Protein AF-A0A842WF80-F1 (afdb_monomer_lite)

Radius of gyration: 30.72 Å; chains: 1; bounding box: 88×51×71 Å

Foldseek 3Di:
DQDAAAEEEQAEFPQLCSVVLLVVLCVVVVAAEAELLVLLVVPDPDCPVDPVSSVVSLVVSLVVCLVCLLVRGHYYYGDNPQDPVSVVSSCVSCVVSVHYYAYEYRDEDPVVSQVSQVVVVVVVDDSDDDHVVNRVVSVVRRDDDPDDYHYAYPVDPSVVSSVVVVVVVCVLQDDDPCLCQDCQQEPDRFPPWDWDDDPFWIWTRGVQKIWIFGDLDDDPQFHNVDQVSRQVLLQLQLVVQCLFFVQFFPGKWFFFQDPNGTHTHDDHHGSHMIGMTGDFDAFQVVCVVVVNDDLVQLLLVLVSQLVSLVPFDQDLPLCLLQLVNLLVLLLCLVVLLVLLCVLPVCSVLSVLLSVLLNVLSVVCRVVSSCLSVVSQFGQAQLQDARNQWGDDPHIRGHDRDRRHSSSRRHGSLLNLLLHLLNCVLSVNNVSSVSNVVSNCVSNVPPSSVVCNLSSVLSNLSVQLSVLSVVCVVPVDVVSSVSNVSSSVSSSVSSVVD

Sequence (497 aa):
MGKRHMLILVCGLPGAGKSTLARALSEKIGAVYLSSDIIRKKMLSDRTYSENEKYRVYERMIEEAELLLASGKTVVCDATFYKRGTRGEMRSAARRAGSEIYIIKCVLDENEIERRMEERERGGNSESEADFRIYLKVKSRFEEIDGEYLEVDTSLPLEKQVSAVEAYLEKEAFWKPEELLDAEAYPHNAENLKMKETHISWVFLAGNYAYKLKKPAKFSFLDYSTKEKRRDACEEEVRLNRRLSPEIYLGVVPIVKRNGKAKVGGEGREIDYAVKMKRMGQTMDIALEKGEIGRENIEELAETIAKFHGSVPLIQDPDYSSPEMIKEQIDDLESVRGIVEEASGMGGKIDFVLEKSGEFIKNNEGLLKNRQVEGMVRDCHGDLHSKNVFVADKKYVFDCIEFNEDFRFIDVASEIAFMAMDLDYRGEEELSELFVEKYLALSGDRGLPELLDFYKCYRANVRAKVAAIEYGQGRNESKKEEMERYLGLAEKYAGAL

Structure (mmCIF, N/CA/C/O backbone):
data_AF-A0A842WF80-F1
#
_entry.id   AF-A0A842WF80-F1
#
loop_
_atom_site.group_PDB
_atom_site.id
_atom_site.type_symbol
_atom_site.label_atom_id
_atom_site.label_alt_id
_atom_site.label_comp_id
_atom_site.label_asym_id
_atom_site.label_entity_id
_atom_site.label_seq_id
_atom_site.pdbx_PDB_ins_code
_atom_site.Cartn_x
_atom_site.Cartn_y
_atom_site.Cartn_z
_atom_site.occupancy
_atom_site.B_iso_or_equiv
_atom_site.auth_seq_id
_atom_site.auth_comp_id
_atom_site.auth_asym_id
_atom_site.auth_atom_id
_atom_site.pdbx_PDB_model_num
ATOM 1 N N . MET A 1 1 ? 19.361 -6.081 4.086 1.00 29.06 1 MET A N 1
ATOM 2 C CA . MET A 1 1 ? 19.486 -5.637 2.677 1.00 29.06 1 MET A CA 1
ATOM 3 C C . MET A 1 1 ? 20.279 -6.697 1.910 1.00 29.06 1 MET A C 1
ATOM 5 O O . MET A 1 1 ? 21.479 -6.794 2.117 1.00 29.06 1 MET A O 1
ATOM 9 N N . GLY A 1 2 ? 19.640 -7.564 1.118 1.00 37.19 2 GLY A N 1
ATOM 10 C CA . GLY A 1 2 ? 20.379 -8.495 0.251 1.00 37.19 2 GLY A CA 1
ATOM 11 C C . GLY A 1 2 ? 20.826 -7.745 -1.001 1.00 37.19 2 GLY A C 1
ATOM 12 O O . GLY A 1 2 ? 19.973 -7.188 -1.688 1.00 37.19 2 GLY A O 1
ATOM 13 N N . LYS A 1 3 ? 22.135 -7.640 -1.260 1.00 46.94 3 LYS A N 1
ATOM 14 C CA . LYS A 1 3 ? 22.646 -7.027 -2.499 1.00 46.94 3 LYS A CA 1
ATOM 15 C C . LYS A 1 3 ? 22.135 -7.839 -3.700 1.00 46.94 3 LYS A C 1
ATOM 17 O O . LYS A 1 3 ? 22.178 -9.057 -3.657 1.00 46.94 3 LYS A O 1
ATOM 22 N N . ARG A 1 4 ? 21.658 -7.183 -4.762 1.00 61.78 4 ARG A N 1
ATOM 23 C CA . ARG A 1 4 ? 21.313 -7.830 -6.044 1.00 61.78 4 ARG A CA 1
ATOM 24 C C . ARG A 1 4 ? 22.596 -8.423 -6.647 1.00 61.78 4 ARG A C 1
ATOM 26 O O . ARG A 1 4 ? 23.586 -7.702 -6.774 1.00 61.78 4 ARG A O 1
ATOM 33 N N . HIS A 1 5 ? 22.605 -9.718 -6.961 1.00 79.69 5 HIS A N 1
ATOM 34 C CA . HIS A 1 5 ? 23.771 -10.420 -7.510 1.00 79.69 5 HIS A CA 1
ATOM 35 C C . HIS A 1 5 ? 23.639 -10.543 -9.027 1.00 79.69 5 HIS A C 1
ATOM 37 O O . HIS A 1 5 ? 22.572 -10.874 -9.540 1.00 79.69 5 HIS A O 1
ATOM 43 N N . MET A 1 6 ? 24.708 -10.208 -9.747 1.00 90.12 6 MET A N 1
ATOM 44 C CA . MET A 1 6 ? 24.705 -10.114 -11.209 1.00 90.12 6 MET A CA 1
ATOM 45 C C . MET A 1 6 ? 25.898 -10.873 -11.787 1.00 90.12 6 MET A C 1
ATOM 47 O O . MET A 1 6 ? 26.977 -10.886 -11.188 1.00 90.12 6 MET A O 1
ATOM 51 N N . LEU A 1 7 ? 25.723 -11.449 -12.974 1.00 95.50 7 LEU A N 1
ATOM 52 C CA . LEU A 1 7 ? 26.808 -11.929 -13.821 1.00 95.50 7 LEU A CA 1
ATOM 53 C C . LEU A 1 7 ? 27.088 -10.894 -14.914 1.00 95.50 7 LEU A C 1
ATOM 55 O O . LEU A 1 7 ? 26.212 -10.573 -15.710 1.00 95.50 7 LEU A O 1
ATOM 59 N N . ILE A 1 8 ? 28.311 -10.385 -14.993 1.00 96.75 8 ILE A N 1
ATOM 60 C CA . ILE A 1 8 ? 28.707 -9.388 -15.992 1.00 96.75 8 ILE A CA 1
ATOM 61 C C . ILE A 1 8 ? 29.772 -10.007 -16.892 1.00 96.75 8 ILE A C 1
ATOM 63 O O . ILE A 1 8 ? 30.878 -10.300 -16.445 1.00 96.75 8 ILE A O 1
ATOM 67 N N . LEU A 1 9 ? 29.453 -10.206 -18.169 1.00 97.56 9 LEU A N 1
ATOM 68 C CA . LEU A 1 9 ? 30.399 -10.685 -19.172 1.00 97.56 9 LEU A CA 1
ATOM 69 C C . LEU A 1 9 ? 31.068 -9.499 -19.861 1.00 97.56 9 LEU A C 1
ATOM 71 O O . LEU A 1 9 ? 30.416 -8.770 -20.605 1.00 97.56 9 LEU A O 1
ATOM 75 N N . VAL A 1 10 ? 32.376 -9.343 -19.681 1.00 97.19 10 VAL A N 1
ATOM 76 C CA . VAL A 1 10 ? 33.184 -8.393 -20.451 1.00 97.19 10 VAL A CA 1
ATOM 77 C C . VAL A 1 10 ? 33.835 -9.152 -21.604 1.00 97.19 10 VAL A C 1
ATOM 79 O O . VAL A 1 10 ? 34.702 -10.002 -21.402 1.00 97.19 10 VAL A O 1
ATOM 82 N N . CYS A 1 11 ? 33.372 -8.873 -22.821 1.00 94.56 11 CYS A N 1
ATOM 83 C CA . CYS A 1 11 ? 33.720 -9.566 -24.057 1.00 94.56 11 CYS A CA 1
ATOM 84 C C . CYS A 1 11 ? 34.281 -8.617 -25.124 1.00 94.56 11 CYS A C 1
ATOM 86 O O . CYS A 1 11 ? 34.292 -7.400 -24.959 1.00 94.56 11 CYS A O 1
ATOM 88 N N . GLY A 1 12 ? 34.805 -9.178 -26.219 1.00 91.31 12 GLY A N 1
ATOM 89 C CA . GLY A 1 12 ? 35.457 -8.407 -27.284 1.00 91.31 12 GLY A CA 1
ATOM 90 C C . GLY A 1 12 ? 36.804 -8.975 -27.735 1.00 91.31 12 GLY A C 1
ATOM 91 O O . GLY A 1 12 ? 37.376 -9.897 -27.134 1.00 91.31 12 GLY A O 1
ATOM 92 N N . LEU A 1 13 ? 37.332 -8.414 -28.820 1.00 90.50 13 LEU A N 1
ATOM 93 C CA . LEU A 1 13 ? 38.530 -8.931 -29.482 1.00 90.50 13 LEU A CA 1
ATOM 94 C C . LEU A 1 13 ? 39.784 -8.817 -28.592 1.00 90.50 13 LEU A C 1
ATOM 96 O O . LEU A 1 13 ? 39.831 -7.986 -27.674 1.00 90.50 13 LEU A O 1
ATOM 100 N N . PRO A 1 14 ? 40.798 -9.682 -28.782 1.00 86.94 14 PRO A N 1
ATOM 101 C CA . PRO A 1 14 ? 42.098 -9.517 -28.138 1.00 86.94 14 PRO A CA 1
ATOM 102 C C . PRO A 1 14 ? 42.635 -8.096 -28.353 1.00 86.94 14 PRO A C 1
ATOM 104 O O . PRO A 1 14 ? 42.440 -7.514 -29.410 1.00 86.94 14 PRO A O 1
ATOM 107 N N . GLY A 1 15 ? 43.254 -7.508 -27.328 1.00 82.69 15 GLY A N 1
ATOM 108 C CA . GLY A 1 15 ? 43.782 -6.140 -27.396 1.00 82.69 15 GLY A CA 1
ATOM 109 C C . GLY A 1 15 ? 42.778 -5.004 -27.159 1.00 82.69 15 GLY A C 1
ATOM 110 O O . GLY A 1 15 ? 43.224 -3.928 -26.772 1.00 82.69 15 GLY A O 1
ATOM 111 N N . ALA A 1 16 ? 41.465 -5.246 -27.244 1.00 88.31 16 ALA A N 1
ATOM 112 C CA . ALA A 1 16 ? 40.415 -4.221 -27.126 1.00 88.31 16 ALA A CA 1
ATOM 113 C C . ALA A 1 16 ? 40.174 -3.655 -25.704 1.00 88.31 16 ALA A C 1
ATOM 115 O O . ALA A 1 16 ? 39.141 -3.048 -25.464 1.00 88.31 16 ALA A O 1
ATOM 116 N N . GLY A 1 17 ? 41.067 -3.872 -24.731 1.00 88.31 17 GLY A N 1
ATOM 117 C CA . GLY A 1 17 ? 40.965 -3.252 -23.394 1.00 88.31 17 GLY A CA 1
ATOM 118 C C . GLY A 1 17 ? 40.054 -3.939 -22.361 1.00 88.31 17 GLY A C 1
ATOM 119 O O . GLY A 1 17 ? 39.928 -3.430 -21.251 1.00 88.31 17 GLY A O 1
ATOM 120 N N . LYS A 1 18 ? 39.478 -5.112 -22.671 1.00 94.25 18 LYS A N 1
ATOM 121 C CA . LYS A 1 18 ? 38.579 -5.876 -21.772 1.00 94.25 18 LYS A CA 1
ATOM 122 C C . LYS A 1 18 ? 39.085 -6.027 -20.342 1.00 94.25 18 LYS A C 1
ATOM 124 O O . LYS A 1 18 ? 38.380 -5.667 -19.411 1.00 94.25 18 LYS A O 1
ATOM 129 N N . SER A 1 19 ? 40.302 -6.545 -20.171 1.00 91.06 19 SER A N 1
ATOM 130 C CA . SER A 1 19 ? 40.838 -6.859 -18.844 1.00 91.06 19 SER A CA 1
ATOM 131 C C . SER A 1 19 ? 41.036 -5.616 -17.989 1.00 91.06 19 SER A C 1
ATOM 133 O O . SER A 1 19 ? 40.822 -5.670 -16.782 1.00 91.06 19 SER A O 1
ATOM 135 N N . THR A 1 20 ? 41.377 -4.485 -18.610 1.00 93.19 20 THR A N 1
ATOM 136 C CA . THR A 1 20 ? 41.470 -3.194 -17.923 1.00 93.19 20 THR A CA 1
ATOM 137 C C . THR A 1 20 ? 40.098 -2.747 -17.424 1.00 93.19 20 THR A C 1
ATOM 139 O O . THR A 1 20 ? 39.951 -2.462 -16.237 1.00 93.19 20 THR A O 1
ATOM 142 N N . LEU A 1 21 ? 39.081 -2.757 -18.296 1.00 95.88 21 LEU A N 1
ATOM 143 C CA . LEU A 1 21 ? 37.712 -2.392 -17.925 1.00 95.88 21 LEU A CA 1
ATOM 144 C C . LEU A 1 21 ? 37.135 -3.337 -16.863 1.00 95.88 21 LEU A C 1
ATOM 146 O O . LEU A 1 21 ? 36.577 -2.884 -15.871 1.00 95.88 21 LEU A O 1
ATOM 150 N N . ALA A 1 22 ? 37.294 -4.646 -17.047 1.00 96.12 22 ALA A N 1
ATOM 151 C CA . ALA A 1 22 ? 36.727 -5.663 -16.172 1.00 96.12 22 ALA A CA 1
ATOM 152 C C . ALA A 1 22 ? 37.303 -5.610 -14.750 1.00 96.12 22 ALA A C 1
ATOM 154 O O . ALA A 1 22 ? 36.545 -5.726 -13.789 1.00 96.12 22 ALA A O 1
ATOM 155 N N . ARG A 1 23 ? 38.619 -5.387 -14.606 1.00 95.44 23 ARG A N 1
ATOM 156 C CA . ARG A 1 23 ? 39.261 -5.210 -13.293 1.00 95.44 23 ARG A CA 1
ATOM 157 C C . ARG A 1 23 ? 38.755 -3.946 -12.604 1.00 95.44 23 ARG A C 1
ATOM 159 O O . ARG A 1 23 ? 38.228 -4.040 -11.499 1.00 95.44 23 ARG A O 1
ATOM 166 N N . ALA A 1 24 ? 38.815 -2.803 -13.288 1.00 94.94 24 ALA A N 1
ATOM 167 C CA . ALA A 1 24 ? 38.371 -1.527 -12.728 1.00 94.94 24 ALA A CA 1
ATOM 168 C C . ALA A 1 24 ? 36.890 -1.555 -12.321 1.00 94.94 24 ALA A C 1
ATOM 170 O O . ALA A 1 24 ? 36.531 -1.114 -11.232 1.00 94.94 24 ALA A O 1
ATOM 171 N N . LEU A 1 25 ? 36.035 -2.143 -13.164 1.00 94.88 25 LEU A N 1
ATOM 172 C CA . LEU A 1 25 ? 34.624 -2.348 -12.859 1.00 94.88 25 LEU A CA 1
ATOM 173 C C . LEU A 1 25 ? 34.441 -3.250 -11.634 1.00 94.88 25 LEU A C 1
ATOM 175 O O . LEU A 1 25 ? 33.657 -2.914 -10.751 1.00 94.88 25 LEU A O 1
ATOM 179 N N . SER A 1 26 ? 35.160 -4.377 -11.563 1.00 95.25 26 SER A N 1
ATOM 180 C CA . SER A 1 26 ? 35.032 -5.323 -10.449 1.00 95.25 26 SER A CA 1
ATOM 181 C C . SER A 1 26 ? 35.397 -4.699 -9.102 1.00 95.25 26 SER A C 1
ATOM 183 O O . SER A 1 26 ? 34.667 -4.889 -8.131 1.00 95.25 26 SER A O 1
ATOM 185 N N . GLU A 1 27 ? 36.456 -3.887 -9.057 1.00 93.69 27 GLU A N 1
ATOM 186 C CA . GLU A 1 27 ? 36.858 -3.141 -7.864 1.00 93.69 27 GLU A CA 1
ATOM 187 C C . GLU A 1 27 ? 35.812 -2.087 -7.497 1.00 93.69 27 GLU A C 1
ATOM 189 O O . GLU A 1 27 ? 35.380 -2.013 -6.346 1.00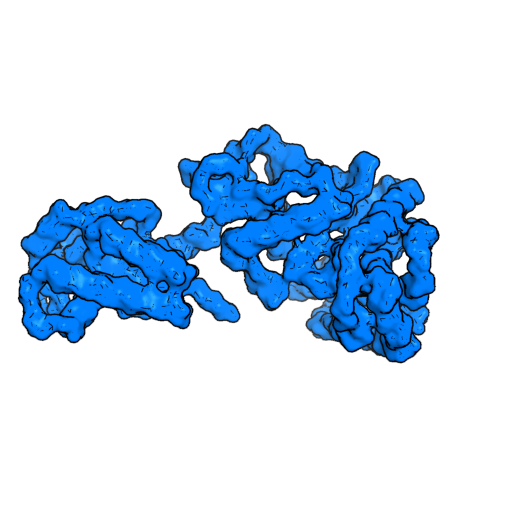 93.69 27 GLU A O 1
ATOM 194 N N . LYS A 1 28 ? 35.348 -1.321 -8.492 1.00 89.00 28 LYS A N 1
ATOM 195 C CA . LYS A 1 28 ? 34.365 -0.247 -8.317 1.00 89.00 28 LYS A CA 1
ATOM 196 C C . LYS A 1 28 ? 33.059 -0.738 -7.690 1.00 89.00 28 LYS A C 1
ATOM 198 O O . LYS A 1 28 ? 32.540 -0.084 -6.789 1.00 89.00 28 LYS A O 1
ATOM 203 N N . ILE A 1 29 ? 32.540 -1.879 -8.146 1.00 87.94 29 ILE A N 1
ATOM 204 C CA . ILE A 1 29 ? 31.240 -2.412 -7.698 1.00 87.94 29 ILE A CA 1
ATOM 205 C C . ILE A 1 29 ? 31.367 -3.499 -6.615 1.00 87.94 29 ILE A C 1
ATOM 207 O O . ILE A 1 29 ? 30.358 -4.037 -6.151 1.00 87.94 29 ILE A O 1
ATOM 211 N N . GLY A 1 30 ? 32.593 -3.845 -6.206 1.00 91.62 30 GLY A N 1
ATOM 212 C CA . GLY A 1 30 ? 32.863 -4.908 -5.234 1.00 91.62 30 GLY A CA 1
ATOM 213 C C . GLY A 1 30 ? 32.465 -6.307 -5.721 1.00 91.62 30 GLY A C 1
ATOM 214 O O . GLY A 1 30 ? 31.953 -7.109 -4.935 1.00 91.62 30 GLY A O 1
ATOM 215 N N . ALA A 1 31 ? 32.650 -6.587 -7.013 1.00 94.00 31 ALA A N 1
ATOM 216 C CA . ALA A 1 31 ? 32.380 -7.884 -7.628 1.00 94.00 31 ALA A CA 1
ATOM 217 C C . ALA A 1 31 ? 33.612 -8.799 -7.622 1.00 94.00 31 ALA A C 1
ATOM 219 O O . ALA A 1 31 ? 34.756 -8.348 -7.606 1.00 94.00 31 ALA A O 1
ATOM 220 N N . VAL A 1 32 ? 33.375 -10.108 -7.691 1.00 96.56 32 VAL A N 1
ATOM 221 C CA . VAL A 1 32 ? 34.435 -11.103 -7.872 1.00 96.56 32 VAL A CA 1
ATOM 222 C C . VAL A 1 32 ? 34.861 -11.119 -9.337 1.00 96.56 32 VAL A C 1
ATOM 224 O O . VAL A 1 32 ? 34.036 -11.315 -10.227 1.00 96.56 32 VAL A O 1
ATOM 227 N N . TYR A 1 33 ? 36.151 -10.925 -9.591 1.00 97.25 33 TYR A N 1
ATOM 228 C CA . TYR A 1 33 ? 36.727 -10.933 -10.933 1.00 97.25 33 TYR A CA 1
ATOM 229 C C . TYR A 1 33 ? 37.219 -12.331 -11.326 1.00 97.25 33 TYR A C 1
ATOM 231 O O . TYR A 1 33 ? 38.098 -12.894 -10.671 1.00 97.25 33 TYR A O 1
ATOM 239 N N . LEU A 1 34 ? 36.691 -12.870 -12.427 1.00 96.25 34 LEU A N 1
ATOM 240 C CA . LEU A 1 34 ? 37.140 -14.119 -13.043 1.00 96.25 34 LEU A CA 1
ATOM 241 C C . LEU A 1 34 ? 37.708 -13.840 -14.432 1.00 96.25 34 LEU A C 1
ATOM 243 O O . LEU A 1 34 ? 37.042 -13.256 -15.279 1.00 96.25 34 LEU A O 1
ATOM 247 N N . SER A 1 35 ? 38.922 -14.315 -14.699 1.00 93.75 35 SER A N 1
ATOM 248 C CA . SER A 1 35 ? 39.590 -14.132 -15.991 1.00 93.75 35 SER A CA 1
ATOM 249 C C . SER A 1 35 ? 39.974 -15.466 -16.603 1.00 93.75 35 SER A C 1
ATOM 251 O O . SER A 1 35 ? 40.574 -16.315 -15.939 1.00 93.75 35 SER A O 1
ATOM 253 N N . SER A 1 36 ? 39.686 -15.630 -17.895 1.00 89.69 36 SER A N 1
ATOM 254 C CA . SER A 1 36 ? 40.010 -16.870 -18.607 1.00 89.69 36 SER A CA 1
ATOM 255 C C . SER A 1 36 ? 41.518 -17.083 -18.709 1.00 89.69 36 SER A C 1
ATOM 257 O O . SER A 1 36 ? 41.971 -18.222 -18.715 1.00 89.69 36 SER A O 1
ATOM 259 N N . ASP A 1 37 ? 42.304 -16.004 -18.727 1.00 85.12 37 ASP A N 1
ATOM 260 C CA . ASP A 1 37 ? 43.762 -16.083 -18.778 1.00 85.12 37 ASP A CA 1
ATOM 261 C C . ASP A 1 37 ? 44.340 -16.462 -17.402 1.00 85.12 37 ASP A C 1
ATOM 263 O O . ASP A 1 37 ? 45.268 -17.266 -17.334 1.00 85.12 37 ASP A O 1
ATOM 267 N N . ILE A 1 38 ? 43.749 -15.979 -16.298 1.00 87.69 38 ILE A N 1
ATOM 268 C CA . ILE A 1 38 ? 44.126 -16.398 -14.933 1.00 87.69 38 ILE A CA 1
ATOM 269 C C . ILE A 1 38 ? 43.785 -17.875 -14.708 1.00 87.69 38 ILE A C 1
ATOM 271 O O . ILE A 1 38 ? 44.624 -18.630 -14.216 1.00 87.69 38 ILE A O 1
ATOM 275 N N . ILE A 1 39 ? 42.577 -18.301 -15.087 1.00 87.56 39 ILE A N 1
ATOM 276 C CA . ILE A 1 39 ? 42.145 -19.700 -14.967 1.00 87.56 39 ILE A CA 1
ATOM 277 C C . ILE A 1 39 ? 43.047 -20.600 -15.820 1.00 87.56 39 ILE A C 1
ATOM 279 O O . ILE A 1 39 ? 43.560 -21.603 -15.326 1.00 87.56 39 ILE A O 1
ATOM 283 N N . ARG A 1 40 ? 43.342 -20.201 -17.065 1.00 86.00 40 ARG A N 1
ATOM 284 C CA . ARG A 1 40 ? 44.252 -20.940 -17.953 1.00 86.00 40 ARG A CA 1
ATOM 285 C C . ARG A 1 40 ? 45.643 -21.109 -17.343 1.00 86.00 40 ARG A C 1
ATOM 287 O O . ARG A 1 40 ? 46.155 -22.224 -17.349 1.00 86.00 40 ARG A O 1
ATOM 294 N N . LYS A 1 41 ? 46.226 -20.042 -16.778 1.00 82.75 41 LYS A N 1
ATOM 295 C CA . LYS A 1 41 ? 47.542 -20.086 -16.111 1.00 82.75 41 LYS A CA 1
ATOM 296 C C . LYS A 1 41 ? 47.569 -21.029 -14.908 1.00 82.75 41 LYS A C 1
ATOM 298 O O . LYS A 1 41 ? 48.600 -21.637 -14.651 1.00 82.75 41 LYS A O 1
ATOM 303 N N . LYS A 1 42 ? 46.462 -21.148 -14.169 1.00 83.19 42 LYS A N 1
ATOM 304 C CA . LYS A 1 42 ? 46.363 -22.059 -13.018 1.00 83.19 42 LYS A CA 1
ATOM 305 C C . LYS A 1 42 ? 46.187 -23.522 -13.426 1.00 83.19 42 LYS A C 1
ATOM 307 O O . LYS A 1 42 ? 46.653 -24.400 -12.711 1.00 83.19 42 LYS A O 1
ATOM 312 N N . MET A 1 43 ? 45.492 -23.787 -14.533 1.00 78.69 43 MET A N 1
ATOM 313 C CA . MET A 1 43 ? 45.102 -25.146 -14.927 1.00 78.69 43 MET A CA 1
ATOM 314 C C . MET A 1 43 ? 46.125 -25.877 -15.802 1.00 78.69 43 MET A C 1
ATOM 316 O O . MET A 1 43 ? 46.119 -27.105 -15.811 1.00 78.69 43 MET A O 1
ATOM 320 N N . LEU A 1 44 ? 46.951 -25.165 -16.576 1.00 74.38 44 LEU A N 1
ATOM 321 C CA . LEU A 1 44 ? 47.770 -25.769 -17.632 1.00 74.38 44 LEU A CA 1
ATOM 322 C C . LEU A 1 44 ? 49.250 -25.396 -17.475 1.00 74.38 44 LEU A C 1
ATOM 324 O O . LEU A 1 44 ? 49.604 -24.217 -17.522 1.00 74.38 44 LEU A O 1
ATOM 328 N N . SER A 1 45 ? 50.109 -26.408 -17.312 1.00 64.00 45 SER A N 1
ATOM 329 C CA . SER A 1 45 ? 51.571 -26.257 -17.246 1.00 64.00 45 SER A CA 1
ATOM 330 C C . SER A 1 45 ? 52.216 -26.125 -18.631 1.00 64.00 45 SER A C 1
ATOM 332 O O . SER A 1 45 ? 53.137 -25.330 -18.788 1.00 64.00 45 SER A O 1
ATOM 334 N N . ASP A 1 46 ? 51.683 -26.829 -19.638 1.00 59.75 46 ASP A N 1
ATOM 335 C CA . ASP A 1 46 ? 52.114 -26.770 -21.041 1.00 59.75 46 ASP A CA 1
ATOM 336 C C . ASP A 1 46 ? 51.024 -26.128 -21.913 1.00 59.75 46 ASP A C 1
ATOM 338 O O . ASP A 1 46 ? 49.850 -26.491 -21.837 1.00 59.75 46 ASP A O 1
ATOM 342 N N . ARG A 1 47 ? 51.397 -25.132 -22.726 1.00 62.09 47 ARG A N 1
ATOM 343 C CA . ARG A 1 47 ? 50.458 -24.243 -23.435 1.00 62.09 47 ARG A CA 1
ATOM 344 C C . ARG A 1 47 ? 50.317 -24.653 -24.902 1.00 62.09 47 ARG A C 1
ATOM 346 O O . ARG A 1 47 ? 51.058 -24.155 -25.746 1.00 62.09 47 ARG A O 1
ATOM 353 N N . THR A 1 48 ? 49.374 -25.541 -25.228 1.00 59.25 48 THR A N 1
ATOM 354 C CA . THR A 1 48 ? 49.179 -25.991 -26.627 1.00 59.25 48 THR A CA 1
ATOM 355 C C . THR A 1 48 ? 48.116 -25.199 -27.399 1.00 59.25 48 THR A C 1
ATOM 357 O O . THR A 1 48 ? 48.050 -25.283 -28.625 1.00 59.25 48 THR A O 1
ATOM 360 N N . TYR A 1 49 ? 47.302 -24.393 -26.708 1.00 60.41 49 TYR A N 1
ATOM 361 C CA . TYR A 1 49 ? 46.217 -23.575 -27.265 1.00 60.41 49 TYR A CA 1
ATOM 362 C C . TYR A 1 49 ? 45.186 -24.366 -28.090 1.00 60.41 49 TYR A C 1
ATOM 364 O O . TYR A 1 49 ? 44.535 -23.822 -28.995 1.00 60.41 49 TYR A O 1
ATOM 372 N N . SER A 1 50 ? 45.002 -25.648 -27.763 1.00 69.75 50 SER A N 1
ATOM 373 C CA . SER A 1 50 ? 44.030 -26.510 -28.439 1.00 69.75 50 SER A CA 1
ATOM 374 C C . SER A 1 50 ? 42.583 -26.077 -28.144 1.00 69.75 50 SER A C 1
ATOM 376 O O . SER A 1 50 ? 42.284 -25.443 -27.130 1.00 69.75 50 SER A O 1
ATOM 378 N N . GLU A 1 51 ? 41.636 -26.417 -29.027 1.00 68.00 51 GLU A N 1
ATOM 379 C CA . GLU A 1 51 ? 40.212 -26.128 -28.772 1.00 68.00 51 GLU A CA 1
ATOM 380 C C . GLU A 1 51 ? 39.687 -26.871 -27.529 1.00 68.00 51 GLU A C 1
ATOM 382 O O . GLU A 1 51 ? 38.824 -26.343 -26.830 1.00 68.00 51 GLU A O 1
ATOM 387 N N . ASN A 1 52 ? 40.259 -28.036 -27.206 1.00 74.00 52 ASN A N 1
ATOM 388 C CA . ASN A 1 52 ? 39.934 -28.804 -26.003 1.00 74.00 52 ASN A CA 1
ATOM 389 C C . ASN A 1 52 ? 40.390 -28.091 -24.715 1.00 74.00 52 ASN A C 1
ATOM 391 O O . ASN A 1 52 ? 39.656 -28.051 -23.732 1.00 74.00 52 ASN A O 1
ATOM 395 N N . GLU A 1 53 ? 41.572 -27.465 -24.723 1.00 76.94 53 GLU A N 1
ATOM 396 C CA . GLU A 1 53 ? 42.038 -26.640 -23.598 1.00 76.94 53 GLU A CA 1
ATOM 397 C C . GLU A 1 53 ? 41.140 -25.421 -23.380 1.00 76.94 53 GLU A C 1
ATOM 399 O O . GLU A 1 53 ? 40.761 -25.126 -22.248 1.00 76.94 53 GLU A O 1
ATOM 404 N N . LYS A 1 54 ? 40.750 -24.728 -24.460 1.00 77.31 54 LYS A N 1
ATOM 405 C CA . LYS A 1 54 ? 39.816 -23.599 -24.354 1.00 77.31 54 LYS A CA 1
ATOM 406 C C . LYS A 1 54 ? 38.482 -24.037 -23.768 1.00 77.31 54 LYS A C 1
ATOM 408 O O . LYS A 1 54 ? 37.977 -23.348 -22.889 1.00 77.31 54 LYS A O 1
ATOM 413 N N . TYR A 1 55 ? 37.930 -25.154 -24.244 1.00 81.56 55 TYR A N 1
ATOM 414 C CA . TYR A 1 55 ? 36.676 -25.697 -23.727 1.00 81.56 55 TYR A CA 1
ATOM 415 C C . TYR A 1 55 ? 36.749 -25.897 -22.207 1.00 81.56 55 TYR A C 1
ATOM 417 O O . TYR A 1 55 ? 35.937 -25.321 -21.492 1.00 81.56 55 TYR A O 1
ATOM 425 N N . ARG A 1 56 ? 37.792 -26.579 -21.712 1.00 85.50 56 ARG A N 1
ATOM 426 C CA . ARG A 1 56 ? 37.999 -26.821 -20.272 1.00 85.50 56 ARG A CA 1
ATOM 427 C C . ARG A 1 56 ? 38.134 -25.541 -19.446 1.00 85.50 56 ARG A C 1
ATOM 429 O O . ARG A 1 56 ? 37.623 -25.470 -18.336 1.00 85.50 56 ARG A O 1
ATOM 436 N N . VAL A 1 57 ? 38.816 -24.521 -19.974 1.00 89.50 57 VAL A N 1
ATOM 437 C CA . VAL A 1 57 ? 38.953 -23.223 -19.285 1.00 89.50 57 VAL A CA 1
ATOM 438 C C . VAL A 1 57 ? 37.604 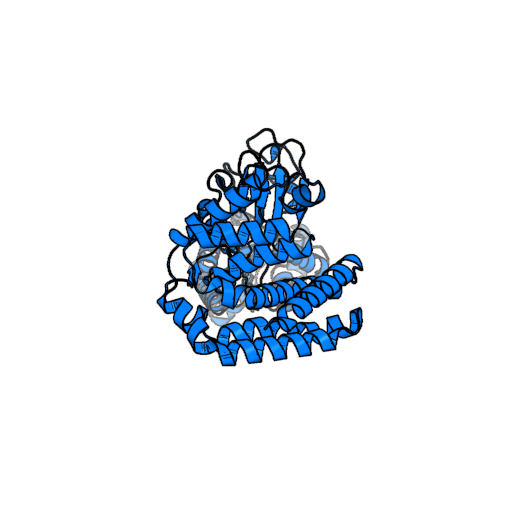-22.513 -19.164 1.00 89.50 57 VAL A C 1
ATOM 440 O O . VAL A 1 57 ? 37.306 -21.950 -18.113 1.00 89.50 57 VAL A O 1
ATOM 443 N N . TYR A 1 58 ? 36.788 -22.523 -20.223 1.00 91.38 58 TYR A N 1
ATOM 444 C CA . TYR A 1 58 ? 35.458 -21.909 -20.183 1.00 91.38 58 TYR A CA 1
ATOM 445 C C . TYR A 1 58 ? 34.488 -22.700 -19.307 1.00 91.38 58 TYR A C 1
ATOM 447 O O . TYR A 1 58 ? 33.767 -22.080 -18.536 1.00 91.38 58 TYR A O 1
ATOM 455 N N . GLU A 1 59 ? 34.504 -24.030 -19.381 1.00 91.25 59 GLU A N 1
ATOM 456 C CA . GLU A 1 59 ? 33.726 -24.916 -18.505 1.00 91.25 59 GLU A CA 1
ATOM 457 C C . GLU A 1 59 ? 34.023 -24.611 -17.034 1.00 91.25 59 GLU A C 1
ATOM 459 O O . GLU A 1 59 ? 33.120 -24.267 -16.275 1.00 91.25 59 GLU A O 1
ATOM 464 N N . ARG A 1 60 ? 35.309 -24.555 -16.670 1.00 92.50 60 ARG A N 1
ATOM 465 C CA . ARG A 1 60 ? 35.725 -24.191 -15.315 1.00 92.50 60 ARG A CA 1
ATOM 466 C C . ARG A 1 60 ? 35.287 -22.784 -14.905 1.00 92.50 60 ARG A C 1
ATOM 468 O O . ARG A 1 60 ? 34.867 -22.576 -13.771 1.00 92.50 60 ARG A O 1
ATOM 475 N N . MET A 1 61 ? 35.400 -21.807 -15.803 1.00 95.69 61 MET A N 1
ATOM 476 C CA . MET A 1 61 ? 34.946 -20.442 -15.528 1.00 95.69 61 MET A CA 1
ATOM 477 C C . MET A 1 61 ? 33.434 -20.386 -15.276 1.00 95.69 61 MET A C 1
ATOM 479 O O . MET A 1 61 ? 33.005 -19.647 -14.395 1.00 95.69 61 MET A O 1
ATOM 483 N N . ILE A 1 62 ? 32.642 -21.139 -16.044 1.00 95.38 62 ILE A N 1
ATOM 484 C CA . ILE A 1 62 ? 31.185 -21.217 -15.891 1.00 95.38 62 ILE A CA 1
ATOM 485 C C . ILE A 1 62 ? 30.835 -21.831 -14.531 1.00 95.38 62 ILE A C 1
ATOM 487 O O . ILE A 1 62 ? 30.035 -21.249 -13.803 1.00 95.38 62 ILE A O 1
ATOM 491 N N . GLU A 1 63 ? 31.476 -22.943 -14.161 1.00 92.62 63 GLU A N 1
ATOM 492 C CA . GLU A 1 63 ? 31.293 -23.589 -12.854 1.00 92.62 63 GLU A CA 1
ATOM 493 C C . GLU A 1 63 ? 31.632 -22.645 -11.691 1.00 92.62 63 GLU A C 1
ATOM 495 O O . GLU A 1 63 ? 30.853 -22.504 -10.748 1.00 92.62 63 GLU A O 1
ATOM 500 N N . GLU A 1 64 ? 32.780 -21.960 -11.755 1.00 96.12 64 GLU A N 1
ATOM 501 C CA . GLU A 1 64 ? 33.190 -21.013 -10.712 1.00 96.12 64 GLU A CA 1
ATOM 502 C C . GLU A 1 64 ? 32.239 -19.814 -10.623 1.00 96.12 64 GLU A C 1
ATOM 504 O O . GLU A 1 64 ? 31.872 -19.404 -9.520 1.00 96.12 64 GLU A O 1
ATOM 509 N N . ALA A 1 65 ? 31.806 -19.268 -11.763 1.00 96.19 65 ALA A N 1
ATOM 510 C CA . ALA A 1 65 ? 30.836 -18.181 -11.795 1.00 96.19 65 ALA A CA 1
ATOM 511 C C . ALA A 1 65 ? 29.501 -18.608 -11.171 1.00 96.19 65 ALA A C 1
ATOM 513 O O . ALA A 1 65 ? 28.967 -17.882 -10.338 1.00 96.19 65 ALA A O 1
ATOM 514 N N . GLU A 1 66 ? 28.987 -19.790 -11.515 1.00 92.69 66 GLU A N 1
ATOM 515 C CA . GLU A 1 66 ? 27.729 -20.313 -10.977 1.00 92.69 66 GLU A CA 1
ATOM 516 C C . GLU A 1 66 ? 27.772 -20.482 -9.455 1.00 92.69 66 GLU A C 1
ATOM 518 O O . GLU A 1 66 ? 26.873 -20.009 -8.760 1.00 92.69 66 GLU A O 1
ATOM 523 N N . LEU A 1 67 ? 28.843 -21.080 -8.922 1.00 91.12 67 LEU A N 1
ATOM 524 C CA . LEU A 1 67 ? 29.022 -21.257 -7.478 1.00 91.12 67 LEU A CA 1
ATOM 525 C C . LEU A 1 67 ? 29.086 -19.917 -6.736 1.00 91.12 67 LEU A C 1
ATOM 527 O O . LEU A 1 67 ? 28.481 -19.753 -5.675 1.00 91.12 67 LEU A O 1
ATOM 531 N N . LEU A 1 68 ? 29.803 -18.941 -7.296 1.00 94.75 68 LEU A N 1
ATOM 532 C CA . LEU A 1 68 ? 29.922 -17.609 -6.708 1.00 94.75 68 LEU A CA 1
ATOM 533 C C . LEU A 1 68 ? 28.580 -16.870 -6.716 1.00 94.75 68 LEU A C 1
ATOM 535 O O . LEU A 1 68 ? 28.200 -16.298 -5.692 1.00 94.75 68 LEU A O 1
ATOM 539 N N . LEU A 1 69 ? 27.841 -16.924 -7.823 1.00 91.12 69 LEU A N 1
ATOM 540 C CA . LEU A 1 69 ? 26.504 -16.338 -7.925 1.00 91.12 69 LEU A CA 1
ATOM 541 C C . LEU A 1 69 ? 25.542 -16.984 -6.918 1.00 91.12 69 LEU A C 1
ATOM 543 O O . LEU A 1 69 ? 24.884 -16.269 -6.164 1.00 91.12 69 LEU A O 1
ATOM 547 N N . ALA A 1 70 ? 25.536 -18.319 -6.823 1.00 83.19 70 ALA A N 1
ATOM 548 C CA . ALA A 1 70 ? 24.718 -19.065 -5.863 1.00 83.19 70 ALA A CA 1
ATOM 549 C C . ALA A 1 70 ? 25.063 -18.735 -4.397 1.00 83.19 70 ALA A C 1
ATOM 551 O O . ALA A 1 70 ? 24.195 -18.777 -3.528 1.00 83.19 70 ALA A O 1
ATOM 552 N N . SER A 1 71 ? 26.313 -18.347 -4.116 1.00 84.25 71 SER A N 1
ATOM 553 C CA . SER A 1 71 ? 26.753 -17.869 -2.794 1.00 84.25 71 SER A CA 1
ATOM 554 C C . SER A 1 71 ? 26.398 -16.403 -2.497 1.00 84.25 71 SER A C 1
ATOM 556 O O . SER A 1 71 ? 26.799 -15.855 -1.467 1.00 84.25 71 SER A O 1
ATOM 558 N N . GLY A 1 72 ? 25.684 -15.742 -3.406 1.00 83.62 72 GLY A N 1
ATOM 559 C CA . GLY A 1 72 ? 25.311 -14.344 -3.274 1.00 83.62 72 GLY A CA 1
ATOM 560 C C . GLY A 1 72 ? 26.464 -13.379 -3.554 1.00 83.62 72 GLY A C 1
ATOM 561 O O . GLY A 1 72 ? 26.709 -12.430 -2.801 1.00 83.62 72 GLY A O 1
ATOM 562 N N . LYS A 1 73 ? 27.231 -13.611 -4.623 1.00 90.12 73 LYS A N 1
ATOM 563 C CA . LYS A 1 73 ? 28.270 -12.682 -5.095 1.00 90.12 73 LYS A CA 1
ATOM 564 C C . LYS A 1 73 ? 27.931 -12.169 -6.486 1.00 90.12 73 LYS A C 1
ATOM 566 O O . LYS A 1 73 ? 27.445 -12.914 -7.322 1.00 90.12 73 LYS A O 1
ATOM 571 N N . THR A 1 74 ? 28.245 -10.904 -6.751 1.00 93.88 74 THR A N 1
ATOM 572 C CA . THR A 1 74 ? 28.307 -10.382 -8.124 1.00 93.88 74 THR A CA 1
ATOM 573 C C . THR A 1 74 ? 29.618 -10.831 -8.757 1.00 93.88 74 THR A C 1
ATOM 575 O O . THR A 1 74 ? 30.659 -10.767 -8.100 1.00 93.88 74 THR A O 1
ATOM 578 N N . VAL A 1 75 ? 29.578 -11.270 -10.013 1.00 97.12 75 VAL A N 1
ATOM 579 C CA . VAL A 1 75 ? 30.733 -11.829 -10.726 1.00 97.12 75 VAL A CA 1
ATOM 580 C C . VAL A 1 75 ? 30.954 -11.077 -12.034 1.00 97.12 75 VAL A C 1
ATOM 582 O O . VAL A 1 75 ? 30.031 -10.922 -12.828 1.00 97.12 75 VAL A O 1
ATOM 585 N N . VAL A 1 76 ? 32.188 -10.639 -12.276 1.00 98.00 76 VAL A N 1
ATOM 586 C CA . VAL A 1 76 ? 32.639 -10.084 -13.558 1.00 98.00 76 VAL A CA 1
ATOM 587 C C . VAL A 1 76 ? 33.526 -11.123 -14.235 1.00 98.00 76 VAL A C 1
ATOM 589 O O . VAL A 1 76 ? 34.613 -11.424 -13.742 1.00 98.00 76 VAL A O 1
ATOM 592 N N . CYS A 1 77 ? 33.084 -11.662 -15.369 1.00 97.75 77 CYS A N 1
ATOM 593 C CA . CYS A 1 77 ? 33.864 -12.593 -16.175 1.00 97.75 77 CYS A CA 1
ATOM 594 C C . CYS A 1 77 ? 34.520 -11.874 -17.358 1.00 97.75 77 CYS A C 1
ATOM 596 O O . CYS A 1 77 ? 33.840 -11.284 -18.195 1.00 97.75 77 CYS A O 1
ATOM 598 N N . ASP A 1 78 ? 35.841 -11.981 -17.457 1.00 95.81 78 ASP A N 1
ATOM 599 C CA . ASP A 1 78 ? 36.674 -11.423 -18.520 1.00 95.81 78 ASP A CA 1
ATOM 600 C C . ASP A 1 78 ? 37.227 -12.534 -19.418 1.00 95.81 78 ASP A C 1
ATOM 602 O O . ASP A 1 78 ? 38.087 -13.341 -19.033 1.00 95.81 78 ASP A O 1
ATOM 606 N N . ALA A 1 79 ? 36.713 -12.573 -20.643 1.00 93.00 79 ALA A N 1
ATOM 607 C CA . ALA A 1 79 ? 37.192 -13.454 -21.692 1.00 93.00 79 ALA A CA 1
ATOM 608 C C . ALA A 1 79 ? 36.834 -12.877 -23.064 1.00 93.00 79 ALA A C 1
ATOM 610 O O . ALA A 1 79 ? 36.126 -11.887 -23.200 1.00 93.00 79 ALA A O 1
ATOM 611 N N . THR A 1 80 ? 37.300 -13.506 -24.139 1.00 90.56 80 THR A N 1
ATOM 612 C CA . THR A 1 80 ? 36.872 -13.099 -25.483 1.00 90.56 80 THR A CA 1
ATOM 613 C C . THR A 1 80 ? 35.374 -13.337 -25.696 1.00 90.56 80 THR A C 1
ATOM 615 O O . THR A 1 80 ? 34.728 -12.525 -26.353 1.00 90.56 80 THR A O 1
ATOM 618 N N . PHE A 1 81 ? 34.842 -14.448 -25.163 1.00 93.19 81 PHE A N 1
ATOM 619 C CA . PHE A 1 81 ? 33.461 -14.905 -25.370 1.00 93.19 81 PHE A CA 1
ATOM 620 C C . PHE A 1 81 ? 33.026 -14.847 -26.838 1.00 93.19 81 PHE A C 1
ATOM 622 O O . PHE A 1 81 ? 31.969 -14.315 -27.147 1.00 93.19 81 PHE A O 1
ATOM 629 N N . TYR A 1 82 ? 33.847 -15.370 -27.755 1.00 89.81 82 TYR A N 1
ATOM 630 C CA . TYR A 1 82 ? 33.605 -15.246 -29.199 1.00 89.81 82 TYR A CA 1
ATOM 631 C C . TYR A 1 82 ? 32.511 -16.189 -29.732 1.00 89.81 82 TYR A C 1
ATOM 633 O O . TYR A 1 82 ? 31.894 -15.861 -30.739 1.00 89.81 82 TYR A O 1
ATOM 641 N N . LYS A 1 83 ? 32.231 -17.316 -29.055 1.00 90.88 83 LYS A N 1
ATOM 642 C CA . LYS A 1 83 ? 31.184 -18.284 -29.439 1.00 90.88 83 LYS A CA 1
ATOM 643 C C . LYS A 1 83 ? 29.845 -17.973 -28.765 1.00 90.88 83 LYS A C 1
ATOM 645 O O . LYS A 1 83 ? 29.791 -17.784 -27.547 1.00 90.88 83 LYS A O 1
ATOM 650 N N . ARG A 1 84 ? 28.759 -18.038 -29.536 1.00 89.12 84 ARG A N 1
ATOM 651 C CA . ARG A 1 84 ? 27.358 -17.980 -29.097 1.00 89.12 84 ARG A CA 1
ATOM 652 C C . ARG A 1 84 ? 27.064 -19.041 -28.045 1.00 89.12 84 ARG A C 1
ATOM 654 O O . ARG A 1 84 ? 26.510 -18.708 -27.003 1.00 89.12 84 ARG A O 1
ATOM 661 N N . GLY A 1 85 ? 27.507 -20.282 -28.267 1.00 88.94 85 GLY A N 1
ATOM 662 C CA . GLY A 1 85 ? 27.294 -21.391 -27.327 1.00 88.94 85 GLY A CA 1
ATOM 663 C C . GLY A 1 85 ? 27.821 -21.093 -25.920 1.00 88.94 85 GLY A C 1
ATOM 664 O O . GLY A 1 85 ? 27.091 -21.222 -24.947 1.00 88.94 85 GLY A O 1
ATOM 665 N N . THR A 1 86 ? 29.047 -20.574 -25.805 1.00 91.69 86 THR A N 1
ATOM 666 C CA . THR A 1 86 ? 29.646 -20.216 -24.508 1.00 91.69 86 THR A CA 1
ATOM 667 C C . THR A 1 86 ? 28.886 -19.096 -23.797 1.00 91.69 86 THR A C 1
ATOM 669 O O . THR A 1 86 ? 28.690 -19.154 -22.585 1.00 91.69 86 THR A O 1
ATOM 672 N N . ARG A 1 87 ? 28.426 -18.077 -24.538 1.00 94.81 87 ARG A N 1
ATOM 673 C CA . ARG A 1 87 ? 27.562 -17.030 -23.969 1.00 94.81 87 ARG A CA 1
ATOM 674 C C . ARG A 1 87 ? 26.227 -17.621 -23.499 1.00 94.81 87 ARG A C 1
ATOM 676 O O . ARG A 1 87 ? 25.735 -17.230 -22.447 1.00 94.81 87 ARG A O 1
ATOM 683 N N . GLY A 1 88 ? 25.669 -18.581 -24.238 1.00 92.50 88 GLY A N 1
ATOM 684 C CA . GLY A 1 88 ? 24.461 -19.323 -23.864 1.00 92.50 88 GLY A CA 1
ATOM 685 C C . GLY A 1 88 ? 24.611 -20.138 -22.575 1.00 92.50 88 GLY A C 1
ATOM 686 O O . GLY A 1 88 ? 23.724 -20.101 -21.722 1.00 92.50 88 GLY A O 1
ATOM 687 N N . GLU A 1 89 ? 25.748 -20.803 -22.380 1.00 93.12 89 GLU A N 1
ATOM 688 C CA . GLU A 1 89 ? 26.044 -21.528 -21.136 1.00 93.12 89 GLU A CA 1
ATOM 689 C C . GLU A 1 89 ? 26.168 -20.581 -19.936 1.00 93.12 89 GLU A C 1
ATOM 691 O O . GLU A 1 89 ? 25.568 -20.829 -18.892 1.00 93.12 89 GLU A O 1
ATOM 696 N N . MET A 1 90 ? 26.834 -19.433 -20.101 1.00 95.88 90 MET A N 1
ATOM 697 C CA . MET A 1 90 ? 26.883 -18.389 -19.065 1.00 95.88 90 MET A CA 1
ATOM 698 C C . MET A 1 90 ? 25.491 -17.852 -18.708 1.00 95.88 90 MET A C 1
ATOM 700 O O . MET A 1 90 ? 25.175 -17.674 -17.532 1.00 95.88 90 MET A O 1
ATOM 704 N N . ARG A 1 91 ? 24.623 -17.635 -19.709 1.00 92.12 91 ARG A N 1
ATOM 705 C CA . ARG A 1 91 ? 23.214 -17.263 -19.477 1.00 92.12 91 ARG A CA 1
ATOM 706 C C . ARG A 1 91 ? 22.479 -18.340 -18.675 1.00 92.12 91 ARG A C 1
ATOM 708 O O . ARG A 1 91 ? 21.679 -18.011 -17.803 1.00 92.12 91 ARG A O 1
ATOM 715 N N . SER A 1 92 ? 22.747 -19.610 -18.965 1.00 88.81 92 SER A N 1
ATOM 716 C CA . SER A 1 92 ? 22.133 -20.742 -18.268 1.00 88.81 92 SER A CA 1
ATOM 717 C C . SER A 1 92 ? 22.617 -20.850 -16.820 1.00 88.81 92 SER A C 1
ATOM 719 O O . SER A 1 92 ? 21.792 -21.032 -15.929 1.00 88.81 92 SER A O 1
ATOM 721 N N . ALA A 1 93 ? 23.913 -20.650 -16.570 1.00 88.75 93 ALA A N 1
ATOM 722 C CA . ALA A 1 93 ? 24.495 -20.604 -15.229 1.00 88.75 93 ALA A CA 1
ATOM 723 C C . ALA A 1 93 ? 23.920 -19.462 -14.378 1.00 88.75 93 ALA A C 1
ATOM 725 O O . ALA A 1 93 ? 23.468 -19.696 -13.259 1.00 88.75 93 ALA A O 1
ATOM 726 N N . ALA A 1 94 ? 23.838 -18.243 -14.927 1.00 88.31 94 ALA A N 1
ATOM 727 C CA . ALA A 1 94 ? 23.215 -17.112 -14.235 1.00 88.31 94 ALA A CA 1
ATOM 728 C C . ALA A 1 94 ? 21.754 -17.406 -13.863 1.00 88.31 94 ALA A C 1
ATOM 730 O O . ALA A 1 94 ? 21.351 -17.195 -12.721 1.00 88.31 94 ALA A O 1
ATOM 731 N N . ARG A 1 95 ? 20.985 -17.984 -14.798 1.00 83.94 95 ARG A N 1
ATOM 732 C CA . ARG A 1 95 ? 19.590 -18.375 -14.564 1.00 83.94 95 ARG A CA 1
ATOM 733 C C . ARG A 1 95 ? 19.452 -19.413 -13.449 1.00 83.94 95 ARG A C 1
ATOM 735 O O . ARG A 1 95 ? 18.575 -19.258 -12.607 1.00 83.94 95 ARG A O 1
ATOM 742 N N . ARG A 1 96 ? 20.298 -20.451 -13.431 1.00 83.56 96 ARG A N 1
ATOM 743 C CA . ARG A 1 96 ? 20.297 -21.474 -12.367 1.00 83.56 96 ARG A CA 1
ATOM 744 C C . ARG A 1 96 ? 20.607 -20.875 -10.996 1.00 83.56 96 ARG A C 1
ATOM 746 O O . ARG A 1 96 ? 19.995 -21.273 -10.013 1.00 83.56 96 ARG A O 1
ATOM 753 N N . ALA A 1 97 ? 21.483 -19.875 -10.949 1.00 80.38 97 ALA A N 1
ATOM 754 C CA . ALA A 1 97 ? 21.826 -19.138 -9.737 1.00 80.38 97 ALA A CA 1
ATOM 755 C C . ALA A 1 97 ? 20.856 -17.981 -9.399 1.00 80.38 97 ALA A C 1
ATOM 757 O O . ALA A 1 97 ? 21.160 -17.169 -8.526 1.00 80.38 97 ALA A O 1
ATOM 758 N N . GLY A 1 98 ? 19.721 -17.849 -10.101 1.00 79.06 98 GLY A N 1
ATOM 759 C CA . GLY A 1 98 ? 18.745 -16.775 -9.868 1.00 79.06 98 GLY A CA 1
ATOM 760 C C . GLY A 1 98 ? 19.295 -15.360 -10.090 1.00 79.06 98 GLY A C 1
ATOM 761 O O . GLY A 1 98 ? 18.801 -14.408 -9.492 1.00 79.06 98 GLY A O 1
ATOM 762 N N . SER A 1 99 ? 20.339 -15.222 -10.909 1.00 82.75 99 SER A N 1
ATOM 763 C CA . SER A 1 99 ? 21.044 -13.966 -11.165 1.00 82.75 99 SER A CA 1
ATOM 764 C C . SER A 1 99 ? 20.804 -13.467 -12.591 1.00 82.75 99 SER A C 1
ATOM 766 O O . SER A 1 99 ? 20.684 -14.247 -13.538 1.00 82.75 99 SER A O 1
ATOM 768 N N . GLU A 1 100 ? 20.771 -12.148 -12.762 1.00 85.25 100 GLU A N 1
ATOM 769 C CA . GLU A 1 100 ? 20.717 -11.520 -14.085 1.00 85.25 100 GLU A CA 1
ATOM 770 C C . GLU A 1 100 ? 22.088 -11.513 -14.758 1.00 85.25 100 GLU A C 1
ATOM 772 O O . GLU A 1 100 ? 23.125 -11.558 -14.092 1.00 85.25 100 GLU A O 1
ATOM 777 N N . ILE A 1 101 ? 22.091 -11.426 -16.090 1.00 90.75 101 ILE A N 1
ATOM 778 C CA . ILE A 1 101 ? 23.309 -11.405 -16.896 1.00 90.75 101 ILE A CA 1
ATOM 779 C C . ILE A 1 101 ? 23.378 -10.169 -17.789 1.00 90.75 101 ILE A C 1
ATOM 781 O O . ILE A 1 101 ? 22.465 -9.903 -18.568 1.00 90.75 101 ILE A O 1
ATOM 785 N N . TYR A 1 102 ? 24.512 -9.479 -17.728 1.00 93.00 102 TYR A N 1
ATOM 786 C CA . TYR A 1 102 ? 24.820 -8.285 -18.507 1.00 93.00 102 TYR A CA 1
ATOM 787 C C . TYR A 1 102 ? 26.009 -8.569 -19.421 1.00 93.00 102 TYR A C 1
ATOM 789 O O . TYR A 1 102 ? 26.982 -9.192 -18.996 1.00 93.00 102 TYR A O 1
ATOM 797 N N . ILE A 1 103 ? 25.951 -8.124 -20.677 1.00 95.25 103 ILE A N 1
ATOM 798 C CA . ILE A 1 103 ? 27.047 -8.309 -21.637 1.00 95.25 103 ILE A CA 1
ATOM 799 C C . ILE A 1 103 ? 27.602 -6.948 -22.039 1.00 95.25 103 ILE A C 1
ATOM 801 O O . ILE A 1 103 ? 26.877 -6.091 -22.532 1.00 95.25 103 ILE A O 1
ATOM 805 N N . ILE A 1 104 ? 28.907 -6.775 -21.854 1.00 96.88 104 ILE A N 1
ATOM 806 C CA . ILE A 1 104 ? 29.667 -5.585 -22.224 1.00 96.88 104 ILE A CA 1
ATOM 807 C C . ILE A 1 104 ? 30.647 -5.985 -23.322 1.00 96.88 104 ILE A C 1
ATOM 809 O O . ILE A 1 104 ? 31.505 -6.840 -23.110 1.00 96.88 104 ILE A O 1
ATOM 813 N N . LYS A 1 105 ? 30.530 -5.392 -24.506 1.00 96.75 105 LYS A N 1
ATOM 814 C CA . LYS A 1 105 ? 31.432 -5.614 -25.636 1.00 96.75 105 LYS A CA 1
ATOM 815 C C . LYS A 1 105 ? 32.398 -4.441 -25.748 1.00 96.75 105 LYS A C 1
ATOM 817 O O . LYS A 1 105 ? 32.021 -3.348 -26.159 1.00 96.75 105 LYS A O 1
ATOM 822 N N . CYS A 1 106 ? 33.659 -4.681 -25.416 1.00 95.38 106 CYS A N 1
ATOM 823 C CA . CYS A 1 106 ? 34.727 -3.718 -25.637 1.00 95.38 106 CYS A CA 1
ATOM 824 C C . CYS A 1 106 ? 35.052 -3.630 -27.129 1.00 95.38 106 CYS A C 1
ATOM 826 O O . CYS A 1 106 ? 35.377 -4.644 -27.762 1.00 95.38 106 CYS A O 1
ATOM 828 N N . VAL A 1 107 ? 34.998 -2.416 -27.666 1.00 92.25 107 VAL A N 1
ATOM 829 C CA . VAL A 1 107 ? 35.330 -2.103 -29.054 1.00 92.25 107 VAL A CA 1
ATOM 830 C C . VAL A 1 107 ? 36.474 -1.097 -29.091 1.00 92.25 107 VAL A C 1
ATOM 832 O O . VAL A 1 107 ? 36.581 -0.224 -28.233 1.00 92.25 107 VAL A O 1
ATOM 835 N N . LEU A 1 108 ? 37.363 -1.270 -30.062 1.00 90.44 108 LEU A N 1
ATOM 836 C CA . LEU A 1 108 ? 38.499 -0.394 -30.316 1.00 90.44 108 LEU A CA 1
ATOM 837 C C . LEU A 1 108 ? 38.813 -0.457 -31.808 1.00 90.44 108 LEU A C 1
ATOM 839 O O . LEU A 1 108 ? 38.634 -1.516 -32.418 1.00 90.44 108 LEU A O 1
ATOM 843 N N . ASP A 1 109 ? 39.263 0.659 -32.375 1.00 88.56 109 ASP A N 1
ATOM 844 C CA . ASP A 1 109 ? 39.683 0.706 -33.774 1.00 88.56 109 ASP A CA 1
ATOM 845 C C . ASP A 1 109 ? 40.796 -0.314 -34.054 1.00 88.56 109 ASP A C 1
ATOM 847 O O . ASP A 1 109 ? 41.690 -0.524 -33.233 1.00 88.56 109 ASP A O 1
ATOM 851 N N . GLU A 1 110 ? 40.740 -0.955 -35.220 1.00 86.38 110 GLU A N 1
ATOM 852 C CA . GLU A 1 110 ? 41.681 -2.015 -35.587 1.00 86.38 110 GLU A CA 1
ATOM 853 C C . GLU A 1 110 ? 43.124 -1.518 -35.662 1.00 86.38 110 GLU A C 1
ATOM 855 O O . GLU A 1 110 ? 44.016 -2.202 -35.159 1.00 86.38 110 GLU A O 1
ATOM 860 N N . ASN A 1 111 ? 43.345 -0.318 -36.210 1.00 85.12 111 ASN A N 1
ATOM 861 C CA . ASN A 1 111 ? 44.689 0.254 -36.310 1.00 85.12 111 ASN A CA 1
ATOM 862 C C . ASN A 1 111 ? 45.258 0.528 -34.912 1.00 85.12 111 ASN A C 1
ATOM 864 O O . ASN A 1 111 ? 46.448 0.353 -34.657 1.00 85.12 111 ASN A O 1
ATOM 868 N N . GLU A 1 112 ? 44.396 0.922 -33.974 1.00 84.75 112 GLU A N 1
ATOM 869 C CA . GLU A 1 112 ? 44.777 1.139 -32.581 1.00 84.75 112 GLU A CA 1
ATOM 870 C C . GLU A 1 112 ? 45.019 -0.185 -31.833 1.00 84.75 112 GLU A C 1
ATOM 872 O O . GLU A 1 112 ? 45.905 -0.258 -30.979 1.00 84.75 112 GLU A O 1
ATOM 877 N N . ILE A 1 113 ? 44.286 -1.256 -32.161 1.00 84.31 113 ILE A N 1
ATOM 878 C CA . ILE A 1 113 ? 44.568 -2.604 -31.647 1.00 84.31 113 ILE A CA 1
ATOM 879 C C . ILE A 1 113 ? 45.943 -3.078 -32.126 1.00 84.31 113 ILE A C 1
ATOM 881 O O . ILE A 1 113 ? 46.729 -3.537 -31.295 1.00 84.31 113 ILE A O 1
ATOM 885 N N . GLU A 1 114 ? 46.236 -2.943 -33.421 1.00 83.75 114 GLU A N 1
ATOM 886 C CA . GLU A 1 114 ? 47.526 -3.299 -34.020 1.00 83.75 114 GLU A CA 1
ATOM 887 C C . GLU A 1 114 ? 48.664 -2.519 -33.349 1.00 83.75 114 GLU A C 1
ATOM 889 O O . GLU A 1 114 ? 49.558 -3.128 -32.755 1.00 83.75 114 GLU A O 1
ATOM 894 N N . ARG A 1 115 ? 48.554 -1.183 -33.282 1.00 82.62 115 ARG A N 1
ATOM 895 C CA . ARG A 1 115 ? 49.533 -0.314 -32.609 1.00 82.62 115 ARG A CA 1
ATOM 896 C C . ARG A 1 115 ? 49.783 -0.731 -31.157 1.00 82.62 115 ARG A C 1
ATOM 898 O O . ARG A 1 115 ? 50.930 -0.888 -30.740 1.00 82.62 115 ARG A O 1
ATOM 905 N N . ARG A 1 116 ? 48.721 -0.949 -30.369 1.00 78.50 116 ARG A N 1
ATOM 906 C CA . ARG A 1 116 ? 48.843 -1.353 -28.954 1.00 78.50 116 ARG A CA 1
ATOM 907 C C . ARG A 1 116 ? 49.429 -2.754 -28.783 1.00 78.50 116 ARG A C 1
ATOM 909 O O . ARG A 1 116 ? 49.941 -3.050 -27.702 1.00 78.50 116 ARG A O 1
ATOM 916 N N . MET A 1 117 ? 49.271 -3.651 -29.754 1.00 77.50 117 MET A N 1
ATOM 917 C CA . MET A 1 117 ? 49.885 -4.982 -29.720 1.00 77.50 117 MET A CA 1
ATOM 918 C C . MET A 1 117 ? 51.379 -4.897 -30.039 1.00 77.50 117 MET A C 1
ATOM 920 O O . MET A 1 117 ? 52.178 -5.450 -29.287 1.00 77.50 117 MET A O 1
ATOM 924 N N . GLU A 1 118 ? 51.766 -4.114 -31.049 1.00 77.12 118 GLU A N 1
ATOM 925 C CA . GLU A 1 118 ? 53.175 -3.872 -31.383 1.00 77.12 118 GLU A CA 1
ATOM 926 C C . GLU A 1 118 ? 53.951 -3.201 -30.238 1.00 77.12 118 GLU A C 1
ATOM 928 O O . GLU A 1 118 ? 55.085 -3.574 -29.936 1.00 77.12 118 GLU A O 1
ATOM 933 N N . GLU A 1 119 ? 53.348 -2.216 -29.566 1.00 72.44 119 GLU A N 1
ATOM 934 C CA . GLU A 1 119 ? 53.958 -1.547 -28.408 1.00 72.44 119 GLU A CA 1
ATOM 935 C C . GLU A 1 119 ? 54.167 -2.509 -27.229 1.00 72.44 119 GLU A C 1
ATOM 937 O O . GLU A 1 119 ? 55.171 -2.418 -26.518 1.00 72.44 119 GLU A O 1
ATOM 942 N N . ARG A 1 120 ? 53.258 -3.476 -27.049 1.00 69.19 120 ARG A N 1
ATOM 943 C CA . ARG A 1 120 ? 53.374 -4.522 -26.022 1.00 69.19 120 ARG A CA 1
ATOM 944 C C . ARG A 1 120 ? 54.472 -5.533 -26.337 1.00 69.19 120 ARG A C 1
ATOM 946 O O . ARG A 1 120 ? 55.199 -5.912 -25.421 1.00 69.19 120 ARG A O 1
ATOM 953 N N . GLU A 1 121 ? 54.628 -5.930 -27.599 1.00 64.81 121 GLU A N 1
ATOM 954 C CA . GLU A 1 121 ? 55.722 -6.810 -28.036 1.00 64.81 121 GLU A CA 1
ATOM 955 C C . GLU A 1 121 ? 57.098 -6.166 -27.811 1.00 64.81 121 GLU A C 1
ATOM 957 O O . GLU A 1 121 ? 58.035 -6.839 -27.383 1.00 64.81 121 GLU A O 1
ATOM 962 N N . ARG A 1 122 ? 57.215 -4.845 -28.010 1.00 63.16 122 ARG A N 1
ATOM 963 C CA . ARG A 1 122 ? 58.460 -4.092 -27.760 1.00 63.16 122 ARG A CA 1
ATOM 964 C C . ARG A 1 122 ? 58.743 -3.851 -26.271 1.00 63.16 122 ARG A C 1
ATOM 966 O O . ARG A 1 122 ? 59.902 -3.702 -25.896 1.00 63.16 122 ARG A O 1
ATOM 973 N N . GLY A 1 123 ? 57.707 -3.793 -25.429 1.00 58.97 123 GLY A N 1
ATOM 974 C CA . GLY A 1 123 ? 57.804 -3.443 -24.005 1.00 58.97 123 GLY A CA 1
ATOM 975 C C . GLY A 1 123 ? 58.132 -4.593 -23.040 1.00 58.97 123 GLY A C 1
ATOM 976 O O . GLY A 1 123 ? 58.348 -4.337 -21.858 1.00 58.97 123 GLY A O 1
ATOM 977 N N . GLY A 1 124 ? 58.154 -5.851 -23.497 1.00 52.28 124 GLY A N 1
ATOM 978 C CA . GLY A 1 124 ? 58.641 -7.011 -22.729 1.00 52.28 124 GLY A CA 1
ATOM 979 C C . GLY A 1 124 ? 57.849 -7.413 -21.472 1.00 52.28 124 GLY A C 1
ATOM 980 O O . GLY A 1 124 ? 58.255 -8.350 -20.789 1.00 52.28 124 GLY A O 1
ATOM 981 N N . ASN A 1 125 ? 56.733 -6.750 -21.150 1.00 48.53 125 ASN A N 1
ATOM 982 C CA . ASN A 1 125 ? 55.988 -6.978 -19.909 1.00 48.53 125 ASN A CA 1
ATOM 983 C C . ASN A 1 125 ? 54.474 -7.098 -20.169 1.00 48.53 125 ASN A C 1
ATOM 985 O O . ASN A 1 125 ? 53.713 -6.149 -19.984 1.00 48.53 125 ASN A O 1
ATOM 989 N N . SER A 1 126 ? 54.029 -8.268 -20.641 1.00 51.31 126 SER A N 1
ATOM 990 C CA . SER A 1 126 ? 52.614 -8.554 -20.917 1.00 51.31 126 SER A CA 1
ATOM 991 C C . SER A 1 126 ? 52.174 -9.874 -20.283 1.00 51.31 126 SER A C 1
ATOM 993 O O . SER A 1 126 ? 52.774 -10.920 -20.513 1.00 51.31 126 SER A O 1
ATOM 995 N N . GLU A 1 127 ? 51.070 -9.841 -19.528 1.00 48.44 127 GLU A N 1
ATOM 996 C CA . GLU A 1 127 ? 50.393 -11.036 -19.009 1.00 48.44 127 GLU A CA 1
ATOM 997 C C . GLU A 1 127 ? 49.587 -11.806 -20.077 1.00 48.44 127 GLU A C 1
ATOM 999 O O . GLU A 1 127 ? 49.154 -12.924 -19.781 1.00 48.44 127 GLU A O 1
ATOM 1004 N N . SER A 1 128 ? 49.367 -11.222 -21.266 1.00 55.09 128 SER A N 1
ATOM 1005 C CA . SER A 1 128 ? 48.528 -11.751 -22.355 1.00 55.09 128 SER A CA 1
ATOM 1006 C C . SER A 1 128 ? 49.372 -12.147 -23.578 1.00 55.09 128 SER A C 1
ATOM 1008 O O . SER A 1 128 ? 50.234 -11.382 -24.007 1.00 55.09 128 SER A O 1
ATOM 1010 N N . GLU A 1 129 ? 49.113 -13.334 -24.137 1.00 57.44 129 GLU A N 1
ATOM 1011 C CA . GLU A 1 129 ? 49.938 -14.015 -25.164 1.00 57.44 129 GLU A CA 1
ATOM 1012 C C . GLU A 1 129 ? 49.414 -13.859 -26.608 1.00 57.44 129 GLU A C 1
ATOM 1014 O O . GLU A 1 129 ? 49.856 -14.566 -27.511 1.00 57.44 129 GLU A O 1
ATOM 1019 N N . ALA A 1 130 ? 48.424 -12.993 -26.843 1.00 61.44 130 ALA A N 1
ATOM 1020 C CA . ALA A 1 130 ? 47.794 -12.859 -28.157 1.00 61.44 130 ALA A CA 1
ATOM 1021 C C . ALA A 1 130 ? 48.562 -11.894 -29.080 1.00 61.44 130 ALA A C 1
ATOM 1023 O O . ALA A 1 130 ? 48.604 -10.697 -28.801 1.00 61.44 130 ALA A O 1
ATOM 1024 N N . ASP A 1 131 ? 49.086 -12.413 -30.195 1.00 69.81 131 ASP A N 1
ATOM 1025 C CA . ASP A 1 131 ? 49.649 -11.636 -31.307 1.00 69.81 131 ASP A CA 1
ATOM 1026 C C . ASP A 1 131 ? 48.555 -11.173 -32.301 1.00 69.81 131 ASP A C 1
ATOM 1028 O O . ASP A 1 131 ? 47.379 -11.566 -32.221 1.00 69.81 131 ASP A O 1
ATOM 1032 N N . PHE A 1 132 ? 48.930 -10.348 -33.283 1.00 75.94 132 PHE A N 1
ATOM 1033 C CA . PHE A 1 132 ? 47.985 -9.848 -34.291 1.00 75.94 132 PHE A CA 1
ATOM 1034 C C . PHE A 1 132 ? 47.393 -10.970 -35.174 1.00 75.94 132 PHE A C 1
ATOM 1036 O O . PHE A 1 132 ? 46.262 -10.880 -35.660 1.00 75.94 132 PHE A O 1
ATOM 1043 N N . ARG A 1 133 ? 48.093 -12.104 -35.325 1.00 76.38 133 ARG A N 1
ATOM 1044 C CA . ARG A 1 133 ? 47.564 -13.283 -36.038 1.00 76.38 133 ARG A CA 1
ATOM 1045 C C . ARG A 1 133 ? 46.415 -13.932 -35.267 1.00 76.38 133 ARG A C 1
ATOM 1047 O O . ARG A 1 133 ? 45.413 -14.332 -35.868 1.00 76.38 133 ARG A O 1
ATOM 1054 N N . ILE A 1 134 ? 46.522 -14.018 -33.941 1.00 76.75 134 ILE A N 1
ATOM 1055 C CA . ILE A 1 134 ? 45.451 -14.484 -33.055 1.00 76.75 134 ILE A CA 1
ATOM 1056 C C . ILE A 1 134 ? 44.264 -13.520 -33.108 1.00 76.75 134 ILE A C 1
ATOM 1058 O O . ILE A 1 134 ? 43.124 -13.988 -33.166 1.00 76.75 134 ILE A O 1
ATOM 1062 N N . TYR A 1 135 ? 44.506 -12.207 -33.160 1.00 84.06 135 TYR A N 1
ATOM 1063 C CA . TYR A 1 135 ? 43.447 -11.213 -33.357 1.00 84.06 135 TYR A CA 1
ATOM 1064 C C . TYR A 1 135 ? 42.626 -11.496 -34.626 1.00 84.06 135 TYR A C 1
ATOM 1066 O O . TYR A 1 135 ? 41.415 -11.705 -34.525 1.00 84.06 135 TYR A O 1
ATOM 1074 N N . LEU A 1 136 ? 43.270 -11.619 -35.793 1.00 84.31 136 LEU A N 1
ATOM 1075 C CA . LEU A 1 136 ? 42.588 -11.899 -37.067 1.00 84.31 136 LEU A CA 1
ATOM 1076 C C . LEU A 1 136 ? 41.819 -13.233 -37.041 1.00 84.31 136 LEU A C 1
ATOM 1078 O O . LEU A 1 136 ? 40.683 -13.339 -37.522 1.00 84.31 136 LEU A O 1
ATOM 1082 N N . LYS A 1 137 ? 42.406 -14.263 -36.420 1.00 84.00 137 LYS A N 1
ATOM 1083 C CA . LYS A 1 137 ? 41.771 -15.580 -36.262 1.00 84.00 137 LYS A CA 1
ATOM 1084 C C . LYS A 1 137 ? 40.531 -15.531 -35.369 1.00 84.00 137 LYS A C 1
ATOM 1086 O O . LYS A 1 137 ? 39.567 -16.243 -35.629 1.00 84.00 137 LYS A O 1
ATOM 1091 N N . VAL A 1 138 ? 40.550 -14.731 -34.307 1.00 84.19 138 VAL A N 1
ATOM 1092 C CA . VAL A 1 138 ? 39.397 -14.563 -33.415 1.00 84.19 138 VAL A CA 1
ATOM 1093 C C . VAL A 1 138 ? 38.337 -13.676 -34.062 1.00 84.19 138 VAL A C 1
ATOM 1095 O O . VAL A 1 138 ? 37.163 -14.025 -33.997 1.00 84.19 138 VAL A O 1
ATOM 1098 N N . LYS A 1 139 ? 38.734 -12.588 -34.735 1.00 88.25 139 LYS A N 1
ATOM 1099 C CA . LYS A 1 139 ? 37.831 -11.677 -35.454 1.00 88.25 139 LYS A CA 1
ATOM 1100 C C . LYS A 1 139 ? 36.976 -12.419 -36.480 1.00 88.25 139 LYS A C 1
ATOM 1102 O O . LYS A 1 139 ? 35.761 -12.271 -36.472 1.00 88.25 139 LYS A O 1
ATOM 1107 N N . SER A 1 140 ? 37.585 -13.287 -37.292 1.00 88.31 140 SER A N 1
ATOM 1108 C CA . SER A 1 140 ? 36.863 -14.106 -38.287 1.00 88.31 140 SER A CA 1
ATOM 1109 C C . SER A 1 140 ? 35.914 -15.152 -37.689 1.00 88.31 140 SER A C 1
ATOM 1111 O O . SER A 1 140 ? 35.079 -15.699 -38.402 1.00 88.31 140 SER A O 1
ATOM 1113 N N . ARG A 1 141 ? 36.036 -15.446 -36.391 1.00 89.19 141 ARG A N 1
ATOM 1114 C CA . ARG A 1 141 ? 35.226 -16.442 -35.676 1.00 89.19 141 ARG A CA 1
ATOM 1115 C C . ARG A 1 141 ? 34.290 -15.819 -34.645 1.00 89.19 141 ARG A C 1
ATOM 1117 O O . ARG A 1 141 ? 33.636 -16.563 -33.923 1.00 89.19 141 ARG A O 1
ATOM 1124 N N . PHE A 1 142 ? 34.273 -14.495 -34.506 1.00 90.50 142 PHE A N 1
ATOM 1125 C CA . PHE A 1 142 ? 33.459 -13.835 -33.494 1.00 90.50 142 PHE A CA 1
ATOM 1126 C C . PHE A 1 142 ? 31.996 -13.859 -33.932 1.00 90.50 142 PHE A C 1
ATOM 1128 O O . PHE A 1 142 ? 31.592 -13.145 -34.844 1.00 90.50 142 PHE A O 1
ATOM 1135 N N . GLU A 1 143 ? 31.211 -14.714 -33.289 1.00 90.69 143 GLU A N 1
ATOM 1136 C CA . GLU A 1 143 ? 29.792 -14.888 -33.580 1.00 90.69 143 GLU A CA 1
ATOM 1137 C C . GLU A 1 143 ? 28.978 -13.745 -32.964 1.00 90.69 143 GLU A C 1
ATOM 1139 O O . GLU A 1 143 ? 29.311 -13.255 -31.879 1.00 90.69 143 GLU A O 1
ATOM 1144 N N . GLU A 1 144 ? 27.878 -13.372 -33.617 1.00 87.88 144 GLU A N 1
ATOM 1145 C CA . GLU A 1 144 ? 26.962 -12.309 -33.189 1.00 87.88 144 GLU A CA 1
ATOM 1146 C C . GLU A 1 144 ? 26.448 -12.513 -31.754 1.00 87.88 144 GLU A C 1
ATOM 1148 O O . GLU A 1 144 ? 26.122 -13.628 -31.331 1.00 87.88 144 GLU A O 1
ATOM 1153 N N . ILE A 1 145 ? 26.413 -11.431 -30.974 1.00 89.00 145 ILE A N 1
ATOM 1154 C CA . ILE A 1 145 ? 25.927 -11.459 -29.593 1.00 89.00 145 ILE A CA 1
ATOM 1155 C C . ILE A 1 145 ? 24.401 -11.385 -29.620 1.00 89.00 145 ILE A C 1
ATOM 1157 O O . ILE A 1 145 ? 23.841 -10.385 -30.051 1.00 89.00 145 ILE A O 1
ATOM 1161 N N . ASP A 1 146 ? 23.735 -12.425 -29.124 1.00 78.56 146 ASP A N 1
ATOM 1162 C CA . ASP A 1 146 ? 22.276 -12.427 -29.023 1.00 78.56 146 ASP A CA 1
ATOM 1163 C C . ASP A 1 146 ? 21.796 -11.614 -27.826 1.00 78.56 146 ASP A C 1
ATOM 1165 O O . ASP A 1 146 ? 22.334 -11.750 -26.720 1.00 78.56 146 ASP A O 1
ATOM 1169 N N . GLY A 1 147 ? 20.707 -10.875 -28.023 1.00 79.00 147 GLY A N 1
ATOM 1170 C CA . GLY A 1 147 ? 20.049 -10.095 -26.981 1.00 79.00 147 GLY A CA 1
ATOM 1171 C C . GLY A 1 147 ? 20.720 -8.748 -26.721 1.00 79.00 147 GLY A C 1
ATOM 1172 O O . GLY A 1 147 ? 21.466 -8.230 -27.545 1.00 79.00 147 GLY A O 1
ATOM 1173 N N . GLU A 1 148 ? 20.412 -8.165 -25.567 1.00 82.12 148 GLU A N 1
ATOM 1174 C CA . GLU A 1 148 ? 20.912 -6.847 -25.183 1.00 82.12 148 GLU A CA 1
ATOM 1175 C C . GLU A 1 148 ? 22.370 -6.914 -24.708 1.00 82.12 148 GLU A C 1
ATOM 1177 O O . GLU A 1 148 ? 22.755 -7.821 -23.961 1.00 82.12 148 GLU A O 1
ATOM 1182 N N . TYR A 1 149 ? 23.176 -5.953 -25.158 1.00 91.25 149 TYR A N 1
ATOM 1183 C CA . TYR A 1 149 ? 24.556 -5.758 -24.733 1.00 91.25 149 TYR A CA 1
ATOM 1184 C C . TYR A 1 149 ? 24.951 -4.282 -24.876 1.00 91.25 149 TYR A C 1
ATOM 1186 O O . TYR A 1 149 ? 24.391 -3.560 -25.703 1.00 91.25 149 TYR A O 1
ATOM 1194 N N . LEU A 1 150 ? 25.927 -3.834 -24.087 1.00 91.88 150 LEU A N 1
ATOM 1195 C CA . LEU A 1 150 ? 26.514 -2.498 -24.202 1.00 91.88 150 LEU A CA 1
ATOM 1196 C C . LEU A 1 150 ? 27.812 -2.560 -25.009 1.00 91.88 150 LEU A C 1
ATOM 1198 O O . LEU A 1 150 ? 28.717 -3.311 -24.648 1.00 91.88 150 LEU A O 1
ATOM 1202 N N . GLU A 1 151 ? 27.947 -1.736 -26.047 1.00 94.94 151 GLU A N 1
ATOM 1203 C CA . GLU A 1 151 ? 29.253 -1.469 -26.664 1.00 94.94 151 GLU A CA 1
ATOM 1204 C C . GLU A 1 151 ? 29.984 -0.358 -25.911 1.00 94.94 151 GLU A C 1
ATOM 1206 O O . GLU A 1 151 ? 29.434 0.718 -25.684 1.00 94.94 151 GLU A O 1
ATOM 1211 N N . VAL A 1 152 ? 31.232 -0.627 -25.524 1.00 93.69 152 VAL A N 1
ATOM 1212 C CA . VAL A 1 152 ? 32.094 0.330 -24.823 1.00 93.69 152 VAL A CA 1
ATOM 1213 C C . VAL A 1 152 ? 33.323 0.601 -25.672 1.00 93.69 152 VAL A C 1
ATOM 1215 O O . VAL A 1 152 ? 34.142 -0.295 -25.888 1.00 93.69 152 VAL A O 1
ATOM 1218 N N . ASP A 1 153 ? 33.450 1.846 -26.126 1.00 91.00 153 ASP A N 1
ATOM 1219 C CA . ASP A 1 153 ? 34.642 2.345 -26.804 1.00 91.00 153 ASP A CA 1
ATOM 1220 C C . ASP A 1 153 ? 35.799 2.481 -25.807 1.00 91.00 153 ASP A C 1
ATOM 1222 O O . ASP A 1 153 ? 35.782 3.326 -24.906 1.00 91.00 153 ASP A O 1
ATOM 1226 N N . THR A 1 154 ? 36.817 1.634 -25.965 1.00 92.56 154 THR A N 1
ATOM 1227 C CA . THR A 1 154 ? 37.977 1.596 -25.066 1.00 92.56 154 THR A CA 1
ATOM 1228 C C . THR A 1 154 ? 39.116 2.531 -25.478 1.00 92.56 154 THR A C 1
ATOM 1230 O O . THR A 1 154 ? 40.216 2.468 -24.911 1.00 92.56 154 THR A O 1
ATOM 1233 N N . SER A 1 155 ? 38.866 3.425 -26.442 1.00 89.75 155 SER A N 1
ATOM 1234 C CA . SER A 1 155 ? 39.706 4.600 -26.700 1.00 89.75 155 SER A CA 1
ATOM 1235 C C . SER A 1 155 ? 39.482 5.712 -25.665 1.00 89.75 155 SER A C 1
ATOM 1237 O O . SER A 1 155 ? 40.375 6.524 -25.424 1.00 89.75 155 SER A O 1
ATOM 1239 N N . LEU A 1 156 ? 38.315 5.726 -25.010 1.00 91.19 156 LEU A N 1
ATOM 1240 C CA . LEU A 1 156 ? 37.955 6.714 -23.994 1.00 91.19 156 LEU A CA 1
ATOM 1241 C C . LEU A 1 156 ? 38.719 6.496 -22.673 1.00 91.19 156 LEU A C 1
ATOM 1243 O O . LEU A 1 156 ? 39.156 5.380 -22.395 1.00 91.19 156 LEU A O 1
ATOM 1247 N N . PRO A 1 157 ? 38.840 7.521 -21.806 1.00 92.88 157 PRO A N 1
ATOM 1248 C CA . PRO A 1 157 ? 39.360 7.353 -20.448 1.00 92.88 157 PRO A CA 1
ATOM 1249 C C . PRO A 1 157 ? 38.612 6.269 -19.661 1.00 92.88 157 PRO A C 1
ATOM 1251 O O . PRO A 1 157 ? 37.390 6.143 -19.783 1.00 92.88 157 PRO A O 1
ATOM 1254 N N . LEU A 1 158 ? 39.338 5.506 -18.839 1.00 91.81 158 LEU A N 1
ATOM 1255 C CA . LEU A 1 158 ? 38.810 4.350 -18.107 1.00 91.81 158 LEU A CA 1
ATOM 1256 C C . LEU A 1 158 ? 37.619 4.718 -17.214 1.00 91.81 158 LEU A C 1
ATOM 1258 O O . LEU A 1 158 ? 36.649 3.970 -17.159 1.00 91.81 158 LEU A O 1
ATOM 1262 N N . GLU A 1 159 ? 37.642 5.892 -16.585 1.00 86.81 159 GLU A N 1
ATOM 1263 C CA . GLU A 1 159 ? 36.542 6.383 -15.753 1.00 86.81 159 GLU A CA 1
ATOM 1264 C C . GLU A 1 159 ? 35.247 6.510 -16.561 1.00 86.81 159 GLU A C 1
ATOM 1266 O O . GLU A 1 159 ? 34.190 6.088 -16.103 1.00 86.81 159 GLU A O 1
ATOM 1271 N N . LYS A 1 160 ? 35.323 7.014 -17.802 1.00 84.69 160 LYS A N 1
ATOM 1272 C CA . LYS A 1 160 ? 34.152 7.124 -18.685 1.00 84.69 160 LYS A CA 1
ATOM 1273 C C . LYS A 1 160 ? 33.638 5.758 -19.125 1.00 84.69 160 LYS A C 1
ATOM 1275 O O . LYS A 1 160 ? 32.427 5.579 -19.234 1.00 84.69 160 LYS A O 1
ATOM 1280 N N . GLN A 1 161 ? 34.540 4.806 -19.366 1.00 94.44 161 GLN A N 1
ATOM 1281 C CA . GLN A 1 161 ? 34.164 3.431 -19.695 1.00 94.44 161 GLN A CA 1
ATOM 1282 C C . GLN A 1 161 ? 33.412 2.780 -18.526 1.00 94.44 161 GLN A C 1
ATOM 1284 O O . GLN A 1 161 ? 32.338 2.221 -18.728 1.00 94.44 161 GLN A O 1
ATOM 1289 N N . VAL A 1 162 ? 33.944 2.896 -17.303 1.00 91.75 162 VAL A N 1
ATOM 1290 C CA . VAL A 1 162 ? 33.321 2.349 -16.088 1.00 91.75 162 VAL A CA 1
ATOM 1291 C C . VAL A 1 162 ? 31.960 2.998 -15.839 1.00 91.75 162 VAL A C 1
ATOM 1293 O O . VAL A 1 162 ? 30.982 2.275 -15.678 1.00 91.75 162 VAL A O 1
ATOM 1296 N N . SER A 1 163 ? 31.857 4.329 -15.913 1.00 81.50 163 SER A N 1
ATOM 1297 C CA . SER A 1 163 ? 30.579 5.030 -15.727 1.00 81.50 163 SER A CA 1
ATOM 1298 C C . SER A 1 163 ? 29.521 4.648 -16.767 1.00 81.50 163 SER A C 1
ATOM 1300 O O . SER A 1 163 ? 28.342 4.558 -16.435 1.00 81.50 163 SER A O 1
ATOM 1302 N N . ALA A 1 164 ? 29.915 4.392 -18.019 1.00 81.69 164 ALA A N 1
ATOM 1303 C CA . ALA A 1 164 ? 28.985 3.914 -19.042 1.00 81.69 164 ALA A CA 1
ATOM 1304 C C . ALA A 1 164 ? 28.433 2.520 -18.707 1.00 81.69 164 ALA A C 1
ATOM 1306 O O . ALA A 1 164 ? 27.248 2.259 -18.919 1.00 81.69 164 ALA A O 1
ATOM 1307 N N . VAL A 1 165 ? 29.277 1.638 -18.159 1.00 90.25 165 VAL A N 1
ATOM 1308 C CA . VAL A 1 165 ? 28.842 0.319 -17.694 1.00 90.25 165 VAL A CA 1
ATOM 1309 C C . VAL A 1 165 ? 27.944 0.443 -16.465 1.00 90.25 165 VAL A C 1
ATOM 1311 O O . VAL A 1 165 ? 26.885 -0.170 -16.462 1.00 90.25 165 VAL A O 1
ATOM 1314 N N . GLU A 1 166 ? 28.292 1.261 -15.466 1.00 86.06 166 GLU A N 1
ATOM 1315 C CA . GLU A 1 166 ? 27.443 1.506 -14.284 1.00 86.06 166 GLU A CA 1
ATOM 1316 C C . GLU A 1 166 ? 26.034 1.966 -14.693 1.00 86.06 166 GLU A C 1
ATOM 1318 O O . GLU A 1 166 ? 25.047 1.340 -14.311 1.00 86.06 166 GLU A O 1
ATOM 1323 N N . ALA A 1 167 ? 25.934 2.955 -15.586 1.00 76.31 167 ALA A N 1
ATOM 1324 C CA . ALA A 1 167 ? 24.649 3.435 -16.097 1.00 76.31 167 ALA A CA 1
ATOM 1325 C C . ALA A 1 167 ? 23.854 2.362 -16.871 1.00 76.31 167 ALA A C 1
ATOM 1327 O O . ALA A 1 167 ? 22.624 2.391 -16.906 1.00 76.31 167 ALA A O 1
ATOM 1328 N N . TYR A 1 168 ? 24.535 1.415 -17.522 1.00 81.06 168 TYR A N 1
ATOM 1329 C CA . TYR A 1 168 ? 23.890 0.295 -18.208 1.00 81.06 168 TYR A CA 1
ATOM 1330 C C . TYR A 1 168 ? 23.393 -0.781 -17.236 1.00 81.06 168 TYR A C 1
ATOM 1332 O O . TYR A 1 168 ? 22.279 -1.275 -17.403 1.00 81.06 168 TYR A O 1
ATOM 1340 N N . LEU A 1 169 ? 24.169 -1.091 -16.194 1.00 80.75 169 LEU A N 1
ATOM 1341 C CA . LEU A 1 169 ? 23.740 -1.980 -15.109 1.00 80.75 169 LEU A CA 1
ATOM 1342 C C . LEU A 1 169 ? 22.529 -1.397 -14.358 1.00 80.75 169 LEU A C 1
ATOM 1344 O O . LEU A 1 169 ? 21.673 -2.139 -13.887 1.00 80.75 169 LEU A O 1
ATOM 1348 N N . GLU A 1 170 ? 22.418 -0.068 -14.299 1.00 67.38 170 GLU A N 1
ATOM 1349 C CA . GLU A 1 170 ? 21.254 0.639 -13.754 1.00 67.38 170 GLU A CA 1
ATOM 1350 C C . GLU A 1 170 ? 20.045 0.670 -14.717 1.00 67.38 170 GLU A C 1
ATOM 1352 O O . GLU A 1 170 ? 18.903 0.745 -14.265 1.00 67.38 170 GLU A O 1
ATOM 1357 N N . LYS A 1 171 ? 20.247 0.574 -16.042 1.00 53.75 171 LYS A N 1
ATOM 1358 C CA . LYS A 1 171 ? 19.184 0.716 -17.064 1.00 53.75 171 LYS A CA 1
ATOM 1359 C C . LYS A 1 171 ? 18.159 -0.423 -17.096 1.00 53.75 171 LYS A C 1
ATOM 1361 O O . LYS A 1 171 ? 16.988 -0.158 -17.359 1.00 53.75 171 LYS A O 1
ATOM 1366 N N . GLU A 1 172 ? 18.550 -1.663 -16.802 1.00 50.44 172 GLU A N 1
ATOM 1367 C CA . GLU A 1 172 ? 17.598 -2.785 -16.647 1.00 50.44 172 GLU A CA 1
ATOM 1368 C C . GLU A 1 172 ? 16.778 -2.673 -15.346 1.00 50.44 172 GLU A C 1
ATOM 1370 O O . GLU A 1 172 ? 15.791 -3.385 -15.163 1.00 50.44 172 GLU A O 1
ATOM 1375 N N . ALA A 1 173 ? 17.130 -1.748 -14.444 1.00 51.12 173 ALA A N 1
ATOM 1376 C CA . ALA A 1 173 ? 16.412 -1.558 -13.191 1.00 51.12 173 ALA A CA 1
ATOM 1377 C C . ALA A 1 173 ? 15.211 -0.598 -13.284 1.00 51.12 173 ALA A C 1
ATOM 1379 O O . ALA A 1 173 ? 14.409 -0.591 -12.351 1.00 51.12 173 ALA A O 1
ATOM 1380 N N . PHE A 1 174 ? 15.035 0.189 -14.357 1.00 52.19 174 PHE A N 1
ATOM 1381 C CA . PHE A 1 174 ? 13.918 1.141 -14.418 1.00 52.19 174 PHE A CA 1
ATOM 1382 C C . PHE A 1 174 ? 13.590 1.593 -15.851 1.00 52.19 174 PHE A C 1
ATOM 1384 O O . PHE A 1 174 ? 14.138 2.565 -16.376 1.00 52.19 174 PHE A O 1
ATOM 1391 N N . TRP A 1 175 ? 12.644 0.909 -16.498 1.00 65.19 175 TRP A N 1
ATOM 1392 C CA . TRP A 1 175 ? 11.843 1.584 -17.520 1.00 65.19 175 TRP A CA 1
ATOM 1393 C C . TRP A 1 175 ? 11.094 2.737 -16.835 1.00 65.19 175 TRP A C 1
ATOM 1395 O O . TRP A 1 175 ? 10.746 2.638 -15.658 1.00 65.19 175 TRP A O 1
ATOM 1405 N N . LYS A 1 176 ? 10.895 3.857 -17.532 1.00 80.56 176 LYS A N 1
ATOM 1406 C CA . LYS A 1 176 ? 10.302 5.038 -16.899 1.00 80.56 176 LYS A CA 1
ATOM 1407 C C . LYS A 1 176 ? 8.781 4.885 -16.856 1.00 80.56 176 LYS A C 1
ATOM 1409 O O . LYS A 1 176 ? 8.186 4.762 -17.929 1.00 80.56 176 LYS A O 1
ATOM 1414 N N . PRO A 1 177 ? 8.133 4.900 -15.678 1.00 87.62 177 PRO A N 1
ATOM 1415 C CA . PRO A 1 177 ? 6.681 4.773 -15.574 1.00 87.62 177 PRO A CA 1
ATOM 1416 C C . PRO A 1 177 ? 5.955 5.874 -16.368 1.00 87.62 177 PRO A C 1
ATOM 1418 O O . PRO A 1 177 ? 4.883 5.634 -16.919 1.00 87.62 177 PRO A O 1
ATOM 1421 N N . GLU A 1 178 ? 6.582 7.038 -16.558 1.00 91.00 178 GLU A N 1
ATOM 1422 C CA . GLU A 1 178 ? 6.081 8.136 -17.391 1.00 91.00 178 GLU A CA 1
ATOM 1423 C C . GLU A 1 178 ? 5.921 7.761 -18.874 1.00 91.00 178 GLU A C 1
ATOM 1425 O O . GLU A 1 178 ? 5.181 8.433 -19.587 1.00 91.00 178 GLU A O 1
ATOM 1430 N N . GLU A 1 179 ? 6.539 6.675 -19.358 1.00 90.50 179 GLU A N 1
ATOM 1431 C CA . GLU A 1 179 ? 6.269 6.140 -20.701 1.00 90.50 179 GLU A CA 1
ATOM 1432 C C . GLU A 1 179 ? 4.799 5.715 -20.883 1.00 90.50 179 GLU A C 1
ATOM 1434 O O . GLU A 1 179 ? 4.321 5.634 -22.013 1.00 90.50 179 GLU A O 1
ATOM 1439 N N . LEU A 1 180 ? 4.061 5.476 -19.790 1.00 94.44 180 LEU A N 1
ATOM 1440 C CA . LEU A 1 180 ? 2.616 5.224 -19.812 1.00 94.44 180 LEU A CA 1
ATOM 1441 C C . LEU A 1 180 ? 1.772 6.511 -19.852 1.00 94.44 180 LEU A C 1
ATOM 1443 O O . LEU A 1 180 ? 0.543 6.432 -19.860 1.00 94.44 180 LEU A O 1
ATOM 1447 N N . LEU A 1 181 ? 2.389 7.695 -19.920 1.00 95.44 181 LEU A N 1
ATOM 1448 C CA . LEU A 1 181 ? 1.722 8.965 -20.247 1.00 95.44 181 LEU A CA 1
ATOM 1449 C C . LEU A 1 181 ? 1.684 9.224 -21.767 1.00 95.44 181 LEU A C 1
ATOM 1451 O O . LEU A 1 181 ? 1.686 10.367 -22.215 1.00 95.44 181 LEU A O 1
ATOM 1455 N N . ASP A 1 182 ? 1.619 8.153 -22.560 1.00 94.38 182 ASP A N 1
ATOM 1456 C CA . ASP A 1 182 ? 1.389 8.157 -24.007 1.00 94.38 182 ASP A CA 1
ATOM 1457 C C . ASP A 1 182 ? 0.069 7.417 -24.289 1.00 94.38 182 ASP A C 1
ATOM 1459 O O . ASP A 1 182 ? -0.123 6.286 -23.839 1.00 94.38 182 ASP A O 1
ATOM 1463 N N . ALA A 1 183 ? -0.856 8.029 -25.036 1.00 95.38 183 ALA A N 1
ATOM 1464 C CA . ALA A 1 183 ? -2.135 7.402 -25.382 1.00 95.38 183 ALA A CA 1
ATOM 1465 C C . ALA A 1 183 ? -1.941 6.117 -26.199 1.00 95.38 183 ALA A C 1
ATOM 1467 O O . ALA A 1 183 ? -2.687 5.153 -26.026 1.00 95.38 183 ALA A O 1
ATOM 1468 N N . GLU A 1 184 ? -0.882 6.046 -27.014 1.00 94.81 184 GLU A N 1
ATOM 1469 C CA . GLU A 1 184 ? -0.539 4.834 -27.753 1.00 94.81 184 GLU A CA 1
ATOM 1470 C C . GLU A 1 184 ? -0.104 3.686 -26.830 1.00 94.81 184 GLU A C 1
ATOM 1472 O O . GLU A 1 184 ? 0.024 2.550 -27.297 1.00 94.81 184 GLU A O 1
ATOM 1477 N N . ALA A 1 185 ? 0.206 3.951 -25.554 1.00 96.12 185 ALA A N 1
ATOM 1478 C CA . ALA A 1 185 ? 0.596 2.919 -24.599 1.00 96.12 185 ALA A CA 1
ATOM 1479 C C . ALA A 1 185 ? -0.549 1.957 -24.262 1.00 96.12 185 ALA A C 1
ATOM 1481 O O . ALA A 1 185 ? -0.288 0.858 -23.779 1.00 96.12 185 ALA A O 1
ATOM 1482 N N . TYR A 1 186 ? -1.798 2.320 -24.554 1.00 97.38 186 TYR A N 1
ATOM 1483 C CA . TYR A 1 186 ? -2.978 1.565 -24.153 1.00 97.38 186 TYR A CA 1
ATOM 1484 C C . TYR A 1 186 ? -3.677 0.914 -25.356 1.00 97.38 186 TYR A C 1
ATOM 1486 O O . TYR A 1 186 ? -3.672 1.463 -26.455 1.00 97.38 186 TYR A O 1
ATOM 1494 N N . PRO A 1 187 ? -4.334 -0.245 -25.167 1.00 94.88 187 PRO A N 1
ATOM 1495 C CA . PRO A 1 187 ? -5.070 -0.931 -26.232 1.00 94.88 187 PRO A CA 1
ATOM 1496 C C . PRO A 1 187 ? -6.468 -0.332 -26.489 1.00 94.88 187 PRO A C 1
ATOM 1498 O O . PRO A 1 187 ? -7.268 -0.916 -27.213 1.00 94.88 187 PRO A O 1
ATOM 1501 N N . HIS A 1 188 ? -6.800 0.789 -25.849 1.00 95.31 188 HIS A N 1
ATOM 1502 C CA . HIS A 1 188 ? -8.093 1.472 -25.924 1.00 95.31 188 HIS A CA 1
ATOM 1503 C C . HIS A 1 188 ? -7.870 2.984 -26.045 1.00 95.31 188 HIS A C 1
ATOM 1505 O O . HIS A 1 188 ? -6.738 3.452 -25.935 1.00 95.31 188 HIS A O 1
ATOM 1511 N N . ASN A 1 189 ? -8.943 3.744 -26.275 1.00 94.06 189 ASN A N 1
ATOM 1512 C CA . ASN A 1 189 ? -8.866 5.201 -26.353 1.00 94.06 189 ASN A CA 1
ATOM 1513 C C . ASN A 1 189 ? -8.551 5.818 -24.973 1.00 94.06 189 ASN A C 1
ATOM 1515 O O . ASN A 1 189 ? -9.443 6.052 -24.154 1.00 94.06 189 ASN A O 1
ATOM 1519 N N . ALA A 1 190 ? -7.264 6.053 -24.717 1.00 93.94 190 ALA A N 1
ATOM 1520 C CA . ALA A 1 190 ? -6.743 6.556 -23.453 1.00 93.94 190 ALA A CA 1
ATOM 1521 C C . ALA A 1 190 ? -6.692 8.091 -23.419 1.00 93.94 190 ALA A C 1
ATOM 1523 O O . ALA A 1 190 ? -5.643 8.711 -23.580 1.00 93.94 190 ALA A O 1
ATOM 1524 N N . GLU A 1 191 ? -7.845 8.708 -23.178 1.00 92.88 191 GLU A N 1
ATOM 1525 C CA . GLU A 1 191 ? -7.965 10.157 -22.992 1.00 92.88 191 GLU A CA 1
ATOM 1526 C C . GLU A 1 191 ? -7.689 10.585 -21.539 1.00 92.88 191 GLU A C 1
ATOM 1528 O O . GLU A 1 191 ? -7.747 9.778 -20.609 1.00 92.88 191 GLU A O 1
ATOM 1533 N N . ASN A 1 192 ? -7.447 11.883 -21.314 1.00 92.50 192 ASN A N 1
ATOM 1534 C CA . ASN A 1 192 ? -7.286 12.474 -19.975 1.00 92.50 192 ASN A CA 1
ATOM 1535 C C . ASN A 1 192 ? -6.228 11.771 -19.103 1.00 92.50 192 ASN A C 1
ATOM 1537 O O . ASN A 1 192 ? -6.457 11.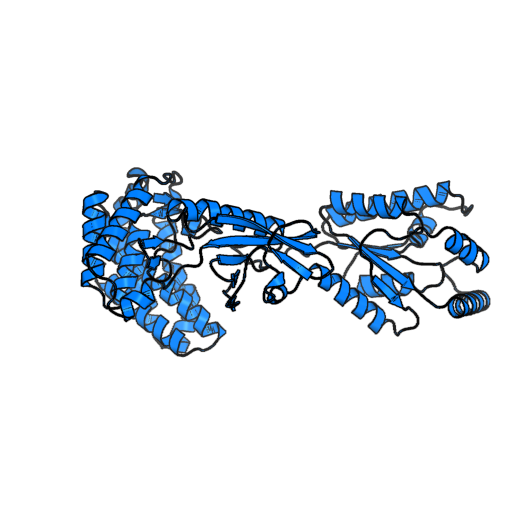549 -17.906 1.00 92.50 192 ASN A O 1
ATOM 1541 N N . LEU A 1 193 ? -5.090 11.427 -19.718 1.00 96.12 193 LEU A N 1
ATOM 1542 C CA . LEU A 1 193 ? -3.978 10.749 -19.062 1.00 96.12 193 LEU A CA 1
ATOM 1543 C C . LEU A 1 193 ? -3.447 11.553 -17.878 1.00 96.12 193 LEU A C 1
ATOM 1545 O O . LEU A 1 193 ? -3.065 12.715 -18.018 1.00 96.12 193 LEU A O 1
ATOM 1549 N N . LYS A 1 194 ? -3.423 10.923 -16.703 1.00 96.06 194 LYS A N 1
ATOM 1550 C CA . LYS A 1 194 ? -2.835 11.488 -15.484 1.00 96.06 194 LYS A CA 1
ATOM 1551 C C . LYS A 1 194 ? -2.120 10.398 -14.708 1.00 96.06 194 LYS A C 1
ATOM 1553 O O . LYS A 1 194 ? -2.671 9.316 -14.532 1.00 96.06 194 LYS A O 1
ATOM 1558 N N . MET A 1 195 ? -0.939 10.711 -14.191 1.00 95.62 195 MET A N 1
ATOM 1559 C CA . MET A 1 195 ? -0.250 9.875 -13.214 1.00 95.62 195 MET A CA 1
ATOM 1560 C C . MET A 1 195 ? -0.473 10.466 -11.823 1.00 95.62 195 MET A C 1
ATOM 1562 O O . MET A 1 195 ? -0.296 11.666 -11.618 1.00 95.62 195 MET A O 1
ATOM 1566 N N . LYS A 1 196 ? -0.880 9.625 -10.877 1.00 93.50 196 LYS A N 1
ATOM 1567 C CA . LYS A 1 196 ? -0.856 9.906 -9.443 1.00 93.50 196 LYS A CA 1
ATOM 1568 C C . LYS A 1 196 ? 0.189 9.010 -8.802 1.00 93.50 196 LYS A C 1
ATOM 1570 O O . LYS A 1 196 ? 0.300 7.839 -9.153 1.00 93.50 196 LYS A O 1
ATOM 1575 N N . GLU A 1 197 ? 0.931 9.548 -7.855 1.00 88.06 197 GLU A N 1
ATOM 1576 C CA . GLU A 1 197 ? 1.965 8.812 -7.144 1.00 88.06 197 GLU A CA 1
ATOM 1577 C C . GLU A 1 197 ? 1.567 8.659 -5.675 1.00 88.06 197 GLU A C 1
ATOM 1579 O O . GLU A 1 197 ? 1.124 9.617 -5.047 1.00 88.06 197 GLU A O 1
ATOM 1584 N N . THR A 1 198 ? 1.696 7.443 -5.145 1.00 84.56 198 THR A N 1
ATOM 1585 C CA . THR A 1 198 ? 1.550 7.137 -3.714 1.00 84.56 198 THR A CA 1
ATOM 1586 C C . THR A 1 198 ? 2.908 6.732 -3.140 1.00 84.56 198 THR A C 1
ATOM 1588 O O . THR A 1 198 ? 3.894 6.660 -3.874 1.00 84.56 198 THR A O 1
ATOM 1591 N N . HIS A 1 199 ? 2.993 6.421 -1.844 1.00 80.25 199 HIS A N 1
ATOM 1592 C CA . HIS A 1 199 ? 4.239 5.956 -1.222 1.00 80.25 199 HIS A CA 1
ATOM 1593 C C . HIS A 1 199 ? 4.831 4.714 -1.915 1.00 80.25 199 HIS A C 1
ATOM 1595 O O . HIS A 1 199 ? 6.041 4.646 -2.131 1.00 80.25 199 HIS A O 1
ATOM 1601 N N . ILE A 1 200 ? 3.983 3.764 -2.329 1.00 85.38 200 ILE A N 1
ATOM 1602 C CA . ILE A 1 200 ? 4.406 2.446 -2.838 1.00 85.38 200 ILE A CA 1
ATOM 1603 C C . ILE A 1 200 ? 3.846 2.097 -4.222 1.00 85.38 200 ILE A C 1
ATOM 1605 O O . ILE A 1 200 ? 4.034 0.979 -4.705 1.00 85.38 200 ILE A O 1
ATOM 1609 N N . SER A 1 201 ? 3.133 3.010 -4.883 1.00 93.25 201 SER A N 1
ATOM 1610 C CA . SER A 1 201 ? 2.531 2.752 -6.198 1.00 93.25 201 SER A CA 1
ATOM 1611 C C . SER A 1 201 ? 2.496 3.986 -7.102 1.00 93.25 201 SER A C 1
ATOM 1613 O O . SER A 1 201 ? 2.523 5.125 -6.635 1.00 93.25 201 SER A O 1
ATOM 1615 N N . TRP A 1 202 ? 2.390 3.747 -8.408 1.00 95.62 202 TRP A N 1
ATOM 1616 C CA . TRP A 1 202 ? 1.959 4.733 -9.400 1.00 95.62 202 TRP A CA 1
ATOM 1617 C C . TRP A 1 202 ? 0.585 4.336 -9.930 1.00 95.62 202 TRP A C 1
ATOM 1619 O O . TRP A 1 202 ? 0.352 3.170 -10.237 1.00 95.62 202 TRP A O 1
ATOM 1629 N N . VAL A 1 203 ? -0.326 5.296 -10.056 1.00 97.06 203 VAL A N 1
ATOM 1630 C CA . VAL A 1 203 ? -1.680 5.095 -10.576 1.00 97.06 203 VAL A CA 1
ATOM 1631 C C . VAL A 1 203 ? -1.863 5.936 -11.832 1.00 97.06 203 VAL A C 1
ATOM 1633 O O . VAL A 1 203 ? -1.858 7.164 -11.774 1.00 97.06 203 VAL A O 1
ATOM 1636 N N . PHE A 1 204 ? -2.068 5.277 -12.968 1.00 97.69 204 PHE A N 1
ATOM 1637 C CA . PHE A 1 204 ? -2.333 5.912 -14.254 1.00 97.69 204 PHE A CA 1
ATOM 1638 C C . PHE A 1 204 ? -3.826 5.919 -14.535 1.00 97.69 204 PHE A C 1
ATOM 1640 O O . PHE A 1 204 ? -4.446 4.866 -14.661 1.00 97.69 204 PHE A O 1
ATOM 1647 N N . LEU A 1 205 ? -4.410 7.104 -14.653 1.00 97.19 205 LEU A N 1
ATOM 1648 C CA . LEU A 1 205 ? -5.779 7.292 -15.113 1.00 97.19 205 LEU A CA 1
ATOM 1649 C C . LEU A 1 205 ? -5.750 7.440 -16.632 1.00 97.19 205 LEU A C 1
ATOM 1651 O O . LEU A 1 205 ? -5.126 8.374 -17.124 1.00 97.19 205 LEU A O 1
ATOM 1655 N N . ALA A 1 206 ? -6.415 6.542 -17.357 1.00 96.94 206 ALA A N 1
ATOM 1656 C CA . ALA A 1 206 ? -6.394 6.469 -18.816 1.00 96.94 206 ALA A CA 1
ATOM 1657 C C . ALA A 1 206 ? -7.802 6.171 -19.348 1.00 96.94 206 ALA A C 1
ATOM 1659 O O . ALA A 1 206 ? -8.278 5.033 -19.298 1.00 96.94 206 ALA A O 1
ATOM 1660 N N . GLY A 1 207 ? -8.492 7.208 -19.828 1.00 95.81 207 GLY A N 1
ATOM 1661 C CA . GLY A 1 207 ? -9.895 7.137 -20.228 1.00 95.81 207 GLY A CA 1
ATOM 1662 C C . GLY A 1 207 ? -10.776 6.624 -19.085 1.00 95.81 207 GLY A C 1
ATOM 1663 O O . GLY A 1 207 ? -10.764 7.179 -17.981 1.00 95.81 207 GLY A O 1
ATOM 1664 N N . ASN A 1 208 ? -11.487 5.526 -19.356 1.00 96.00 208 ASN A N 1
ATOM 1665 C CA . ASN A 1 208 ? -12.402 4.847 -18.430 1.00 96.00 208 ASN A CA 1
ATOM 1666 C C . ASN A 1 208 ? -11.710 3.877 -17.456 1.00 96.00 208 ASN A C 1
ATOM 1668 O O . ASN A 1 208 ? -12.387 3.205 -16.677 1.00 96.00 208 ASN A O 1
ATOM 1672 N N . TYR A 1 209 ? -10.381 3.765 -17.502 1.00 98.00 209 TYR A N 1
ATOM 1673 C CA . TYR A 1 209 ? -9.627 2.815 -16.689 1.00 98.00 209 TYR A CA 1
ATOM 1674 C C . TYR A 1 209 ? -8.591 3.510 -15.806 1.00 98.00 209 TYR A C 1
ATOM 1676 O O . TYR A 1 209 ? -8.123 4.613 -16.095 1.00 98.00 209 TYR A O 1
ATOM 1684 N N . ALA A 1 210 ? -8.235 2.831 -14.722 1.00 97.56 210 ALA A N 1
ATOM 1685 C CA . ALA A 1 210 ? -7.090 3.143 -13.887 1.00 97.56 210 ALA A CA 1
ATOM 1686 C C . ALA A 1 210 ? -6.134 1.941 -13.873 1.00 97.56 210 ALA A C 1
ATOM 1688 O O . ALA A 1 210 ? -6.577 0.793 -13.875 1.00 97.56 210 ALA A O 1
ATOM 1689 N N . TYR A 1 211 ? -4.830 2.202 -13.870 1.00 98.31 211 TYR A N 1
ATOM 1690 C CA . TYR A 1 211 ? -3.785 1.183 -13.834 1.00 98.31 211 TYR A CA 1
ATOM 1691 C C . TYR A 1 211 ? -2.856 1.465 -12.665 1.00 98.31 211 TYR A C 1
ATOM 1693 O O . TYR A 1 211 ? -2.187 2.495 -12.657 1.00 98.31 211 TYR A O 1
ATOM 1701 N N . LYS A 1 212 ? -2.825 0.573 -11.675 1.00 97.88 212 LYS A N 1
ATOM 1702 C CA . LYS A 1 212 ? -1.978 0.718 -10.488 1.00 97.88 212 LYS A CA 1
ATOM 1703 C C . LYS A 1 212 ? -0.770 -0.203 -10.601 1.00 97.88 212 LYS A C 1
ATOM 1705 O O . LYS A 1 212 ? -0.921 -1.418 -10.682 1.00 97.88 212 LYS A O 1
ATOM 1710 N N . LEU A 1 213 ? 0.415 0.390 -10.639 1.00 96.75 213 LEU A N 1
ATOM 1711 C CA . LEU A 1 213 ? 1.702 -0.293 -10.664 1.00 96.75 213 LEU A CA 1
ATOM 1712 C C . LEU A 1 213 ? 2.356 -0.174 -9.296 1.00 96.75 213 LEU A C 1
ATOM 1714 O O . LEU A 1 213 ? 2.314 0.890 -8.677 1.00 96.75 213 LEU A O 1
ATOM 1718 N N . LYS A 1 214 ? 3.013 -1.241 -8.850 1.00 94.25 214 LYS A N 1
ATOM 1719 C CA . LYS A 1 214 ? 3.804 -1.221 -7.618 1.00 94.25 214 LYS A CA 1
ATOM 1720 C C . LYS A 1 214 ? 5.174 -0.594 -7.889 1.00 94.25 214 LYS A C 1
ATOM 1722 O O . LYS A 1 214 ? 5.784 -0.851 -8.924 1.00 94.25 214 LYS A O 1
ATOM 1727 N N . LYS A 1 215 ? 5.679 0.223 -6.965 1.00 88.69 215 LYS A N 1
ATOM 1728 C CA . LYS A 1 215 ? 7.050 0.747 -7.057 1.00 88.69 215 LYS A CA 1
ATOM 1729 C C . LYS A 1 215 ? 8.056 -0.348 -6.699 1.00 88.69 215 LYS A C 1
ATOM 1731 O O . LYS A 1 215 ? 7.751 -1.170 -5.834 1.00 88.69 215 LYS A O 1
ATOM 1736 N N . PRO A 1 216 ? 9.267 -0.352 -7.282 1.00 84.31 216 PRO A N 1
ATOM 1737 C CA . PRO A 1 216 ? 10.339 -1.244 -6.862 1.00 84.31 216 PRO A CA 1
ATOM 1738 C C . PRO A 1 216 ? 10.888 -0.795 -5.501 1.00 84.31 216 PRO A C 1
ATOM 1740 O O . PRO A 1 216 ? 11.897 -0.102 -5.413 1.00 84.31 216 PRO A O 1
ATOM 1743 N N . ALA A 1 217 ? 10.188 -1.165 -4.432 1.00 76.12 217 ALA A N 1
ATOM 1744 C CA . ALA A 1 217 ? 10.503 -0.784 -3.062 1.00 76.12 217 ALA A CA 1
ATOM 1745 C C . ALA A 1 217 ? 10.711 -2.021 -2.182 1.00 76.12 217 ALA A C 1
ATOM 1747 O O . ALA A 1 217 ? 10.139 -3.082 -2.430 1.00 76.12 217 ALA A O 1
ATOM 1748 N N . LYS A 1 218 ? 11.535 -1.883 -1.141 1.00 75.69 218 LYS A N 1
ATOM 1749 C CA . LYS A 1 218 ? 11.744 -2.919 -0.129 1.00 75.69 218 LYS A CA 1
ATOM 1750 C C . LYS A 1 218 ? 11.833 -2.282 1.254 1.00 75.69 218 LYS A C 1
ATOM 1752 O O . LYS A 1 218 ? 12.809 -1.596 1.550 1.00 75.69 218 LYS A O 1
ATOM 1757 N N . PHE A 1 219 ? 10.829 -2.543 2.078 1.00 72.38 219 PHE A N 1
ATOM 1758 C CA . PHE A 1 219 ? 10.734 -2.158 3.484 1.00 72.38 219 PHE A CA 1
ATOM 1759 C C . PHE A 1 219 ? 10.777 -3.410 4.375 1.00 72.38 219 PHE A C 1
ATOM 1761 O O . PHE A 1 219 ? 10.868 -4.531 3.875 1.00 72.38 219 PHE A O 1
ATOM 1768 N N . SER A 1 220 ? 10.750 -3.240 5.698 1.00 69.50 220 SER A N 1
ATOM 1769 C CA . SER A 1 220 ? 10.723 -4.367 6.647 1.00 69.50 220 SER A CA 1
ATOM 1770 C C . SER A 1 220 ? 9.467 -5.233 6.504 1.00 69.50 220 SER A C 1
ATOM 1772 O O . SER A 1 220 ? 9.553 -6.442 6.677 1.00 69.50 220 SER A O 1
ATOM 1774 N N . PHE A 1 221 ? 8.343 -4.620 6.134 1.00 69.00 221 PHE A N 1
ATOM 1775 C CA . PHE A 1 221 ? 7.019 -5.242 6.011 1.00 69.00 221 PHE A CA 1
ATOM 1776 C C . PHE A 1 221 ? 6.546 -5.407 4.553 1.00 69.00 221 PHE A C 1
ATOM 1778 O O . PHE A 1 221 ? 5.413 -5.803 4.315 1.00 69.00 221 PHE A O 1
ATOM 1785 N N . LEU A 1 222 ? 7.372 -5.046 3.563 1.00 78.38 222 LEU A N 1
ATOM 1786 C CA . LEU A 1 222 ? 6.981 -5.009 2.149 1.00 78.38 222 LEU A CA 1
ATOM 1787 C C . LEU A 1 222 ? 8.168 -5.322 1.243 1.00 78.38 222 LEU A C 1
ATOM 1789 O O . LEU A 1 222 ? 9.212 -4.681 1.359 1.00 78.38 222 LEU A O 1
ATOM 1793 N N . ASP A 1 223 ? 8.011 -6.217 0.269 1.00 80.44 223 ASP A N 1
ATOM 1794 C CA . ASP A 1 223 ? 9.054 -6.465 -0.729 1.00 80.44 223 ASP A CA 1
ATOM 1795 C C . ASP A 1 223 ? 8.489 -6.511 -2.153 1.00 80.44 223 ASP A C 1
ATOM 1797 O O . ASP A 1 223 ? 7.992 -7.532 -2.612 1.00 80.44 223 ASP A O 1
ATOM 1801 N N . TYR A 1 224 ? 8.643 -5.401 -2.873 1.00 84.56 224 TYR A N 1
ATOM 1802 C CA . TYR A 1 224 ? 8.308 -5.215 -4.289 1.00 84.56 224 TYR A CA 1
ATOM 1803 C C . TYR A 1 224 ? 9.564 -5.083 -5.166 1.00 84.56 224 TYR A C 1
ATOM 1805 O O . TYR A 1 224 ? 9.516 -4.556 -6.281 1.00 84.56 224 TYR A O 1
ATOM 1813 N N . SER A 1 225 ? 10.715 -5.558 -4.673 1.00 78.88 225 SER A N 1
ATOM 1814 C CA . SER A 1 225 ? 12.022 -5.346 -5.313 1.00 78.88 225 SER A CA 1
ATOM 1815 C C . SER A 1 225 ? 12.169 -6.003 -6.687 1.00 78.88 225 SER A C 1
ATOM 1817 O O . SER A 1 225 ? 12.929 -5.504 -7.516 1.00 78.88 225 SER A O 1
ATOM 1819 N N . THR A 1 226 ? 11.437 -7.085 -6.956 1.00 81.75 226 THR A N 1
ATOM 1820 C CA . THR A 1 226 ? 11.471 -7.793 -8.242 1.00 81.75 226 THR A CA 1
ATOM 1821 C C . THR A 1 226 ? 10.141 -7.681 -8.972 1.00 81.75 226 THR A C 1
ATOM 1823 O O . THR A 1 226 ? 9.094 -7.455 -8.364 1.00 81.75 226 THR A O 1
ATOM 1826 N N . LYS A 1 227 ? 10.185 -7.848 -10.295 1.00 87.31 227 LYS A N 1
ATOM 1827 C CA . LYS A 1 227 ? 8.998 -7.829 -11.153 1.00 87.31 227 LYS A CA 1
ATOM 1828 C C . LYS A 1 227 ? 7.986 -8.902 -10.735 1.00 87.31 227 LYS A C 1
ATOM 1830 O O . LYS A 1 227 ? 6.792 -8.639 -10.683 1.00 87.31 227 LYS A O 1
ATOM 1835 N N . GLU A 1 228 ? 8.471 -10.093 -10.403 1.00 88.25 228 GLU A N 1
ATOM 1836 C CA . GLU A 1 228 ? 7.660 -11.242 -9.993 1.00 88.25 228 GLU A CA 1
ATOM 1837 C C . GLU A 1 228 ? 6.927 -10.941 -8.683 1.00 88.25 228 GLU A C 1
ATOM 1839 O O . GLU A 1 228 ? 5.718 -11.117 -8.612 1.00 88.25 228 GLU A O 1
ATOM 1844 N N . LYS A 1 229 ? 7.613 -10.348 -7.697 1.00 87.75 229 LYS A N 1
ATOM 1845 C CA . LYS A 1 229 ? 6.977 -9.915 -6.443 1.00 87.75 229 LYS A CA 1
ATOM 1846 C C . LYS A 1 229 ? 5.901 -8.858 -6.670 1.00 87.75 229 LYS A C 1
ATOM 1848 O O . LYS A 1 229 ? 4.861 -8.885 -6.023 1.00 87.75 229 LYS A O 1
ATOM 1853 N N . ARG A 1 230 ? 6.126 -7.930 -7.607 1.00 94.00 230 ARG A N 1
ATOM 1854 C CA . ARG A 1 230 ? 5.105 -6.944 -7.988 1.00 94.00 230 ARG A CA 1
ATOM 1855 C C . ARG A 1 230 ? 3.918 -7.580 -8.698 1.00 94.00 230 ARG A C 1
ATOM 1857 O O . ARG A 1 230 ? 2.799 -7.122 -8.486 1.00 94.00 230 ARG A O 1
ATOM 1864 N N . ARG A 1 231 ? 4.137 -8.623 -9.506 1.00 96.31 231 ARG A N 1
ATOM 1865 C CA . ARG A 1 231 ? 3.054 -9.412 -10.107 1.00 96.31 231 ARG A CA 1
ATOM 1866 C C . ARG A 1 231 ? 2.198 -10.052 -9.026 1.00 96.31 231 ARG A C 1
ATOM 1868 O O . ARG A 1 231 ? 0.996 -9.818 -9.016 1.00 96.31 231 ARG A O 1
ATOM 1875 N N . ASP A 1 232 ? 2.828 -10.791 -8.119 1.00 95.75 232 ASP A N 1
ATOM 1876 C CA . ASP A 1 232 ? 2.137 -11.534 -7.066 1.00 95.75 232 ASP A CA 1
ATOM 1877 C C . ASP A 1 232 ? 1.349 -10.565 -6.161 1.00 95.75 232 ASP A C 1
ATOM 1879 O O . ASP A 1 232 ? 0.188 -10.805 -5.848 1.00 95.75 232 ASP A O 1
ATOM 1883 N N . ALA A 1 233 ? 1.913 -9.390 -5.859 1.00 95.62 233 ALA A N 1
ATOM 1884 C CA . ALA A 1 233 ? 1.208 -8.324 -5.147 1.00 95.62 233 ALA A CA 1
ATOM 1885 C C . ALA A 1 233 ? 0.015 -7.734 -5.921 1.00 95.62 233 ALA A C 1
ATOM 1887 O O . ALA A 1 233 ? -1.008 -7.402 -5.328 1.00 95.62 233 ALA A O 1
ATOM 1888 N N . CYS A 1 234 ? 0.122 -7.580 -7.246 1.00 98.00 234 CYS A N 1
ATOM 1889 C CA . CYS A 1 234 ? -1.008 -7.153 -8.075 1.00 98.00 234 CYS A CA 1
ATOM 1890 C C . CYS A 1 234 ? -2.112 -8.221 -8.106 1.00 98.00 234 CYS A C 1
ATOM 1892 O O . CYS A 1 234 ? -3.296 -7.883 -8.097 1.00 98.00 234 CYS A O 1
ATOM 1894 N N . GLU A 1 235 ? -1.736 -9.499 -8.168 1.00 98.44 235 GLU A N 1
ATOM 1895 C CA . GLU A 1 235 ? -2.676 -10.623 -8.138 1.00 98.44 235 GLU A CA 1
ATOM 1896 C C . GLU A 1 235 ? -3.400 -10.687 -6.794 1.00 98.44 235 GLU A C 1
ATOM 1898 O O . GLU A 1 235 ? -4.627 -10.817 -6.773 1.00 98.44 235 GLU A O 1
ATOM 1903 N N . GLU A 1 236 ? -2.669 -10.497 -5.697 1.00 97.12 236 GLU A N 1
ATOM 1904 C CA . GLU A 1 236 ? -3.233 -10.430 -4.354 1.00 97.12 236 GLU A CA 1
ATOM 1905 C C . GLU A 1 236 ? -4.165 -9.222 -4.200 1.00 97.12 236 GLU A C 1
ATOM 1907 O O . GLU A 1 236 ? -5.318 -9.393 -3.812 1.00 97.12 236 GLU A O 1
ATOM 1912 N N . GLU A 1 237 ? -3.760 -8.020 -4.624 1.00 97.75 237 GLU A N 1
ATOM 1913 C CA . GLU A 1 237 ? -4.637 -6.842 -4.592 1.00 97.75 237 GLU A CA 1
ATOM 1914 C C . GLU A 1 237 ? -5.953 -7.089 -5.353 1.00 97.75 237 GLU A C 1
ATOM 1916 O O . GLU A 1 237 ? -7.035 -6.764 -4.854 1.00 97.75 237 GLU A O 1
ATOM 1921 N N . VAL A 1 238 ? -5.890 -7.705 -6.540 1.00 98.50 238 VAL A N 1
ATOM 1922 C CA . VAL A 1 238 ? -7.088 -8.085 -7.304 1.00 98.50 238 VAL A CA 1
ATOM 1923 C C . VAL A 1 238 ? -7.925 -9.108 -6.540 1.00 98.50 238 VAL A C 1
ATOM 1925 O O . VAL A 1 238 ? -9.144 -8.950 -6.468 1.00 98.50 238 VAL A O 1
ATOM 1928 N N . ARG A 1 239 ? -7.308 -10.156 -5.982 1.00 97.81 239 ARG A N 1
ATOM 1929 C CA . ARG A 1 239 ? -8.008 -11.204 -5.225 1.00 97.81 239 ARG A CA 1
ATOM 1930 C C . ARG A 1 239 ? -8.778 -10.606 -4.051 1.00 97.81 239 ARG A C 1
ATOM 1932 O O . ARG A 1 239 ? -9.958 -10.911 -3.880 1.00 97.81 239 ARG A O 1
ATOM 1939 N N . LEU A 1 240 ? -8.127 -9.742 -3.279 1.00 97.50 240 LEU A N 1
ATOM 1940 C CA . LEU A 1 240 ? -8.685 -9.164 -2.063 1.00 97.50 240 LEU A CA 1
ATOM 1941 C C . LEU A 1 240 ? -9.789 -8.166 -2.338 1.00 97.50 240 LEU A C 1
ATOM 1943 O O . LEU A 1 240 ? -10.855 -8.246 -1.728 1.00 97.50 240 LEU A O 1
ATOM 1947 N N . ASN A 1 241 ? -9.565 -7.253 -3.275 1.00 97.81 241 ASN A N 1
ATOM 1948 C CA . ASN A 1 241 ? -10.530 -6.199 -3.528 1.00 97.81 241 ASN A CA 1
ATOM 1949 C C . ASN A 1 241 ? -11.751 -6.688 -4.314 1.00 97.81 241 ASN A C 1
ATOM 1951 O O . ASN A 1 241 ? -12.830 -6.114 -4.192 1.00 97.81 241 ASN A O 1
ATOM 1955 N N . ARG A 1 242 ? -11.646 -7.804 -5.052 1.00 97.75 242 ARG A N 1
ATOM 1956 C CA . ARG A 1 242 ? -12.814 -8.462 -5.665 1.00 97.75 242 ARG A CA 1
ATOM 1957 C C . ARG A 1 242 ? -13.820 -9.012 -4.654 1.00 97.75 242 ARG A C 1
ATOM 1959 O O . ARG A 1 242 ? -14.946 -9.293 -5.051 1.00 97.75 242 ARG A O 1
ATOM 1966 N N . ARG A 1 243 ? -13.451 -9.152 -3.375 1.00 97.19 243 ARG A N 1
ATOM 1967 C CA . ARG A 1 243 ? -14.382 -9.570 -2.312 1.00 97.19 243 ARG A CA 1
ATOM 1968 C C . ARG A 1 243 ? -15.484 -8.533 -2.065 1.00 97.19 243 ARG A C 1
ATOM 1970 O O . ARG A 1 243 ? -16.603 -8.917 -1.747 1.00 97.19 243 ARG A O 1
ATOM 1977 N N . LEU A 1 244 ? -15.172 -7.247 -2.250 1.00 96.56 244 LEU A N 1
ATOM 1978 C CA . LEU A 1 244 ? -16.089 -6.118 -2.039 1.00 96.56 244 LEU A CA 1
ATOM 1979 C C . LEU A 1 244 ? -16.465 -5.401 -3.346 1.00 96.56 244 LEU A C 1
ATOM 1981 O O . LEU A 1 244 ? -17.606 -4.975 -3.505 1.00 96.56 244 LEU A O 1
ATOM 1985 N N . SER A 1 245 ? -15.533 -5.312 -4.299 1.00 97.00 245 SER A N 1
ATOM 1986 C CA . SER A 1 245 ? -15.674 -4.515 -5.527 1.00 97.00 245 SER A CA 1
ATOM 1987 C C . SER A 1 245 ? -15.243 -5.273 -6.797 1.00 97.00 245 SER A C 1
ATOM 1989 O O . SER A 1 245 ? -14.358 -4.813 -7.534 1.00 97.00 245 SER A O 1
ATOM 1991 N N . PRO A 1 246 ? -15.842 -6.441 -7.109 1.00 96.69 246 PRO A N 1
ATOM 1992 C CA . PRO A 1 246 ? -15.441 -7.253 -8.258 1.00 96.69 246 PRO A CA 1
ATOM 1993 C C . PRO A 1 246 ? -15.608 -6.553 -9.612 1.00 96.69 246 PRO A C 1
ATOM 1995 O O . PRO A 1 246 ? -14.889 -6.861 -10.562 1.00 96.69 246 PRO A O 1
ATOM 1998 N N . GLU A 1 247 ? -16.518 -5.585 -9.713 1.00 94.81 247 GLU A N 1
ATOM 1999 C CA . GLU A 1 247 ? -16.794 -4.841 -10.941 1.00 94.81 247 GLU A CA 1
ATOM 2000 C C . GLU A 1 247 ? -15.749 -3.760 -11.238 1.00 94.81 247 GLU A C 1
ATOM 2002 O O . GLU A 1 247 ? -15.643 -3.329 -12.393 1.00 94.81 247 GLU A O 1
ATOM 2007 N N . ILE A 1 248 ? -14.994 -3.327 -10.220 1.00 95.94 248 ILE A N 1
ATOM 2008 C CA . ILE A 1 248 ? -13.898 -2.362 -10.353 1.00 95.94 248 ILE A CA 1
ATOM 2009 C C . ILE A 1 248 ? -12.617 -3.077 -10.758 1.00 95.94 248 ILE A C 1
ATOM 2011 O O . ILE A 1 248 ? -11.946 -2.625 -11.682 1.00 95.94 248 ILE A O 1
ATOM 2015 N N . TYR A 1 249 ? -12.278 -4.186 -10.100 1.00 97.94 249 TYR A N 1
ATOM 2016 C CA . TYR A 1 249 ? -10.993 -4.866 -10.269 1.00 97.94 249 TYR A CA 1
ATOM 2017 C C . TYR A 1 249 ? -11.030 -5.858 -11.441 1.00 97.94 249 TYR A C 1
ATOM 2019 O O . TYR A 1 249 ? -11.420 -7.022 -11.316 1.00 97.94 249 TYR A O 1
ATOM 2027 N N . LEU A 1 250 ? -10.584 -5.400 -12.613 1.00 98.12 250 LEU A N 1
ATOM 2028 C CA . LEU A 1 250 ? -10.697 -6.136 -13.879 1.00 98.12 250 LEU A CA 1
ATOM 2029 C C . LEU A 1 250 ? -9.625 -7.217 -14.055 1.00 98.12 250 LEU A C 1
ATOM 2031 O O . LEU A 1 250 ? -9.850 -8.171 -14.797 1.00 98.12 250 LEU A O 1
ATOM 2035 N N . GLY A 1 251 ? -8.500 -7.115 -13.348 1.00 98.31 251 GLY A N 1
ATOM 2036 C CA . GLY A 1 251 ? -7.446 -8.131 -13.329 1.00 98.31 251 GLY A CA 1
ATOM 2037 C C . GLY A 1 251 ? -6.045 -7.533 -13.369 1.00 98.31 251 GLY A C 1
ATOM 2038 O O . GLY A 1 251 ? -5.880 -6.315 -13.326 1.00 98.31 251 GLY A O 1
ATOM 2039 N N . VAL A 1 252 ? -5.041 -8.398 -13.480 1.00 98.56 252 VAL A N 1
ATOM 2040 C CA . VAL A 1 252 ? -3.642 -8.001 -13.674 1.00 98.56 252 VAL A CA 1
ATOM 2041 C C . VAL A 1 252 ? -3.325 -7.987 -15.165 1.00 98.56 252 VAL A C 1
ATOM 2043 O O . VAL A 1 252 ? -3.740 -8.878 -15.906 1.00 98.56 252 VAL A O 1
ATOM 2046 N N . VAL A 1 253 ? -2.609 -6.962 -15.618 1.00 98.19 253 VAL A N 1
ATOM 2047 C CA . VAL A 1 253 ? -2.128 -6.841 -16.998 1.00 98.19 253 VAL A CA 1
ATOM 2048 C C . VAL A 1 253 ? -0.611 -6.667 -17.009 1.00 98.19 253 VAL A C 1
ATOM 2050 O O . VAL A 1 253 ? -0.084 -5.934 -16.169 1.00 98.19 253 VAL A O 1
ATOM 2053 N N . PRO A 1 254 ? 0.113 -7.305 -17.945 1.00 97.31 254 PRO A N 1
ATOM 2054 C CA . PRO A 1 254 ? 1.539 -7.070 -18.083 1.00 97.31 254 PRO A CA 1
ATOM 2055 C C . PRO A 1 254 ? 1.789 -5.685 -18.679 1.00 97.31 254 PRO A C 1
ATOM 2057 O O . PRO A 1 254 ? 1.027 -5.192 -19.513 1.00 97.31 254 PRO A O 1
ATOM 2060 N N . ILE A 1 255 ? 2.896 -5.079 -18.284 1.00 96.81 255 ILE A N 1
ATOM 2061 C CA . ILE A 1 255 ? 3.519 -3.962 -18.978 1.00 96.81 255 ILE A CA 1
ATOM 2062 C C . ILE A 1 255 ? 4.633 -4.549 -19.831 1.00 96.81 255 ILE A C 1
ATOM 2064 O O . ILE A 1 255 ? 5.517 -5.242 -19.323 1.00 96.81 255 ILE A O 1
ATOM 2068 N N . VAL A 1 256 ? 4.589 -4.290 -21.133 1.00 93.31 256 VAL A N 1
ATOM 2069 C CA . VAL A 1 256 ? 5.524 -4.858 -22.105 1.00 93.31 256 VAL A CA 1
ATOM 2070 C C . VAL A 1 256 ? 6.328 -3.765 -22.794 1.00 93.31 256 VAL A C 1
ATOM 2072 O O . VAL A 1 256 ? 5.829 -2.676 -23.067 1.00 93.31 256 VAL A O 1
ATOM 2075 N N . LYS A 1 257 ? 7.584 -4.059 -23.124 1.00 87.00 257 LYS A N 1
ATOM 2076 C CA . LYS A 1 257 ? 8.403 -3.242 -24.018 1.00 87.00 257 LYS A CA 1
ATOM 2077 C C . LYS A 1 257 ? 8.231 -3.764 -25.442 1.00 87.00 257 LYS A C 1
ATOM 2079 O O . LYS A 1 257 ? 8.569 -4.916 -25.728 1.00 87.00 257 LYS A O 1
ATOM 2084 N N . ARG A 1 258 ? 7.737 -2.913 -26.343 1.00 84.62 258 ARG A N 1
ATOM 2085 C CA . ARG A 1 258 ? 7.605 -3.203 -27.779 1.00 84.62 258 ARG A CA 1
ATOM 2086 C C . ARG A 1 258 ? 8.145 -2.031 -28.586 1.00 84.62 258 ARG A C 1
ATOM 2088 O O . ARG A 1 258 ? 7.715 -0.898 -28.390 1.00 84.62 258 ARG A O 1
ATOM 2095 N N . ASN A 1 259 ? 9.090 -2.302 -29.489 1.00 81.00 259 ASN A N 1
ATOM 2096 C CA . ASN A 1 259 ? 9.769 -1.282 -30.302 1.00 81.00 259 ASN A CA 1
ATOM 2097 C C . ASN A 1 259 ? 10.330 -0.120 -29.457 1.00 81.00 259 ASN A C 1
ATOM 2099 O O . ASN A 1 259 ? 10.188 1.046 -29.812 1.00 81.00 259 ASN A O 1
ATOM 2103 N N . GLY A 1 260 ? 10.900 -0.432 -28.288 1.00 77.44 260 GLY A N 1
ATOM 2104 C CA . GLY A 1 260 ? 11.481 0.569 -27.388 1.00 77.44 260 GLY A CA 1
ATOM 2105 C C . GLY A 1 260 ? 10.481 1.411 -26.581 1.00 77.44 260 GLY A C 1
ATOM 2106 O O . GLY A 1 260 ? 10.930 2.185 -25.741 1.00 77.44 260 GLY A O 1
ATOM 2107 N N . LYS A 1 261 ? 9.163 1.237 -26.750 1.00 85.69 261 LYS A N 1
ATOM 2108 C CA . LYS A 1 261 ? 8.123 1.913 -25.950 1.00 85.69 261 LYS A CA 1
ATOM 2109 C C . LYS A 1 261 ? 7.448 0.950 -24.965 1.00 85.69 261 LYS A C 1
ATOM 2111 O O . LYS A 1 261 ? 7.216 -0.211 -25.313 1.00 85.69 261 LYS A O 1
ATOM 2116 N N . ALA A 1 262 ? 7.114 1.423 -23.764 1.00 92.12 262 ALA A N 1
ATOM 2117 C CA . ALA A 1 262 ? 6.243 0.698 -22.839 1.00 92.12 262 ALA A CA 1
ATOM 2118 C C . ALA A 1 262 ? 4.789 0.677 -23.350 1.00 92.12 262 ALA A C 1
ATOM 2120 O O . ALA A 1 262 ? 4.286 1.678 -23.861 1.00 92.12 262 ALA A O 1
ATOM 2121 N N . LYS A 1 263 ? 4.122 -0.473 -23.234 1.00 95.62 263 LYS A N 1
ATOM 2122 C CA . LYS A 1 263 ? 2.720 -0.699 -23.607 1.00 95.62 263 LYS A CA 1
ATOM 2123 C C . LYS A 1 263 ? 2.018 -1.506 -22.510 1.00 95.62 263 LYS A C 1
ATOM 2125 O O . LYS A 1 263 ? 2.634 -2.361 -21.878 1.00 95.62 263 LYS A O 1
ATOM 2130 N N . VAL A 1 264 ? 0.727 -1.263 -22.309 1.00 97.06 264 VAL A N 1
ATOM 2131 C CA . VAL A 1 264 ? -0.137 -2.026 -21.404 1.00 97.06 264 VAL A CA 1
ATOM 2132 C C . VAL A 1 264 ? -0.756 -3.201 -22.157 1.00 97.06 264 VAL A C 1
ATOM 2134 O O . VAL A 1 264 ? -1.605 -3.017 -23.032 1.00 97.06 264 VAL A O 1
ATOM 2137 N N . GLY A 1 265 ? -0.377 -4.418 -21.780 1.00 94.00 265 GLY A N 1
ATOM 2138 C CA . GLY A 1 265 ? -0.807 -5.649 -22.433 1.00 94.00 265 GLY A CA 1
ATOM 2139 C C . GLY A 1 265 ? -0.237 -5.839 -23.844 1.00 94.00 265 GLY A C 1
ATOM 2140 O O . GLY A 1 265 ? 0.535 -5.028 -24.356 1.00 94.00 265 GLY A O 1
ATOM 2141 N N . GLY A 1 266 ? -0.662 -6.926 -24.493 1.00 89.69 266 GLY A N 1
ATOM 2142 C CA . GLY A 1 266 ? -0.232 -7.295 -25.844 1.00 89.69 266 GLY A CA 1
ATOM 2143 C C . GLY A 1 266 ? 1.131 -7.994 -25.895 1.00 89.69 266 GLY A C 1
ATOM 2144 O O . GLY A 1 266 ? 1.687 -8.386 -24.875 1.00 89.69 266 GLY A O 1
ATOM 2145 N N . GLU A 1 267 ? 1.652 -8.177 -27.110 1.00 86.19 267 GLU A N 1
ATOM 2146 C CA . GLU A 1 267 ? 2.944 -8.833 -27.347 1.00 86.19 267 GLU A CA 1
ATOM 2147 C C . GLU A 1 267 ? 4.131 -7.905 -27.042 1.00 86.19 267 GLU A C 1
ATOM 2149 O O . GLU A 1 267 ? 4.121 -6.723 -27.402 1.00 86.19 267 GLU A O 1
ATOM 2154 N N . GLY A 1 268 ? 5.185 -8.450 -26.436 1.00 84.56 268 GLY A N 1
ATOM 2155 C CA . GLY A 1 268 ? 6.438 -7.749 -26.153 1.00 84.56 268 GLY A CA 1
ATOM 2156 C C . GLY A 1 268 ? 7.215 -8.392 -25.004 1.00 84.56 268 GLY A C 1
ATOM 2157 O O . GLY A 1 268 ? 6.788 -9.395 -24.435 1.00 84.56 268 GLY A O 1
ATOM 2158 N N . ARG A 1 269 ? 8.368 -7.812 -24.647 1.00 85.38 269 ARG A N 1
ATOM 2159 C CA . ARG A 1 269 ? 9.142 -8.240 -23.467 1.00 85.38 269 ARG A CA 1
ATOM 2160 C C . ARG A 1 269 ? 8.457 -7.709 -22.211 1.00 85.38 269 ARG A C 1
ATOM 2162 O O . ARG A 1 269 ? 8.376 -6.497 -22.060 1.00 85.38 269 ARG A O 1
ATOM 2169 N N . GLU A 1 270 ? 7.997 -8.570 -21.310 1.00 91.38 270 GLU A N 1
ATOM 2170 C CA . GLU A 1 270 ? 7.390 -8.136 -20.043 1.00 91.38 270 GLU A CA 1
ATOM 2171 C C . GLU A 1 270 ? 8.408 -7.436 -19.136 1.00 91.38 270 GLU A C 1
ATOM 2173 O O . GLU A 1 270 ? 9.401 -8.042 -18.719 1.00 91.38 270 GLU A O 1
ATOM 2178 N N . ILE A 1 271 ? 8.128 -6.176 -18.808 1.00 89.19 271 ILE A N 1
ATOM 2179 C CA . ILE A 1 271 ? 8.964 -5.311 -17.966 1.00 89.19 271 ILE A CA 1
ATOM 2180 C C . ILE A 1 271 ? 8.329 -5.015 -16.603 1.00 89.19 271 ILE A C 1
ATOM 2182 O O . ILE A 1 271 ? 9.063 -4.746 -15.658 1.00 89.19 271 ILE A O 1
ATOM 2186 N N . ASP A 1 272 ? 6.999 -5.097 -16.476 1.00 94.25 272 ASP A N 1
ATOM 2187 C CA . ASP A 1 272 ? 6.285 -4.974 -15.195 1.00 94.25 272 ASP A CA 1
ATOM 2188 C C . ASP A 1 272 ? 4.854 -5.519 -15.259 1.00 94.25 272 ASP A C 1
ATOM 2190 O O . ASP A 1 272 ? 4.460 -6.089 -16.275 1.00 94.25 272 ASP A O 1
ATOM 2194 N N . TYR A 1 273 ? 4.075 -5.317 -14.196 1.00 96.88 273 TYR A N 1
ATOM 2195 C CA . TYR A 1 273 ? 2.645 -5.611 -14.141 1.00 96.88 273 TYR A CA 1
ATOM 2196 C C . TYR A 1 273 ? 1.861 -4.459 -13.507 1.00 96.88 273 TYR A C 1
ATOM 2198 O O . TYR A 1 273 ? 2.391 -3.669 -12.725 1.00 96.88 273 TYR A O 1
ATOM 2206 N N . ALA A 1 274 ? 0.579 -4.367 -13.854 1.00 98.19 274 ALA A N 1
ATOM 2207 C CA . ALA A 1 274 ? -0.349 -3.403 -13.284 1.00 98.19 274 ALA A CA 1
ATOM 2208 C C . ALA A 1 274 ? -1.684 -4.060 -12.937 1.00 98.19 274 ALA A C 1
ATOM 2210 O O . ALA A 1 274 ? -2.194 -4.895 -13.688 1.00 98.19 274 ALA A O 1
ATOM 2211 N N . VAL A 1 275 ? -2.309 -3.604 -11.856 1.00 98.56 275 VAL A N 1
ATOM 2212 C CA . VAL A 1 275 ? -3.725 -3.855 -11.588 1.00 98.56 275 VAL A CA 1
ATOM 2213 C C . VAL A 1 275 ? -4.549 -2.960 -12.509 1.00 98.56 275 VAL A C 1
ATOM 2215 O O . VAL A 1 275 ? -4.464 -1.734 -12.429 1.00 98.56 275 VAL A O 1
ATOM 2218 N N . LYS A 1 276 ? -5.351 -3.558 -13.394 1.00 98.50 276 LYS A N 1
ATOM 2219 C CA . LYS A 1 276 ? -6.312 -2.847 -14.242 1.00 98.50 276 LYS A CA 1
ATOM 2220 C C . LYS A 1 276 ? -7.644 -2.725 -13.512 1.00 98.50 276 LYS A C 1
ATOM 2222 O O . LYS A 1 276 ? -8.267 -3.727 -13.161 1.00 98.50 276 LYS A O 1
ATOM 2227 N N . MET A 1 277 ? -8.118 -1.495 -13.373 1.00 97.81 277 MET A N 1
ATOM 2228 C CA . MET A 1 277 ? -9.365 -1.157 -12.694 1.00 97.81 277 MET A CA 1
ATOM 2229 C C . MET A 1 277 ? -10.264 -0.300 -13.580 1.00 97.81 277 MET A C 1
ATOM 2231 O O . MET A 1 277 ? -9.779 0.418 -14.460 1.00 97.81 277 MET A O 1
ATOM 2235 N N . LYS A 1 278 ? -11.578 -0.329 -13.342 1.00 96.75 278 LYS A N 1
ATOM 2236 C CA . LYS A 1 278 ? -12.458 0.744 -13.821 1.00 96.75 278 LYS A CA 1
ATOM 2237 C C . LYS A 1 278 ? -12.108 2.032 -13.089 1.00 96.75 278 LYS A C 1
ATOM 2239 O O . LYS A 1 278 ? -11.876 2.031 -11.883 1.00 96.75 278 LYS A O 1
ATOM 2244 N N . ARG A 1 279 ? -12.067 3.137 -13.825 1.00 94.31 279 ARG A N 1
ATOM 2245 C CA . ARG A 1 279 ? -11.920 4.457 -13.223 1.00 94.31 279 ARG A CA 1
ATOM 2246 C C . ARG A 1 279 ? -13.237 4.832 -12.555 1.00 94.31 279 ARG A C 1
ATOM 2248 O O . ARG A 1 279 ? -14.271 4.855 -13.216 1.00 94.31 279 ARG A O 1
ATOM 2255 N N . MET A 1 280 ? -13.168 5.142 -11.269 1.00 93.69 280 MET A N 1
ATOM 2256 C CA . MET A 1 280 ? -14.319 5.579 -10.487 1.00 93.69 280 MET A CA 1
ATOM 2257 C C . MET A 1 280 ? -14.379 7.103 -10.380 1.00 93.69 280 MET A C 1
ATOM 2259 O O . MET A 1 280 ? -13.437 7.802 -10.770 1.00 93.69 280 MET A O 1
ATOM 2263 N N . GLY A 1 281 ? -15.525 7.596 -9.904 1.00 87.94 281 GLY A N 1
ATOM 2264 C CA . GLY A 1 281 ? -15.789 9.011 -9.666 1.00 87.94 281 GLY A CA 1
ATOM 2265 C C . GLY A 1 281 ? -15.035 9.545 -8.448 1.00 87.94 281 GLY A C 1
ATOM 2266 O O . GLY A 1 281 ? -13.811 9.448 -8.363 1.00 87.94 281 GLY A O 1
ATOM 2267 N N . GLN A 1 282 ? -15.765 10.151 -7.517 1.00 93.88 282 GLN A N 1
ATOM 2268 C CA . GLN A 1 282 ? -15.189 10.685 -6.284 1.00 93.88 282 GLN A CA 1
ATOM 2269 C C . GLN A 1 282 ? -15.220 9.660 -5.148 1.00 93.88 282 GLN A C 1
ATOM 2271 O O . GLN A 1 282 ? -16.055 8.753 -5.120 1.00 93.88 282 GLN A O 1
ATOM 2276 N N . THR A 1 283 ? -14.285 9.820 -4.223 1.00 97.06 283 THR A N 1
ATOM 2277 C CA . THR A 1 283 ? -14.229 9.088 -2.960 1.00 97.06 283 THR A CA 1
ATOM 2278 C C . THR A 1 283 ? -15.213 9.686 -1.948 1.00 97.06 283 THR A C 1
ATOM 2280 O O . THR A 1 283 ? -15.663 10.826 -2.097 1.00 97.06 283 THR A O 1
ATOM 2283 N N . MET A 1 284 ? -15.603 8.897 -0.949 1.00 97.94 284 MET A N 1
ATOM 2284 C CA . MET A 1 284 ? -16.644 9.244 0.016 1.00 97.94 284 MET A CA 1
ATOM 2285 C C . MET A 1 284 ? -16.225 10.399 0.922 1.00 97.94 284 MET A C 1
ATOM 2287 O O . MET A 1 284 ? -17.082 11.180 1.307 1.00 97.94 284 MET A O 1
ATOM 2291 N N . ASP A 1 285 ? -14.930 10.578 1.189 1.00 97.56 285 ASP A N 1
ATOM 2292 C CA . ASP A 1 285 ? -14.416 11.747 1.909 1.00 97.56 285 ASP A CA 1
ATOM 2293 C C . ASP A 1 285 ? -14.782 13.069 1.225 1.00 97.56 285 ASP A C 1
ATOM 2295 O O . ASP A 1 285 ? -15.275 13.988 1.872 1.00 97.56 285 ASP A O 1
ATOM 2299 N N . ILE A 1 286 ? -14.606 13.133 -0.096 1.00 97.38 286 ILE A N 1
ATOM 2300 C CA . ILE A 1 286 ? -14.954 14.309 -0.902 1.00 97.38 286 ILE A CA 1
ATOM 2301 C C . ILE A 1 286 ? -16.478 14.484 -0.966 1.00 97.38 286 ILE A C 1
ATOM 2303 O O . ILE A 1 286 ? -16.971 15.609 -0.980 1.00 97.38 286 ILE A O 1
ATOM 2307 N N . ALA A 1 287 ? -17.234 13.384 -1.027 1.00 97.00 287 ALA A N 1
ATOM 2308 C CA . ALA A 1 287 ? -18.695 13.434 -1.053 1.00 97.00 287 ALA A CA 1
ATOM 2309 C C . ALA A 1 287 ? -19.286 13.904 0.292 1.00 97.00 287 ALA A C 1
ATOM 2311 O O . ALA A 1 287 ? -20.244 14.675 0.293 1.00 97.00 287 ALA A O 1
ATOM 2312 N N . LEU A 1 288 ? -18.694 13.494 1.421 1.00 97.44 288 LEU A N 1
ATOM 2313 C CA . LEU A 1 288 ? -19.048 13.968 2.765 1.00 97.44 288 LEU A CA 1
ATOM 2314 C C . LEU A 1 288 ? -18.819 15.479 2.881 1.00 97.44 288 LEU A C 1
ATOM 2316 O O . LEU A 1 288 ? -19.735 16.206 3.239 1.00 97.44 288 LEU A O 1
ATOM 2320 N N . GLU A 1 289 ? -17.653 15.978 2.454 1.00 96.44 289 GLU A N 1
ATOM 2321 C CA . GLU A 1 289 ? -17.342 17.421 2.460 1.00 96.44 289 GLU A CA 1
ATOM 2322 C C . GLU A 1 289 ? -18.336 18.270 1.644 1.00 96.44 289 GLU A C 1
ATOM 2324 O O . GLU A 1 289 ? -18.496 19.465 1.894 1.00 96.44 289 GLU A O 1
ATOM 2329 N N . LYS A 1 290 ? -19.016 17.663 0.665 1.00 96.62 290 LYS A N 1
ATOM 2330 C CA . LYS A 1 290 ? -20.044 18.310 -0.162 1.00 96.62 290 LYS A CA 1
ATOM 2331 C C . LYS A 1 290 ? -21.474 18.112 0.349 1.00 96.62 290 LYS A C 1
ATOM 2333 O O . LYS A 1 290 ? -22.397 18.639 -0.271 1.00 96.62 290 LYS A O 1
ATOM 2338 N N . GLY A 1 291 ? -21.678 17.354 1.427 1.00 95.81 291 GLY A N 1
ATOM 2339 C CA . GLY A 1 291 ? -23.007 16.997 1.930 1.00 95.81 291 GLY A CA 1
ATOM 2340 C C . GLY A 1 291 ? -23.792 16.070 0.992 1.00 95.81 291 GLY A C 1
ATOM 2341 O O . GLY A 1 291 ? -25.019 16.109 0.969 1.00 95.81 291 GLY A O 1
ATOM 2342 N N . GLU A 1 292 ? -23.102 15.264 0.178 1.00 95.62 292 GLU A N 1
ATOM 2343 C CA . GLU A 1 292 ? -23.714 14.343 -0.797 1.00 95.62 292 GLU A CA 1
ATOM 2344 C C . GLU A 1 292 ? -23.970 12.937 -0.221 1.00 95.62 292 GLU A C 1
ATOM 2346 O O . GLU A 1 292 ? -24.506 12.066 -0.910 1.00 95.62 292 GLU A O 1
ATOM 2351 N N . ILE A 1 293 ? -23.578 12.696 1.032 1.00 97.19 293 ILE A N 1
ATOM 2352 C CA . ILE A 1 293 ? -23.782 11.433 1.741 1.00 97.19 293 ILE A CA 1
ATOM 2353 C C . ILE A 1 293 ? -24.864 11.627 2.798 1.00 97.19 293 ILE A C 1
ATOM 2355 O O . ILE A 1 293 ? -24.736 12.472 3.676 1.00 97.19 293 ILE A O 1
ATOM 2359 N N . GLY A 1 294 ? -25.921 10.821 2.720 1.00 95.06 294 GLY A N 1
ATOM 2360 C CA . GLY A 1 294 ? -26.983 10.778 3.720 1.00 95.06 294 GLY A CA 1
ATOM 2361 C C . GLY A 1 294 ? -27.194 9.380 4.295 1.00 95.06 294 GLY A C 1
ATOM 2362 O O . GLY A 1 294 ? -26.406 8.459 4.070 1.00 95.06 294 GLY A O 1
ATOM 2363 N N . ARG A 1 295 ? -28.311 9.213 5.011 1.00 97.19 295 ARG A N 1
ATOM 2364 C CA . ARG A 1 295 ? -28.677 7.961 5.693 1.00 97.19 295 ARG A CA 1
ATOM 2365 C C . ARG A 1 295 ? -28.636 6.735 4.787 1.00 97.19 295 ARG A C 1
ATOM 2367 O O . ARG A 1 295 ? -27.959 5.767 5.108 1.00 97.19 295 ARG A O 1
ATOM 2374 N N . GLU A 1 296 ? -29.298 6.801 3.632 1.00 95.81 296 GLU A N 1
ATOM 2375 C CA . GLU A 1 296 ? -29.361 5.681 2.682 1.00 95.81 296 GLU A CA 1
ATOM 2376 C C . GLU A 1 296 ? -27.962 5.230 2.244 1.00 95.81 296 GLU A C 1
ATOM 2378 O O . GLU A 1 296 ? -27.702 4.039 2.086 1.00 95.81 296 GLU A O 1
ATOM 2383 N N . ASN A 1 297 ? -27.027 6.175 2.088 1.00 95.50 297 ASN A N 1
ATOM 2384 C CA . ASN A 1 297 ? -25.665 5.850 1.695 1.00 95.50 297 ASN A CA 1
ATOM 2385 C C . ASN A 1 297 ? -24.916 5.074 2.784 1.00 95.50 297 ASN A C 1
ATOM 2387 O O . ASN A 1 297 ? -24.171 4.148 2.462 1.00 95.50 297 ASN A O 1
ATOM 2391 N N . ILE A 1 298 ? -25.106 5.469 4.043 1.00 97.81 298 ILE A N 1
ATOM 2392 C CA . ILE A 1 298 ? -24.481 4.843 5.209 1.00 97.81 298 ILE A CA 1
ATOM 2393 C C . ILE A 1 298 ? -25.079 3.467 5.485 1.00 97.81 298 ILE A C 1
ATOM 2395 O O . ILE A 1 298 ? -24.336 2.521 5.745 1.00 97.81 298 ILE A O 1
ATOM 2399 N N . GLU A 1 299 ? -26.399 3.330 5.374 1.00 97.56 299 GLU A N 1
ATOM 2400 C CA . GLU A 1 299 ? -27.071 2.047 5.564 1.00 97.56 299 GLU A CA 1
ATOM 2401 C C . GLU A 1 299 ? -26.617 1.009 4.531 1.00 97.56 299 GLU A C 1
ATOM 2403 O O . GLU A 1 299 ? -26.303 -0.123 4.899 1.00 97.56 299 GLU A O 1
ATOM 2408 N N . GLU A 1 300 ? -26.502 1.399 3.257 1.00 96.81 300 GLU A N 1
ATOM 2409 C CA . GLU A 1 300 ? -26.001 0.520 2.193 1.00 96.81 300 GLU A CA 1
ATOM 2410 C C . GLU A 1 300 ? -24.547 0.081 2.442 1.00 96.81 300 GLU A C 1
ATOM 2412 O O . GLU A 1 300 ? -24.178 -1.076 2.203 1.00 96.81 300 GLU A O 1
ATOM 2417 N N . LEU A 1 301 ? -23.707 0.994 2.943 1.00 98.00 301 LEU A N 1
ATOM 2418 C CA . LEU A 1 301 ? -22.329 0.674 3.303 1.00 98.00 301 LEU A CA 1
ATOM 2419 C C . LEU A 1 301 ? -22.289 -0.316 4.475 1.00 98.00 301 LEU A C 1
ATOM 2421 O O . LEU A 1 301 ? -21.602 -1.331 4.379 1.00 98.00 301 LEU A O 1
ATOM 2425 N N . ALA A 1 302 ? -23.056 -0.076 5.540 1.00 98.38 302 ALA A N 1
ATOM 2426 C CA . ALA A 1 302 ? -23.148 -0.983 6.685 1.00 98.38 302 ALA A CA 1
ATOM 2427 C C . ALA A 1 302 ? -23.642 -2.381 6.274 1.00 98.38 302 ALA A C 1
ATOM 2429 O O . ALA A 1 302 ? -23.068 -3.385 6.698 1.00 98.38 302 ALA A O 1
ATOM 2430 N N . GLU A 1 303 ? -24.644 -2.463 5.392 1.00 98.12 303 GLU A N 1
ATOM 2431 C CA . GLU A 1 303 ? -25.134 -3.726 4.824 1.00 98.12 303 GLU A CA 1
ATOM 2432 C C . GLU A 1 303 ? -24.053 -4.470 4.035 1.00 98.12 303 GLU A C 1
ATOM 2434 O O . GLU A 1 303 ? -23.877 -5.684 4.194 1.00 98.12 303 GLU A O 1
ATOM 2439 N N . THR A 1 304 ? -23.291 -3.740 3.222 1.00 97.88 304 THR A N 1
ATOM 2440 C CA . THR A 1 304 ? -22.181 -4.297 2.442 1.00 97.88 304 THR A CA 1
ATOM 2441 C C . THR A 1 304 ? -21.096 -4.871 3.353 1.00 97.88 304 THR A C 1
ATOM 2443 O O . THR A 1 304 ? -20.662 -6.007 3.145 1.00 97.88 304 THR A O 1
ATOM 2446 N N . ILE A 1 305 ? -20.693 -4.128 4.388 1.00 98.44 305 ILE A N 1
ATOM 2447 C CA . ILE A 1 305 ? -19.640 -4.544 5.322 1.00 98.44 305 ILE A CA 1
ATOM 2448 C C . ILE A 1 305 ? -20.098 -5.702 6.214 1.00 98.44 305 ILE A C 1
ATOM 2450 O O . ILE A 1 305 ? -19.367 -6.680 6.356 1.00 98.44 305 ILE A O 1
ATOM 2454 N N . ALA A 1 306 ? -21.323 -5.670 6.747 1.00 98.38 306 ALA A N 1
ATOM 2455 C CA . ALA A 1 306 ? -21.869 -6.773 7.542 1.00 98.38 306 ALA A CA 1
ATOM 2456 C C . ALA A 1 306 ? -21.909 -8.085 6.744 1.00 98.38 306 ALA A C 1
ATOM 2458 O O . ALA A 1 306 ? -21.476 -9.136 7.227 1.00 98.38 306 ALA A O 1
ATOM 2459 N N . LYS A 1 307 ? -22.360 -8.025 5.484 1.00 97.94 307 LYS A N 1
ATOM 2460 C CA . LYS A 1 307 ? -22.348 -9.184 4.584 1.00 97.94 307 LYS A CA 1
ATOM 2461 C C . LYS A 1 307 ? -20.926 -9.668 4.294 1.00 97.94 307 LYS A C 1
ATOM 2463 O O . LYS A 1 307 ? -20.689 -10.876 4.282 1.00 97.94 307 LYS A O 1
ATOM 2468 N N . PHE A 1 308 ? -19.996 -8.745 4.057 1.00 98.12 308 PHE A N 1
ATOM 2469 C CA . PHE A 1 308 ? -18.592 -9.063 3.820 1.00 98.12 308 PHE A CA 1
ATOM 2470 C C . PHE A 1 308 ? -17.976 -9.786 5.020 1.00 98.12 308 PHE A C 1
ATOM 2472 O O . PHE A 1 308 ? -17.530 -10.923 4.849 1.00 98.12 308 PHE A O 1
ATOM 2479 N N . HIS A 1 309 ? -18.059 -9.210 6.223 1.00 98.12 309 HIS A N 1
ATOM 2480 C CA . HIS A 1 309 ? -17.571 -9.821 7.462 1.00 98.12 309 HIS A CA 1
ATOM 2481 C C . HIS A 1 309 ? -18.166 -11.213 7.687 1.00 98.12 309 HIS A C 1
ATOM 2483 O O . HIS A 1 309 ? -17.426 -12.150 7.974 1.00 98.12 309 HIS A O 1
ATOM 2489 N N . GLY A 1 310 ? -19.471 -11.393 7.463 1.00 96.88 310 GLY A N 1
ATOM 2490 C CA . GLY A 1 310 ? -20.125 -12.700 7.575 1.00 96.88 310 GLY A CA 1
ATOM 2491 C C . GLY A 1 310 ? -19.650 -13.750 6.558 1.00 96.88 310 GLY A C 1
ATOM 2492 O O . GLY A 1 310 ? -19.830 -14.943 6.794 1.00 96.88 310 GLY A O 1
ATOM 2493 N N . SER A 1 311 ? -19.037 -13.331 5.446 1.00 96.00 311 SER A N 1
ATOM 2494 C CA . SER A 1 311 ? -18.629 -14.208 4.337 1.00 96.00 311 SER A CA 1
ATOM 2495 C C . SER A 1 311 ? -17.135 -14.540 4.287 1.00 96.00 311 SER A C 1
ATOM 2497 O O . SER A 1 311 ? -16.763 -15.554 3.693 1.00 96.00 311 SER A O 1
ATOM 2499 N N . VAL A 1 312 ? -16.276 -13.696 4.867 1.00 95.88 312 VAL A N 1
ATOM 2500 C CA . VAL A 1 312 ? -14.820 -13.895 4.827 1.00 95.88 312 VAL A CA 1
ATOM 2501 C C . VAL A 1 312 ? -14.347 -14.954 5.827 1.00 95.88 312 VAL A C 1
ATOM 2503 O O . VAL A 1 312 ? -15.026 -15.192 6.832 1.00 95.88 312 VAL A O 1
ATOM 2506 N N . PRO A 1 313 ? -13.190 -15.600 5.569 1.00 91.50 313 PRO A N 1
ATOM 2507 C CA . PRO A 1 313 ? -12.642 -16.615 6.458 1.00 91.50 313 PRO A CA 1
ATOM 2508 C C . PRO A 1 313 ? -12.423 -16.112 7.886 1.00 91.50 313 PRO A C 1
ATOM 2510 O O . PRO A 1 313 ? -11.989 -14.981 8.114 1.00 91.50 313 PRO A O 1
ATOM 2513 N N . LEU A 1 314 ? -12.682 -17.014 8.831 1.00 94.31 314 LEU A N 1
ATOM 2514 C CA . LEU A 1 314 ? -12.266 -16.879 10.219 1.00 94.31 314 LEU A CA 1
ATOM 2515 C C . LEU A 1 314 ? -10.757 -17.087 10.307 1.00 94.31 314 LEU A C 1
ATOM 2517 O O . LEU A 1 314 ? -10.235 -18.049 9.736 1.00 94.31 314 LEU A O 1
ATOM 2521 N N . ILE A 1 315 ? -10.082 -16.233 11.065 1.00 93.88 315 ILE A N 1
ATOM 2522 C CA . ILE A 1 315 ? -8.689 -16.460 11.434 1.00 93.88 315 ILE A CA 1
ATOM 2523 C C . ILE A 1 315 ? -8.694 -17.292 12.707 1.00 93.88 315 ILE A C 1
ATOM 2525 O O . ILE A 1 315 ? -9.391 -16.955 13.655 1.00 93.88 315 ILE A O 1
ATOM 2529 N N . GLN A 1 316 ? -7.988 -18.423 12.702 1.00 86.69 316 GLN A N 1
ATOM 2530 C CA . GLN A 1 316 ? -7.960 -19.347 13.843 1.00 86.69 316 GLN A CA 1
ATOM 2531 C C . GLN A 1 316 ? -6.785 -19.099 14.782 1.00 86.69 316 GLN A C 1
ATOM 2533 O O . GLN A 1 316 ? -6.843 -19.527 15.933 1.00 86.69 316 GLN A O 1
ATOM 2538 N N . ASP A 1 317 ? -5.756 -18.405 14.305 1.00 87.94 317 ASP A N 1
ATOM 2539 C CA . ASP A 1 317 ? -4.584 -18.071 15.098 1.00 87.94 317 ASP A CA 1
ATOM 2540 C C . ASP A 1 317 ? -4.971 -17.072 16.209 1.00 87.94 317 ASP A C 1
ATOM 2542 O O . ASP A 1 317 ? -5.438 -15.972 15.893 1.00 87.94 317 ASP A O 1
ATOM 2546 N N . PRO A 1 318 ? -4.863 -17.468 17.495 1.00 82.75 318 PRO A N 1
ATOM 2547 C CA . PRO A 1 318 ? -5.290 -16.647 18.622 1.00 82.75 318 PRO A CA 1
ATOM 2548 C C . PRO A 1 318 ? -4.410 -15.416 18.847 1.00 82.75 318 PRO A C 1
ATOM 2550 O O . PRO A 1 318 ? -4.838 -14.513 19.569 1.00 82.75 318 PRO A O 1
ATOM 2553 N N . ASP A 1 319 ? -3.222 -15.348 18.241 1.00 86.44 319 ASP A N 1
ATOM 2554 C CA . ASP A 1 319 ? -2.310 -14.222 18.435 1.00 86.44 319 ASP A CA 1
ATOM 2555 C C . ASP A 1 319 ? -2.940 -12.909 17.932 1.00 86.44 319 ASP A C 1
ATOM 2557 O O . ASP A 1 319 ? -2.806 -11.883 18.602 1.00 86.44 319 ASP A O 1
ATOM 2561 N N . TYR A 1 320 ? -3.758 -12.962 16.869 1.00 85.31 320 TYR A N 1
ATOM 2562 C CA . TYR A 1 320 ? -4.428 -11.808 16.238 1.00 85.31 320 TYR A CA 1
ATOM 2563 C C . TYR A 1 320 ? -5.478 -11.081 17.094 1.00 85.31 320 TYR A C 1
ATOM 2565 O O . TYR A 1 320 ? -5.904 -9.980 16.743 1.00 85.31 320 TYR A O 1
ATOM 2573 N N . SER A 1 321 ? -5.906 -11.662 18.215 1.00 84.75 321 SER A N 1
ATOM 2574 C CA . SER A 1 321 ? -6.722 -10.970 19.230 1.00 84.75 321 SER A CA 1
ATOM 2575 C C . SER A 1 321 ? -6.131 -11.059 20.632 1.00 84.75 321 SER A C 1
ATOM 2577 O O . SER A 1 321 ? -6.804 -10.749 21.620 1.00 84.75 321 SER A O 1
ATOM 2579 N N . SER A 1 322 ? -4.864 -11.466 20.741 1.00 89.31 322 SER A N 1
ATOM 2580 C CA . SER A 1 322 ? -4.194 -11.501 22.031 1.00 89.31 322 SER A CA 1
ATOM 2581 C C . SER A 1 322 ? -4.103 -10.080 22.612 1.00 89.31 322 SER A C 1
ATOM 2583 O O . SER A 1 322 ? -3.753 -9.133 21.897 1.00 89.31 322 SER A O 1
ATOM 2585 N N . PRO A 1 323 ? -4.414 -9.894 23.909 1.00 92.50 323 PRO A N 1
ATOM 2586 C CA . PRO A 1 323 ? -4.198 -8.625 24.600 1.00 92.50 323 PRO A CA 1
ATOM 2587 C C . PRO A 1 323 ? -2.780 -8.072 24.408 1.00 92.50 323 PRO A C 1
ATOM 2589 O O . PRO A 1 323 ? -2.598 -6.862 24.309 1.00 92.50 323 PRO A O 1
ATOM 2592 N N . GLU A 1 324 ? -1.787 -8.957 24.321 1.00 92.31 324 GLU A N 1
ATOM 2593 C CA . GLU A 1 324 ? -0.383 -8.630 24.103 1.00 92.31 324 GLU A CA 1
ATOM 2594 C C . GLU A 1 324 ? -0.141 -8.010 22.718 1.00 92.31 324 GLU A C 1
ATOM 2596 O O . GLU A 1 324 ? 0.450 -6.932 22.641 1.00 92.31 324 GLU A O 1
ATOM 2601 N N . MET A 1 325 ? -0.645 -8.627 21.642 1.00 90.12 325 MET A N 1
ATOM 2602 C CA . MET A 1 325 ? -0.516 -8.089 20.281 1.00 90.12 325 MET A CA 1
ATOM 2603 C C . MET A 1 325 ? -1.279 -6.772 20.120 1.00 90.12 325 MET A C 1
ATOM 2605 O O . MET A 1 325 ? -0.753 -5.814 19.556 1.00 90.12 325 MET A O 1
ATOM 2609 N N . ILE A 1 326 ? -2.501 -6.687 20.655 1.00 92.12 326 ILE A N 1
ATOM 2610 C CA . ILE A 1 326 ? -3.298 -5.451 20.624 1.00 92.12 326 ILE A CA 1
ATOM 2611 C C . ILE A 1 326 ? -2.562 -4.327 21.363 1.00 92.12 326 ILE A C 1
ATOM 2613 O O . ILE A 1 326 ? -2.521 -3.188 20.891 1.00 92.12 326 ILE A O 1
ATOM 2617 N N . LYS A 1 327 ? -1.942 -4.644 22.507 1.00 94.00 327 LYS A N 1
ATOM 2618 C CA . LYS A 1 327 ? -1.133 -3.684 23.255 1.00 94.00 327 LYS A CA 1
ATOM 2619 C C . LYS A 1 327 ? 0.078 -3.215 22.453 1.00 94.00 327 LYS A C 1
ATOM 2621 O O . LYS A 1 327 ? 0.302 -2.012 22.389 1.00 94.00 327 LYS A O 1
ATOM 2626 N N . GLU A 1 328 ? 0.820 -4.121 21.819 1.00 92.12 328 GLU A N 1
ATOM 2627 C CA . GLU A 1 328 ? 1.966 -3.762 20.974 1.00 92.12 328 GLU A CA 1
ATOM 2628 C C . GLU A 1 328 ? 1.557 -2.817 19.833 1.00 92.12 328 GLU A C 1
ATOM 2630 O O . GLU A 1 328 ? 2.217 -1.806 19.592 1.00 92.12 328 GLU A O 1
ATOM 2635 N N . GLN A 1 329 ? 0.425 -3.090 19.179 1.00 90.50 329 GLN A N 1
ATOM 2636 C CA . GLN A 1 329 ? -0.101 -2.249 18.101 1.00 90.50 329 GLN A CA 1
ATOM 2637 C C . GLN A 1 329 ? -0.505 -0.844 18.569 1.00 90.50 329 GLN A C 1
ATOM 2639 O O . GLN A 1 329 ? -0.350 0.119 17.819 1.00 90.50 329 GLN A O 1
ATOM 2644 N N . ILE A 1 330 ? -1.043 -0.711 19.783 1.00 91.75 330 ILE A N 1
ATOM 2645 C CA . ILE A 1 330 ? -1.407 0.590 20.358 1.00 91.75 330 ILE A CA 1
ATOM 2646 C C . ILE A 1 330 ? -0.161 1.350 20.819 1.00 91.75 330 ILE A C 1
ATOM 2648 O O . ILE A 1 330 ? -0.019 2.537 20.512 1.00 91.75 330 ILE A O 1
ATOM 2652 N N . ASP A 1 331 ? 0.754 0.663 21.506 1.00 92.75 331 ASP A N 1
ATOM 2653 C CA . ASP A 1 331 ? 2.005 1.224 22.022 1.00 92.75 331 ASP A CA 1
ATOM 2654 C C . ASP A 1 331 ? 2.925 1.719 20.893 1.00 92.75 331 ASP A C 1
ATOM 2656 O O . ASP A 1 331 ? 3.765 2.587 21.113 1.00 92.75 331 ASP A O 1
ATOM 2660 N N . ASP A 1 332 ? 2.731 1.254 19.657 1.00 91.19 332 ASP A N 1
ATOM 2661 C CA . ASP A 1 332 ? 3.451 1.722 18.470 1.00 91.19 332 ASP A CA 1
ATOM 2662 C C . ASP A 1 332 ? 3.287 3.239 18.198 1.00 91.19 332 ASP A C 1
ATOM 2664 O O . ASP A 1 332 ? 4.120 3.841 17.508 1.00 91.19 332 ASP A O 1
ATOM 2668 N N . LEU A 1 333 ? 2.282 3.910 18.782 1.00 93.44 333 LEU A N 1
ATOM 2669 C CA . LEU A 1 333 ? 2.187 5.380 18.781 1.00 93.44 333 LEU A CA 1
ATOM 2670 C C . LEU A 1 333 ? 3.406 6.044 19.455 1.00 93.44 333 LEU A C 1
ATOM 2672 O O . LEU A 1 333 ? 3.830 7.124 19.041 1.00 93.44 333 LEU A O 1
ATOM 2676 N N . GLU A 1 334 ? 4.027 5.376 20.431 1.00 95.56 334 GLU A N 1
ATOM 2677 C CA . GLU A 1 334 ? 5.239 5.835 21.121 1.00 95.56 334 GLU A CA 1
ATOM 2678 C C . GLU A 1 334 ? 6.394 6.101 20.142 1.00 95.56 334 GLU A C 1
ATOM 2680 O O . GLU A 1 334 ? 7.188 7.025 20.333 1.00 95.56 334 GLU A O 1
ATOM 2685 N N . SER A 1 335 ? 6.454 5.350 19.033 1.00 94.31 335 SER A N 1
ATOM 2686 C CA . SER A 1 335 ? 7.506 5.480 18.013 1.00 94.31 335 SER A CA 1
ATOM 2687 C C . SER A 1 335 ? 7.583 6.871 17.369 1.00 94.31 335 SER A C 1
ATOM 2689 O O . SER A 1 335 ? 8.631 7.236 16.830 1.00 94.31 335 SER A O 1
ATOM 2691 N N . VAL A 1 336 ? 6.506 7.664 17.435 1.00 94.44 336 VAL A N 1
ATOM 2692 C CA . VAL A 1 336 ? 6.452 9.033 16.897 1.00 94.44 336 VAL A CA 1
ATOM 2693 C C . VAL A 1 336 ? 6.437 10.119 17.974 1.00 94.44 336 VAL A C 1
ATOM 2695 O O . VAL A 1 336 ? 6.345 11.296 17.623 1.00 94.44 336 VAL A O 1
ATOM 2698 N N . ARG A 1 337 ? 6.597 9.777 19.264 1.00 95.94 337 ARG A N 1
ATOM 2699 C CA . ARG A 1 337 ? 6.561 10.747 20.376 1.00 95.94 337 ARG A CA 1
ATOM 2700 C C . ARG A 1 337 ? 7.471 11.946 20.145 1.00 95.94 337 ARG A C 1
ATOM 2702 O O . ARG A 1 337 ? 7.039 13.079 20.316 1.00 95.94 337 ARG A O 1
ATOM 2709 N N . GLY A 1 338 ? 8.715 11.703 19.728 1.00 95.62 338 GLY A N 1
ATOM 2710 C CA . GLY A 1 338 ? 9.677 12.779 19.479 1.00 95.62 338 GLY A CA 1
ATOM 2711 C C . GLY A 1 338 ? 9.192 13.776 18.421 1.00 95.62 338 GLY A C 1
ATOM 2712 O O . GLY A 1 338 ? 9.362 14.977 18.597 1.00 95.62 338 GLY A O 1
ATOM 2713 N N . ILE A 1 339 ? 8.532 13.287 17.365 1.00 94.75 339 ILE A N 1
ATOM 2714 C CA . ILE A 1 339 ? 7.975 14.133 16.301 1.00 94.75 339 ILE A CA 1
ATOM 2715 C C . ILE A 1 339 ? 6.779 14.931 16.826 1.00 94.75 339 ILE A C 1
ATOM 2717 O O . ILE A 1 339 ? 6.692 16.130 16.578 1.00 94.75 339 ILE A O 1
ATOM 2721 N N . VAL A 1 340 ? 5.868 14.280 17.554 1.00 96.44 340 VAL A N 1
ATOM 2722 C CA . VAL A 1 340 ? 4.666 14.918 18.115 1.00 96.44 340 VAL A CA 1
ATOM 2723 C C . VAL A 1 340 ? 5.039 16.023 19.103 1.00 96.44 340 VAL A C 1
ATOM 2725 O O . VAL A 1 340 ? 4.493 17.128 19.025 1.00 96.44 340 VAL A O 1
ATOM 2728 N N . GLU A 1 341 ? 5.991 15.743 19.994 1.00 96.50 341 GLU A N 1
ATOM 2729 C CA . GLU A 1 341 ? 6.479 16.698 20.987 1.00 96.50 341 GLU A CA 1
ATOM 2730 C C . GLU A 1 341 ? 7.133 17.907 20.314 1.00 96.50 341 GLU A C 1
ATOM 2732 O O . GLU A 1 341 ? 6.787 19.045 20.618 1.00 96.50 341 GLU A O 1
ATOM 2737 N N . GLU A 1 342 ? 8.008 17.673 19.333 1.00 94.44 342 GLU A N 1
ATOM 2738 C CA . GLU A 1 342 ? 8.658 18.748 18.581 1.00 94.44 342 GLU A CA 1
ATOM 2739 C C . GLU A 1 342 ? 7.649 19.601 17.792 1.00 94.44 342 GLU A C 1
ATOM 2741 O O . GLU A 1 342 ? 7.778 20.823 17.728 1.00 94.44 342 GLU A O 1
ATOM 2746 N N . ALA A 1 343 ? 6.650 18.967 17.175 1.00 93.56 343 ALA A N 1
ATOM 2747 C CA . ALA A 1 343 ? 5.701 19.637 16.294 1.00 93.56 343 ALA A CA 1
ATOM 2748 C C . ALA A 1 343 ? 4.645 20.458 17.049 1.00 93.56 343 ALA A C 1
ATOM 2750 O O . ALA A 1 343 ? 4.245 21.520 16.569 1.00 93.56 343 ALA A O 1
ATOM 2751 N N . SER A 1 344 ? 4.169 19.951 18.191 1.00 93.38 344 SER A N 1
ATOM 2752 C CA . SER A 1 344 ? 2.934 20.425 18.838 1.00 93.38 344 SER A CA 1
ATOM 2753 C C . SER A 1 344 ? 2.986 20.494 20.370 1.00 93.38 344 SER A C 1
ATOM 2755 O O . SER A 1 344 ? 2.075 21.053 20.978 1.00 93.38 344 SER A O 1
ATOM 2757 N N . GLY A 1 345 ? 4.010 19.921 21.016 1.00 95.00 345 GLY A N 1
ATOM 2758 C CA . GLY A 1 345 ? 4.064 19.783 22.479 1.00 95.00 345 GLY A CA 1
ATOM 2759 C C . GLY A 1 345 ? 2.964 18.885 23.064 1.00 95.00 345 GLY A C 1
ATOM 2760 O O . GLY A 1 345 ? 2.657 18.974 24.250 1.00 95.00 345 GLY A O 1
ATOM 2761 N N . MET A 1 346 ? 2.316 18.055 22.234 1.00 95.31 346 MET A N 1
ATOM 2762 C CA . MET A 1 346 ? 1.215 17.176 22.645 1.00 95.31 346 MET A CA 1
ATOM 2763 C C . MET A 1 346 ? 1.679 15.784 23.104 1.00 95.31 346 MET A C 1
ATOM 2765 O O . MET A 1 346 ? 0.862 14.863 23.142 1.00 95.31 346 MET A O 1
ATOM 2769 N N . GLY A 1 347 ? 2.950 15.591 23.479 1.00 93.06 347 GLY A N 1
ATOM 2770 C CA . GLY A 1 347 ? 3.451 14.294 23.949 1.00 93.06 347 GLY A CA 1
ATOM 2771 C C . GLY A 1 347 ? 2.662 13.735 25.137 1.00 93.06 347 GLY A C 1
ATOM 2772 O O . GLY A 1 347 ? 2.399 12.538 25.183 1.00 93.06 347 GLY A O 1
ATOM 2773 N N . GLY A 1 348 ? 2.162 14.601 26.026 1.00 95.56 348 GLY A N 1
ATOM 2774 C CA . GLY A 1 348 ? 1.307 14.193 27.149 1.00 95.56 348 GLY A CA 1
ATOM 2775 C C . GLY A 1 348 ? -0.013 13.520 26.742 1.00 95.56 348 GLY A C 1
ATOM 2776 O O . GLY A 1 348 ? -0.544 12.717 27.506 1.00 95.56 348 GLY A O 1
ATOM 2777 N N . LYS A 1 349 ? -0.531 13.780 25.531 1.00 96.38 349 LYS A N 1
ATOM 2778 C CA . LYS A 1 349 ? -1.710 13.062 25.015 1.00 96.38 349 LYS A CA 1
ATOM 2779 C C . LYS A 1 349 ? -1.386 11.608 24.685 1.00 96.38 349 LYS A C 1
ATOM 2781 O O . LYS A 1 349 ? -2.233 10.746 24.887 1.00 96.38 349 LYS A O 1
ATOM 2786 N N . ILE A 1 350 ? -0.167 11.335 24.208 1.00 97.00 350 ILE A N 1
ATOM 2787 C CA . ILE A 1 350 ? 0.299 9.965 23.956 1.00 97.00 350 ILE A CA 1
ATOM 2788 C C . ILE A 1 350 ? 0.332 9.201 25.279 1.00 97.00 350 ILE A C 1
ATOM 2790 O O . ILE A 1 350 ? -0.227 8.113 25.349 1.00 97.00 350 ILE A O 1
ATOM 2794 N N . ASP A 1 351 ? 0.894 9.794 26.338 1.00 96.31 351 ASP A N 1
ATOM 2795 C CA . ASP A 1 351 ? 0.924 9.171 27.670 1.00 96.31 351 ASP A CA 1
ATOM 2796 C C . ASP A 1 351 ? -0.477 8.791 28.154 1.00 96.31 351 ASP A C 1
ATOM 2798 O O . ASP A 1 351 ? -0.720 7.635 28.499 1.00 96.31 351 ASP A O 1
ATOM 2802 N N . PHE A 1 352 ? -1.410 9.745 28.105 1.00 97.94 352 PHE A N 1
ATOM 2803 C CA . PHE A 1 352 ? -2.790 9.528 28.532 1.00 97.94 352 PHE A CA 1
ATOM 2804 C C . PHE A 1 352 ? -3.482 8.414 27.735 1.00 97.94 352 PHE A C 1
ATOM 2806 O O . PHE A 1 352 ? -4.123 7.535 28.310 1.00 97.94 352 PHE A O 1
ATOM 2813 N N . VAL A 1 353 ? -3.331 8.423 26.409 1.00 97.50 353 VAL A N 1
ATOM 2814 C CA . VAL A 1 353 ? -3.940 7.422 25.528 1.00 97.50 353 VAL A CA 1
ATOM 2815 C C . VAL A 1 353 ? -3.365 6.026 25.773 1.00 97.50 353 VAL A C 1
ATOM 2817 O O . VAL A 1 353 ? -4.134 5.065 25.861 1.00 97.50 353 VAL A O 1
ATOM 2820 N N . LEU A 1 354 ? -2.041 5.896 25.892 1.00 97.25 354 LEU A N 1
ATOM 2821 C CA . LEU A 1 354 ? -1.386 4.608 26.131 1.00 97.25 354 LEU A CA 1
ATOM 2822 C C . LEU A 1 354 ? -1.732 4.046 27.516 1.00 97.25 354 LEU A C 1
ATOM 2824 O O . LEU A 1 354 ? -1.989 2.847 27.644 1.00 97.25 354 LEU A O 1
ATOM 2828 N N . GLU A 1 355 ? -1.801 4.904 28.538 1.00 98.00 355 GLU A N 1
ATOM 2829 C CA . GLU A 1 355 ? -2.230 4.528 29.888 1.00 98.00 355 GLU A CA 1
ATOM 2830 C C . GLU A 1 355 ? -3.668 3.995 29.881 1.00 98.00 355 GLU A C 1
ATOM 2832 O O . GLU A 1 355 ? -3.899 2.847 30.266 1.00 98.00 355 GLU A O 1
ATOM 2837 N N . LYS A 1 356 ? -4.624 4.782 29.368 1.00 98.38 356 LYS A N 1
ATOM 2838 C CA . LYS A 1 356 ? -6.050 4.413 29.327 1.00 98.38 356 LYS A CA 1
ATOM 2839 C C . LYS A 1 356 ? -6.307 3.151 28.515 1.00 98.38 356 LYS A C 1
ATOM 2841 O O . LYS A 1 356 ? -7.031 2.260 28.955 1.00 98.38 356 LYS A O 1
ATOM 2846 N N . SER A 1 357 ? -5.660 3.035 27.359 1.00 97.56 357 SER A N 1
ATOM 2847 C CA . SER A 1 357 ? -5.765 1.839 26.521 1.00 97.56 357 SER A CA 1
ATOM 2848 C C . SER A 1 357 ? -5.192 0.608 27.229 1.00 97.56 357 SER A C 1
ATOM 2850 O O . SER A 1 357 ? -5.786 -0.466 27.173 1.00 97.56 357 SER A O 1
ATOM 2852 N N . GLY A 1 358 ? -4.073 0.752 27.948 1.00 97.69 358 GLY A N 1
ATOM 2853 C CA . GLY A 1 358 ? -3.490 -0.325 28.748 1.00 97.69 358 GLY A CA 1
ATOM 2854 C C . GLY A 1 358 ? -4.388 -0.779 29.904 1.00 97.69 358 GLY A C 1
ATOM 2855 O O . GLY A 1 358 ? -4.534 -1.982 30.131 1.00 97.69 358 GLY A O 1
ATOM 2856 N N . GLU A 1 359 ? -5.021 0.162 30.613 1.00 98.12 359 GLU A N 1
ATOM 2857 C CA . GLU A 1 359 ? -6.019 -0.135 31.652 1.00 98.12 359 GLU A CA 1
ATOM 2858 C C . GLU A 1 359 ? -7.224 -0.883 31.072 1.00 98.12 359 GLU A C 1
ATOM 2860 O O . GLU A 1 359 ? -7.636 -1.908 31.624 1.00 98.12 359 GLU A O 1
ATOM 2865 N N . PHE A 1 360 ? -7.745 -0.419 29.933 1.00 98.31 360 PHE A N 1
ATOM 2866 C CA . PHE A 1 360 ? -8.861 -1.058 29.244 1.00 98.31 360 PHE A CA 1
ATOM 2867 C C . PHE A 1 360 ? -8.535 -2.501 28.850 1.00 98.31 360 PHE A C 1
ATOM 2869 O O . PHE A 1 360 ? -9.311 -3.403 29.165 1.00 98.31 360 PHE A O 1
ATOM 2876 N N . ILE A 1 361 ? -7.379 -2.739 28.217 1.00 97.56 361 ILE A N 1
ATOM 2877 C CA . ILE A 1 361 ? -6.942 -4.083 27.805 1.00 97.56 361 ILE A CA 1
ATOM 2878 C C . ILE A 1 361 ? -6.880 -5.019 29.013 1.00 97.56 361 ILE A C 1
ATOM 2880 O O . ILE A 1 361 ? -7.425 -6.120 28.966 1.00 97.56 361 ILE A O 1
ATOM 2884 N N . LYS A 1 362 ? -6.279 -4.567 30.120 1.00 97.25 362 LYS A N 1
ATOM 2885 C CA . LYS A 1 362 ? -6.156 -5.357 31.352 1.00 97.25 362 LYS A CA 1
ATOM 2886 C C . LYS A 1 362 ? -7.518 -5.698 31.964 1.00 97.25 362 LYS A C 1
ATOM 2888 O O . LYS A 1 362 ? -7.726 -6.817 32.430 1.00 97.25 362 LYS A O 1
ATOM 2893 N N . ASN A 1 363 ? -8.446 -4.744 31.979 1.00 97.50 363 ASN A N 1
ATOM 2894 C CA . ASN A 1 363 ? -9.778 -4.939 32.554 1.00 97.50 363 ASN A CA 1
ATOM 2895 C C . ASN A 1 363 ? -10.693 -5.786 31.652 1.00 97.50 363 ASN A C 1
ATOM 2897 O O . ASN A 1 363 ? -11.627 -6.411 32.153 1.00 97.50 363 ASN A O 1
ATOM 2901 N N . ASN A 1 364 ? -10.404 -5.848 30.348 1.00 96.50 364 ASN A N 1
ATOM 2902 C CA . ASN A 1 364 ? -11.230 -6.509 29.339 1.00 96.50 364 ASN A CA 1
ATOM 2903 C C . ASN A 1 364 ? -10.528 -7.689 28.643 1.00 96.50 364 ASN A C 1
ATOM 2905 O O . ASN A 1 364 ? -10.977 -8.126 27.584 1.00 96.50 364 ASN A O 1
ATOM 2909 N N . GLU A 1 365 ? -9.473 -8.266 29.232 1.00 95.19 365 GLU A N 1
ATOM 2910 C CA . GLU A 1 365 ? -8.743 -9.394 28.628 1.00 95.19 365 GLU A CA 1
ATOM 2911 C C . GLU A 1 365 ? -9.663 -10.553 28.225 1.00 95.19 365 GLU A C 1
ATOM 2913 O O . GLU A 1 365 ? -9.479 -11.158 27.171 1.00 95.19 365 GLU A O 1
ATOM 2918 N N . GLY A 1 366 ? -10.650 -10.873 29.070 1.00 94.62 366 GLY A N 1
ATOM 2919 C CA . GLY A 1 366 ? -11.613 -11.937 28.793 1.00 94.62 366 GLY A CA 1
ATOM 2920 C C . GLY A 1 366 ? -12.483 -11.632 27.575 1.00 94.62 366 GLY A C 1
ATOM 2921 O O . GLY A 1 366 ? -12.713 -12.522 26.763 1.00 94.62 366 GLY A O 1
ATOM 2922 N N . LEU A 1 367 ? -12.916 -10.376 27.421 1.00 94.94 367 LEU A N 1
ATOM 2923 C CA . LEU A 1 367 ? -13.678 -9.930 26.257 1.00 94.94 367 LEU A CA 1
ATOM 2924 C C . LEU A 1 367 ? -12.828 -10.052 24.990 1.00 94.94 367 LEU A C 1
ATOM 2926 O O . LEU A 1 367 ? -13.262 -10.717 24.057 1.00 94.94 367 LEU A O 1
ATOM 2930 N N . LEU A 1 368 ? -11.606 -9.506 24.996 1.00 94.19 368 LEU A N 1
ATOM 2931 C CA . LEU A 1 368 ? -10.680 -9.538 23.855 1.00 94.19 368 LEU A CA 1
ATOM 2932 C C . LEU A 1 368 ? -10.343 -10.974 23.424 1.00 94.19 368 LEU A C 1
ATOM 2934 O O . LEU A 1 368 ? -10.490 -11.319 22.257 1.00 94.19 368 LEU A O 1
ATOM 2938 N N . LYS A 1 369 ? -9.999 -11.852 24.375 1.00 92.69 369 LYS A N 1
ATOM 2939 C CA . LYS A 1 369 ? -9.717 -13.273 24.098 1.00 92.69 369 LYS A CA 1
ATOM 2940 C C . LYS A 1 369 ? -10.945 -14.017 23.557 1.00 92.69 369 LYS A C 1
ATOM 2942 O O . LYS A 1 369 ? -10.811 -14.896 22.705 1.00 92.69 369 LYS A O 1
ATOM 2947 N N . ASN A 1 370 ? -12.147 -13.670 24.021 1.00 93.06 370 ASN A N 1
ATOM 2948 C CA . ASN A 1 370 ? -13.383 -14.295 23.546 1.00 93.06 370 ASN A CA 1
ATOM 2949 C C . ASN A 1 370 ? -13.726 -13.915 22.100 1.00 93.06 370 ASN A C 1
ATOM 2951 O O . ASN A 1 370 ? -14.381 -14.709 21.426 1.00 93.06 370 ASN A O 1
ATOM 2955 N N . ARG A 1 371 ? -13.235 -12.779 21.583 1.00 94.19 371 ARG A N 1
ATOM 2956 C CA . ARG A 1 371 ? -13.442 -12.373 20.180 1.00 94.19 371 ARG A CA 1
ATOM 2957 C C . ARG A 1 371 ? -12.967 -13.433 19.191 1.00 94.19 371 ARG A C 1
ATOM 2959 O O . ARG A 1 371 ? -13.658 -13.717 18.212 1.00 94.19 371 ARG A O 1
ATOM 2966 N N . GLN A 1 372 ? -11.842 -14.086 19.486 1.00 90.00 372 GLN A N 1
ATOM 2967 C CA . GLN A 1 372 ? -11.344 -15.220 18.707 1.00 90.00 372 GLN A CA 1
ATOM 2968 C C . GLN A 1 372 ? -12.354 -16.372 18.662 1.00 90.00 372 GLN A C 1
ATOM 2970 O O . GLN A 1 372 ? -12.665 -16.911 17.601 1.00 90.00 372 GLN A O 1
ATOM 2975 N N . VAL A 1 373 ? -12.874 -16.744 19.834 1.00 90.12 373 VAL A N 1
ATOM 2976 C CA . VAL A 1 373 ? -13.786 -17.882 20.020 1.00 90.12 373 VAL A CA 1
ATOM 2977 C C . VAL A 1 373 ? -15.131 -17.622 19.343 1.00 90.12 373 VAL A C 1
ATOM 2979 O O . VAL A 1 373 ? -15.721 -18.532 18.764 1.00 90.12 373 VAL A O 1
ATOM 2982 N N . GLU A 1 374 ? -15.592 -16.374 19.369 1.00 92.44 374 GLU A N 1
ATOM 2983 C CA . GLU A 1 374 ? -16.822 -15.922 18.715 1.00 92.44 374 GLU A CA 1
ATOM 2984 C C . GLU A 1 374 ? -16.672 -15.754 17.193 1.00 92.44 374 GLU A C 1
ATOM 2986 O O . GLU A 1 374 ? -17.650 -15.478 16.496 1.00 92.44 374 GLU A O 1
ATOM 2991 N N . GLY A 1 375 ? -15.466 -15.952 16.650 1.00 93.50 375 GLY A N 1
ATOM 2992 C CA . GLY A 1 375 ? -15.198 -15.823 15.221 1.00 93.50 375 GLY A CA 1
ATOM 2993 C C . GLY A 1 375 ? -15.276 -14.376 14.734 1.00 93.50 375 GLY A C 1
ATOM 2994 O O . GLY A 1 375 ? -15.757 -14.112 13.627 1.00 93.50 375 GLY A O 1
ATOM 2995 N N . MET A 1 376 ? -14.845 -13.439 15.575 1.00 95.94 376 MET A N 1
ATOM 2996 C CA . MET A 1 376 ? -14.854 -12.004 15.289 1.00 95.94 376 MET A CA 1
ATOM 2997 C C . MET A 1 376 ? -13.536 -11.520 14.684 1.00 95.94 376 MET A C 1
ATOM 2999 O O . MET A 1 376 ? -13.502 -10.448 14.090 1.00 95.94 376 MET A O 1
ATOM 3003 N N . VAL A 1 377 ? -12.477 -12.329 14.757 1.00 96.31 377 VAL A N 1
ATOM 3004 C CA . VAL A 1 377 ? -11.207 -12.079 14.066 1.00 96.31 377 VAL A CA 1
ATOM 3005 C C . VAL A 1 377 ? -11.244 -12.711 12.683 1.00 96.31 377 VAL A C 1
ATOM 3007 O O . VAL A 1 377 ? -11.427 -13.926 12.528 1.00 96.31 377 VAL A O 1
ATOM 3010 N N . ARG A 1 378 ? -11.124 -11.873 11.658 1.00 97.06 378 ARG A N 1
ATOM 3011 C CA . ARG A 1 378 ? -11.376 -12.260 10.269 1.00 97.06 378 ARG A CA 1
ATOM 3012 C C . ARG A 1 378 ? -10.370 -11.630 9.325 1.00 97.06 378 ARG A C 1
ATOM 3014 O O . ARG A 1 378 ? -9.713 -10.650 9.655 1.00 97.06 378 ARG A O 1
ATOM 3021 N N . ASP A 1 379 ? -10.284 -12.198 8.127 1.00 96.44 379 ASP A N 1
ATOM 3022 C CA . ASP A 1 379 ? -9.583 -11.586 7.001 1.00 96.44 379 ASP A CA 1
ATOM 3023 C C . ASP A 1 379 ? -10.409 -10.402 6.452 1.00 96.44 379 ASP A C 1
ATOM 3025 O O . ASP A 1 379 ? -11.141 -10.539 5.468 1.00 96.44 379 ASP A O 1
ATOM 3029 N N . CYS A 1 380 ? -10.333 -9.256 7.125 1.00 97.25 380 CYS A N 1
ATOM 3030 C CA . CYS A 1 380 ? -11.127 -8.053 6.875 1.00 97.25 380 CYS A CA 1
ATOM 3031 C C . CYS A 1 380 ? -10.578 -7.213 5.695 1.00 97.25 380 CYS A C 1
ATOM 3033 O O . CYS A 1 380 ? -9.896 -7.730 4.800 1.00 97.25 380 CYS A O 1
ATOM 3035 N N . HIS A 1 381 ? -10.913 -5.921 5.620 1.00 97.44 381 HIS A N 1
ATOM 3036 C CA . HIS A 1 381 ? -10.315 -4.967 4.680 1.00 97.44 381 HIS A CA 1
ATOM 3037 C C . HIS A 1 381 ? -8.971 -4.410 5.189 1.00 97.44 381 HIS A C 1
ATOM 3039 O O . HIS A 1 381 ? -8.028 -4.255 4.409 1.00 97.44 381 HIS A O 1
ATOM 3045 N N . GLY A 1 382 ? -8.882 -4.115 6.487 1.00 94.94 382 GLY A N 1
ATOM 3046 C CA . GLY A 1 382 ? -7.693 -3.607 7.183 1.00 94.94 382 GLY A CA 1
ATOM 3047 C C . GLY A 1 382 ? -7.535 -2.079 7.180 1.00 94.94 382 GLY A C 1
ATOM 3048 O O . GLY A 1 382 ? -6.971 -1.520 8.122 1.00 94.94 382 GLY A O 1
ATOM 3049 N N . ASP A 1 383 ? -8.089 -1.400 6.167 1.00 95.75 383 ASP A N 1
ATOM 3050 C CA . ASP A 1 383 ? -8.026 0.068 5.992 1.00 95.75 383 ASP A CA 1
ATOM 3051 C C . ASP A 1 383 ? -9.383 0.694 5.596 1.00 95.75 383 ASP A C 1
ATOM 3053 O O . ASP A 1 383 ? -9.515 1.370 4.574 1.00 95.75 383 ASP A O 1
ATOM 3057 N N . LEU A 1 384 ? -10.454 0.362 6.326 1.00 97.81 384 LEU A N 1
ATOM 3058 C CA . LEU A 1 384 ? -11.815 0.811 6.007 1.00 97.81 384 LEU A CA 1
ATOM 3059 C C . LEU A 1 384 ? -12.082 2.241 6.513 1.00 97.81 384 LEU A C 1
ATOM 3061 O O . LEU A 1 384 ? -12.501 2.445 7.649 1.00 97.81 384 LEU A O 1
ATOM 3065 N N . HIS A 1 385 ? -11.900 3.233 5.642 1.00 97.88 385 HIS A N 1
ATOM 3066 C CA . HIS A 1 385 ? -12.237 4.640 5.899 1.00 97.88 385 HIS A CA 1
ATOM 3067 C C . HIS A 1 385 ? -12.787 5.326 4.636 1.00 97.88 385 HIS A C 1
ATOM 3069 O O . HIS A 1 385 ? -12.598 4.821 3.528 1.00 97.88 385 HIS A O 1
ATOM 3075 N N . SER A 1 386 ? -13.406 6.504 4.745 1.00 97.94 386 SER A N 1
ATOM 3076 C CA . SER A 1 386 ? -14.100 7.172 3.622 1.00 97.94 386 SER A CA 1
ATOM 3077 C C . SER A 1 386 ? -13.232 7.447 2.383 1.00 97.94 386 SER A C 1
ATOM 3079 O O . SER A 1 386 ? -13.738 7.409 1.260 1.00 97.94 386 SER A O 1
ATOM 3081 N N . LYS A 1 387 ? -11.911 7.646 2.522 1.00 96.88 387 LYS A N 1
ATOM 3082 C CA . LYS A 1 387 ? -11.015 7.792 1.350 1.00 96.88 387 LYS A CA 1
ATOM 3083 C C . LYS A 1 387 ? -10.887 6.508 0.513 1.00 96.88 387 LYS A C 1
ATOM 3085 O O . LYS A 1 387 ? -10.521 6.586 -0.655 1.00 96.88 387 LYS A O 1
ATOM 3090 N N . ASN A 1 388 ? -11.234 5.359 1.096 1.00 97.44 388 ASN A N 1
ATOM 3091 C CA . ASN A 1 388 ? -11.173 4.021 0.501 1.00 97.44 388 ASN A CA 1
ATOM 3092 C C . ASN A 1 388 ? -12.570 3.509 0.103 1.00 97.44 388 ASN A C 1
ATOM 3094 O O . ASN A 1 388 ? -12.798 2.311 -0.067 1.00 97.44 388 ASN A O 1
ATOM 3098 N N . VAL A 1 389 ? -13.525 4.427 -0.077 1.00 98.06 389 VAL A N 1
ATOM 3099 C CA . VAL A 1 389 ? -14.863 4.131 -0.596 1.00 98.06 389 VAL A CA 1
ATOM 3100 C C . VAL A 1 389 ? -15.157 5.065 -1.760 1.00 98.06 389 VAL A C 1
ATOM 3102 O O . VAL A 1 389 ? -15.112 6.281 -1.607 1.00 98.06 389 VAL A O 1
ATOM 3105 N N . PHE A 1 390 ? -15.475 4.526 -2.935 1.00 96.88 390 PHE A N 1
ATOM 3106 C CA . PHE A 1 390 ? -16.007 5.318 -4.044 1.00 96.88 390 PHE A CA 1
ATOM 3107 C C . PHE A 1 390 ? -17.527 5.437 -3.958 1.00 96.88 390 PHE A C 1
ATOM 3109 O O . PHE A 1 390 ? -18.221 4.464 -3.654 1.00 96.88 390 PHE A O 1
ATOM 3116 N N . VAL A 1 391 ? -18.035 6.619 -4.314 1.00 93.12 391 VAL A N 1
ATOM 3117 C CA . VAL A 1 391 ? -19.470 6.910 -4.406 1.00 93.12 391 VAL A CA 1
ATOM 3118 C C . VAL A 1 391 ? -19.877 6.942 -5.878 1.00 93.12 391 VAL A C 1
ATOM 3120 O O . VAL A 1 391 ? -19.423 7.798 -6.641 1.00 93.12 391 VAL A O 1
ATOM 3123 N N . ALA A 1 392 ? -20.710 5.986 -6.285 1.00 89.69 392 ALA A N 1
ATOM 3124 C CA . ALA A 1 392 ? -21.252 5.884 -7.638 1.00 89.69 392 ALA A CA 1
ATOM 3125 C C . ALA A 1 392 ? -22.707 5.373 -7.591 1.00 89.69 392 ALA A C 1
ATOM 3127 O O . ALA A 1 392 ? -23.494 5.861 -6.785 1.00 89.69 392 ALA A O 1
ATOM 3128 N N . ASP A 1 393 ? -23.075 4.411 -8.443 1.00 86.75 393 ASP A N 1
ATOM 3129 C CA . ASP A 1 393 ? -24.378 3.731 -8.400 1.00 86.75 393 ASP A CA 1
ATOM 3130 C C . ASP A 1 393 ? -24.591 2.949 -7.096 1.00 86.75 393 ASP A C 1
ATOM 3132 O O . ASP A 1 393 ? -25.710 2.859 -6.601 1.00 86.75 393 ASP A O 1
ATOM 3136 N N . LYS A 1 394 ? -23.496 2.443 -6.529 1.00 88.62 394 LYS A N 1
ATOM 3137 C CA . LYS A 1 394 ? -23.400 1.861 -5.190 1.00 88.62 394 LYS A CA 1
ATOM 3138 C C . LYS A 1 394 ? -22.098 2.300 -4.519 1.00 88.62 394 LYS A C 1
ATOM 3140 O O . LYS A 1 394 ? -21.333 3.093 -5.084 1.00 88.62 394 LYS A O 1
ATOM 3145 N N . LYS A 1 395 ? -21.849 1.809 -3.306 1.00 92.81 395 LYS A N 1
ATOM 3146 C CA . LYS A 1 395 ? -20.639 2.133 -2.531 1.00 92.81 395 LYS A CA 1
ATOM 3147 C C . LYS A 1 395 ? -19.611 1.051 -2.799 1.00 92.81 395 LYS A C 1
ATOM 3149 O O . LYS A 1 395 ? -19.859 -0.127 -2.556 1.00 92.81 395 LYS A O 1
ATOM 3154 N N . TYR A 1 396 ? -18.466 1.451 -3.334 1.00 95.81 396 TYR A N 1
ATOM 3155 C CA . TYR A 1 396 ? -17.406 0.514 -3.679 1.00 95.81 396 TYR A CA 1
ATOM 3156 C C . TYR A 1 396 ? -16.216 0.706 -2.756 1.00 95.81 396 TYR A C 1
ATOM 3158 O O . TYR A 1 396 ? -15.494 1.696 -2.868 1.00 95.81 396 TYR A O 1
ATOM 3166 N N . VAL A 1 397 ? -16.006 -0.258 -1.868 1.00 97.38 397 VAL A N 1
ATOM 3167 C CA . VAL A 1 397 ? -14.836 -0.302 -0.990 1.00 97.38 397 VAL A CA 1
ATOM 3168 C C . VAL A 1 397 ? -13.638 -0.820 -1.785 1.00 97.38 397 VAL A C 1
ATOM 3170 O O . VAL A 1 397 ? -13.759 -1.813 -2.511 1.00 97.38 397 VAL A O 1
ATOM 3173 N N . PHE A 1 398 ? -12.504 -0.136 -1.699 1.00 96.12 398 PHE A N 1
ATOM 3174 C CA . PHE A 1 398 ? -11.308 -0.440 -2.479 1.00 96.12 398 PHE A CA 1
ATOM 3175 C C . PHE A 1 398 ? -10.035 -0.184 -1.666 1.00 96.12 398 PHE A C 1
ATOM 3177 O O . PHE A 1 398 ? -10.076 0.473 -0.636 1.00 96.12 398 PHE A O 1
ATOM 3184 N N . ASP A 1 399 ? -8.901 -0.643 -2.191 1.00 93.81 399 ASP A N 1
ATOM 3185 C CA . ASP A 1 399 ? -7.575 -0.508 -1.572 1.00 93.81 399 ASP A CA 1
ATOM 3186 C C . ASP A 1 399 ? -7.393 -1.304 -0.266 1.00 93.81 399 ASP A C 1
ATOM 3188 O O . ASP A 1 399 ? -6.770 -0.857 0.692 1.00 93.81 399 ASP A O 1
ATOM 3192 N N . CYS A 1 400 ? -7.922 -2.528 -0.241 1.00 95.69 400 CYS A N 1
ATOM 3193 C CA . CYS A 1 400 ? -7.679 -3.497 0.827 1.00 95.69 400 CYS A CA 1
ATOM 3194 C C . CYS A 1 400 ? -6.179 -3.802 0.964 1.00 95.69 400 CYS A C 1
ATOM 3196 O O . CYS A 1 400 ? -5.521 -4.041 -0.051 1.00 95.69 400 CYS A O 1
ATOM 3198 N N . ILE A 1 401 ? -5.669 -3.852 2.203 1.00 92.12 401 ILE A N 1
ATOM 3199 C CA . ILE A 1 401 ? -4.242 -4.073 2.486 1.00 92.12 401 ILE A CA 1
ATOM 3200 C C . ILE A 1 401 ? -3.802 -5.456 1.986 1.00 92.12 401 ILE A C 1
ATOM 3202 O O . ILE A 1 401 ? -4.169 -6.489 2.548 1.00 92.12 401 ILE A O 1
ATOM 3206 N N . GLU A 1 402 ? -2.962 -5.476 0.950 1.00 91.44 402 GLU A N 1
ATOM 3207 C CA . GLU A 1 402 ? -2.511 -6.705 0.291 1.00 91.44 402 GLU A CA 1
ATOM 3208 C C . GLU A 1 402 ? -1.186 -7.267 0.811 1.00 91.44 402 GLU A C 1
ATOM 3210 O O . GLU A 1 402 ? -0.860 -8.420 0.545 1.00 91.44 402 GLU A O 1
ATOM 3215 N N . PHE A 1 403 ? -0.399 -6.462 1.521 1.00 82.75 403 PHE A N 1
ATOM 3216 C CA . PHE A 1 403 ? 1.012 -6.766 1.762 1.00 82.75 403 PHE A CA 1
ATOM 3217 C C . PHE A 1 403 ? 1.360 -7.222 3.177 1.00 82.75 403 PHE A C 1
ATOM 3219 O O . PHE A 1 403 ? 2.472 -7.699 3.392 1.00 82.75 403 PHE A O 1
ATOM 3226 N N . ASN A 1 404 ? 0.453 -7.051 4.137 1.00 85.62 404 ASN A N 1
ATOM 3227 C CA . ASN A 1 404 ? 0.655 -7.504 5.506 1.00 85.62 404 ASN A CA 1
ATOM 3228 C C . ASN A 1 404 ? -0.661 -8.032 6.078 1.00 85.62 404 ASN A C 1
ATOM 3230 O O . ASN A 1 404 ? -1.637 -7.288 6.199 1.00 85.62 404 ASN A O 1
ATOM 3234 N N . GLU A 1 405 ? -0.670 -9.317 6.412 1.00 90.44 405 GLU A N 1
ATOM 3235 C CA . GLU A 1 405 ? -1.815 -9.988 7.017 1.00 90.44 405 GLU A CA 1
ATOM 3236 C C . GLU A 1 405 ? -2.127 -9.414 8.401 1.00 90.44 405 GLU A C 1
ATOM 3238 O O . GLU A 1 405 ? -3.297 -9.234 8.705 1.00 90.44 405 GLU A O 1
ATOM 3243 N N . ASP A 1 406 ? -1.134 -8.964 9.171 1.00 87.75 406 ASP A N 1
ATOM 3244 C CA . ASP A 1 406 ? -1.341 -8.427 10.526 1.00 87.75 406 ASP A CA 1
ATOM 3245 C C . ASP A 1 406 ? -2.169 -7.142 10.575 1.00 87.75 406 ASP A C 1
ATOM 3247 O O . ASP A 1 406 ? -2.725 -6.787 11.613 1.00 87.75 406 ASP A O 1
ATOM 3251 N N . PHE A 1 407 ? -2.286 -6.443 9.447 1.00 88.56 407 PHE A N 1
ATOM 3252 C CA . PHE A 1 407 ? -3.139 -5.262 9.333 1.00 88.56 407 PHE A CA 1
ATOM 3253 C C . PHE A 1 407 ? -4.553 -5.588 8.850 1.00 88.56 407 PHE A C 1
ATOM 3255 O O . PHE A 1 407 ? -5.430 -4.727 8.903 1.00 88.56 407 PHE A O 1
ATOM 3262 N N . ARG A 1 408 ? -4.781 -6.812 8.370 1.00 93.56 408 ARG A N 1
ATOM 3263 C CA . ARG A 1 408 ? -6.033 -7.256 7.751 1.00 93.56 408 ARG A CA 1
ATOM 3264 C C . ARG A 1 408 ? -6.727 -8.365 8.538 1.00 93.56 408 ARG A C 1
ATOM 3266 O O . ARG A 1 408 ? -7.949 -8.454 8.497 1.00 93.56 408 ARG A O 1
ATOM 3273 N N . PHE A 1 409 ? -5.966 -9.190 9.245 1.00 95.12 409 PHE A N 1
ATOM 3274 C CA . PHE A 1 409 ? -6.432 -10.228 10.153 1.00 95.12 409 PHE A CA 1
ATOM 3275 C C . PHE A 1 409 ? -6.712 -9.567 11.494 1.00 95.12 409 PHE A C 1
ATOM 3277 O O . PHE A 1 409 ? -5.864 -9.500 12.377 1.00 95.12 409 PHE A O 1
ATOM 3284 N N . ILE A 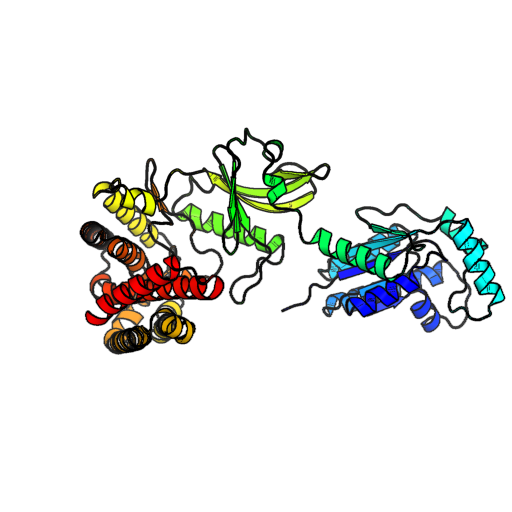1 410 ? -7.896 -8.976 11.588 1.00 95.38 410 ILE A N 1
ATOM 3285 C CA . ILE A 1 410 ? -8.268 -8.088 12.686 1.00 95.38 410 ILE A CA 1
ATOM 3286 C C . ILE A 1 410 ? -9.657 -8.438 13.196 1.00 95.38 410 ILE A C 1
ATOM 3288 O O . ILE A 1 410 ? -10.462 -9.070 12.507 1.00 95.38 410 ILE A O 1
ATOM 3292 N N . ASP A 1 411 ? -9.947 -7.977 14.406 1.00 97.00 411 ASP A N 1
ATOM 3293 C CA . ASP A 1 411 ? -11.306 -7.953 14.922 1.00 97.00 411 ASP A CA 1
ATOM 3294 C C . ASP A 1 411 ? -12.203 -7.081 14.028 1.00 97.00 411 ASP A C 1
ATOM 3296 O O . ASP A 1 411 ? -11.858 -5.938 13.710 1.00 97.00 411 ASP A O 1
ATOM 3300 N N . VAL A 1 412 ? -13.377 -7.587 13.647 1.00 97.88 412 VAL A N 1
ATOM 3301 C CA . VAL A 1 412 ? -14.380 -6.820 12.894 1.00 97.88 412 VAL A CA 1
ATOM 3302 C C . VAL A 1 412 ? -14.777 -5.523 13.605 1.00 97.88 412 VAL A C 1
ATOM 3304 O O . VAL A 1 412 ? -15.033 -4.525 12.936 1.00 97.88 412 VAL A O 1
ATOM 3307 N N . ALA A 1 413 ? -14.758 -5.481 14.940 1.00 98.06 413 ALA A N 1
ATOM 3308 C CA . ALA A 1 413 ? -15.002 -4.265 15.710 1.00 98.06 413 ALA A CA 1
ATOM 3309 C C . ALA A 1 413 ? -13.925 -3.201 15.460 1.00 98.06 413 ALA A C 1
ATOM 3311 O O . ALA A 1 413 ? -14.247 -2.017 15.374 1.00 98.06 413 ALA A O 1
ATOM 3312 N N . SER A 1 414 ? -12.670 -3.611 15.247 1.00 97.69 414 SER A N 1
ATOM 3313 C CA . SER A 1 414 ? -11.577 -2.707 14.870 1.00 97.69 414 SER A CA 1
ATOM 3314 C C . SER A 1 414 ? -11.763 -2.111 13.473 1.00 97.69 414 SER A C 1
ATOM 3316 O O . SER A 1 414 ? -11.418 -0.949 13.249 1.00 97.69 414 SER A O 1
ATOM 3318 N N . GLU A 1 415 ? -12.321 -2.880 12.533 1.00 98.06 415 GLU A N 1
ATOM 3319 C CA . GLU A 1 415 ? -12.662 -2.396 11.189 1.00 98.06 415 GLU A CA 1
ATOM 3320 C C . GLU A 1 415 ? -13.838 -1.406 11.220 1.00 98.06 415 GLU A C 1
ATOM 3322 O O . GLU A 1 415 ? -13.755 -0.326 10.632 1.00 98.06 415 GLU A O 1
ATOM 3327 N N . ILE A 1 416 ? -14.906 -1.724 11.959 1.00 98.75 416 ILE A N 1
ATOM 3328 C CA . ILE A 1 416 ? -16.081 -0.847 12.106 1.00 98.75 416 ILE A CA 1
ATOM 3329 C C . ILE A 1 416 ? -15.731 0.452 12.822 1.00 98.75 416 ILE A C 1
ATOM 3331 O O . ILE A 1 416 ? -16.136 1.531 12.380 1.00 98.75 416 ILE A O 1
ATOM 3335 N N . ALA A 1 417 ? -14.927 0.367 13.880 1.00 98.69 417 ALA A N 1
ATOM 3336 C CA . ALA A 1 417 ? -14.433 1.536 14.583 1.00 98.69 417 ALA A CA 1
ATOM 3337 C C . ALA A 1 417 ? -13.605 2.456 13.678 1.00 98.69 417 ALA A C 1
ATOM 3339 O O . ALA A 1 417 ? -13.604 3.663 13.900 1.00 98.69 417 ALA A O 1
ATOM 3340 N N . PHE A 1 418 ? -12.932 1.933 12.646 1.00 98.69 418 PHE A N 1
ATOM 3341 C CA . PHE A 1 418 ? -12.147 2.768 11.741 1.00 98.69 418 PHE A CA 1
ATOM 3342 C C . PHE A 1 418 ? -13.040 3.697 10.908 1.00 98.69 418 PHE A C 1
ATOM 3344 O O . PHE A 1 418 ? -12.826 4.910 10.902 1.00 98.69 418 PHE A O 1
ATOM 3351 N N . MET A 1 419 ? -14.086 3.160 10.276 1.00 98.75 419 MET A N 1
ATOM 3352 C CA . MET A 1 419 ? -15.042 3.978 9.524 1.00 98.75 419 MET A CA 1
ATOM 3353 C C . MET A 1 419 ? -15.787 4.951 10.444 1.00 98.75 419 MET A C 1
ATOM 3355 O O . MET A 1 419 ? -15.912 6.127 10.115 1.00 98.75 419 MET A O 1
ATOM 3359 N N . ALA A 1 420 ? -16.241 4.486 11.611 1.00 98.81 420 ALA A N 1
ATOM 3360 C CA . ALA A 1 420 ? -16.943 5.334 12.571 1.00 98.81 420 ALA A CA 1
ATOM 3361 C C . ALA A 1 420 ? -16.046 6.484 13.077 1.00 98.81 420 ALA A C 1
ATOM 3363 O O . ALA A 1 420 ? -16.455 7.641 13.057 1.00 98.81 420 ALA A O 1
ATOM 3364 N N . MET A 1 421 ? -14.785 6.199 13.426 1.00 98.62 421 MET A N 1
ATOM 3365 C CA . MET A 1 421 ? -13.802 7.221 13.808 1.00 98.62 421 MET A CA 1
ATOM 3366 C C . MET A 1 421 ? -13.534 8.222 12.676 1.00 98.62 421 MET A C 1
ATOM 3368 O O . MET A 1 421 ? -13.418 9.415 12.943 1.00 98.62 421 MET A O 1
ATOM 3372 N N . ASP A 1 422 ? -13.452 7.771 11.421 1.00 98.69 422 ASP A N 1
ATOM 3373 C CA . ASP A 1 422 ? -13.254 8.658 10.266 1.00 98.69 422 ASP A CA 1
ATOM 3374 C C . ASP A 1 422 ? -14.478 9.555 9.992 1.00 98.69 422 ASP A C 1
ATOM 3376 O O . ASP A 1 422 ? -14.304 10.715 9.616 1.00 98.69 422 ASP A O 1
ATOM 3380 N N . LEU A 1 423 ? -15.702 9.075 10.240 1.00 98.69 423 LEU A N 1
ATOM 3381 C CA . LEU A 1 423 ? -16.915 9.905 10.211 1.00 98.69 423 LEU A CA 1
ATOM 3382 C C . LEU A 1 423 ? -16.901 10.946 11.343 1.00 98.69 423 LEU A C 1
ATOM 3384 O O . LEU A 1 423 ? -17.102 12.134 11.086 1.00 98.69 423 LEU A O 1
ATOM 3388 N N . ASP A 1 424 ? -16.550 10.542 12.566 1.00 98.44 424 ASP A N 1
ATOM 3389 C CA . ASP A 1 424 ? -16.430 11.455 13.712 1.00 98.44 424 ASP A CA 1
ATOM 3390 C C . ASP A 1 424 ? -15.351 12.525 13.473 1.00 98.44 424 ASP A C 1
ATOM 3392 O O . ASP A 1 424 ? -15.561 13.709 13.738 1.00 98.44 424 ASP A O 1
ATOM 3396 N N . TYR A 1 425 ? -14.209 12.142 12.887 1.00 98.25 425 TYR A N 1
ATOM 3397 C CA . TYR A 1 425 ? -13.145 13.069 12.488 1.00 98.25 425 TYR A CA 1
ATOM 3398 C C . TYR A 1 425 ? -13.655 14.159 11.533 1.00 98.25 425 TYR A C 1
ATOM 3400 O O . TYR A 1 425 ? -13.155 15.287 11.546 1.00 98.25 425 TYR A O 1
ATOM 3408 N N . ARG A 1 426 ? -14.660 13.844 10.714 1.00 97.06 426 ARG A N 1
ATOM 3409 C CA . ARG A 1 426 ? -15.271 14.757 9.737 1.00 97.06 426 ARG A CA 1
ATOM 3410 C C . ARG A 1 426 ? -16.430 15.571 10.304 1.00 97.06 426 ARG A C 1
ATOM 3412 O O . ARG A 1 426 ? -16.931 16.439 9.600 1.00 97.06 426 ARG A O 1
ATOM 3419 N N . GLY A 1 427 ? -16.794 15.351 11.567 1.00 97.12 427 GLY A N 1
ATOM 3420 C CA . GLY A 1 427 ? -17.933 16.003 12.212 1.00 97.12 427 GLY A CA 1
ATOM 3421 C C . GLY A 1 427 ? -19.278 15.353 11.884 1.00 97.12 427 GLY A C 1
ATOM 3422 O O . GLY A 1 427 ? -20.313 15.967 12.116 1.00 97.12 427 GLY A O 1
ATOM 3423 N N . GLU A 1 428 ? -19.270 14.127 11.361 1.00 98.00 428 GLU A N 1
ATOM 3424 C CA . GLU A 1 428 ? -20.457 13.394 10.912 1.00 98.00 428 GLU A CA 1
ATOM 3425 C C . GLU A 1 428 ? -20.906 12.376 11.976 1.00 98.00 428 GLU A C 1
ATOM 3427 O O . GLU A 1 428 ? -21.103 11.194 11.687 1.00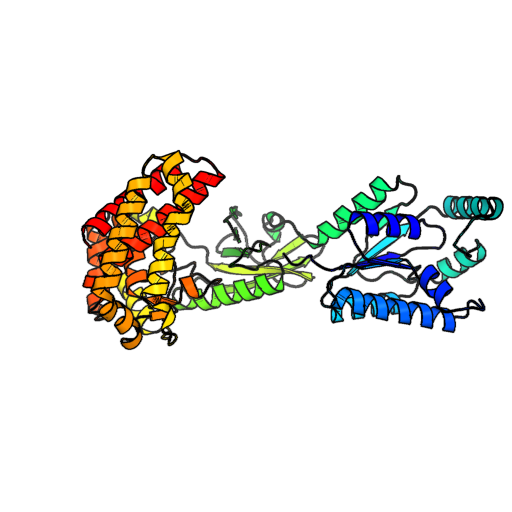 98.00 428 GLU A O 1
ATOM 3432 N N . GLU A 1 429 ? -21.042 12.831 13.229 1.00 97.38 429 GLU A N 1
ATOM 3433 C CA . GLU A 1 429 ? -21.341 11.971 14.390 1.00 97.38 429 GLU A CA 1
ATOM 3434 C C . GLU A 1 429 ? -22.687 11.229 14.220 1.00 97.38 429 GLU A C 1
ATOM 3436 O O . GLU A 1 429 ? -22.769 10.031 14.478 1.00 97.38 429 GLU A O 1
ATOM 3441 N N . GLU A 1 430 ? -23.721 11.878 13.666 1.00 98.38 430 GLU A N 1
ATOM 3442 C CA . GLU A 1 430 ? -25.016 11.224 13.393 1.00 98.38 430 GLU A CA 1
ATOM 3443 C C . GLU A 1 430 ? -24.902 10.087 12.357 1.00 98.38 430 GLU A C 1
ATOM 3445 O O . GLU A 1 430 ? -25.592 9.069 12.450 1.00 98.38 430 GLU A O 1
ATOM 3450 N N . LEU A 1 431 ? -24.030 10.243 11.352 1.00 98.62 431 LEU A N 1
ATOM 3451 C CA . LEU A 1 431 ? -23.779 9.204 10.350 1.00 98.62 431 LEU A CA 1
ATOM 3452 C C . LEU A 1 431 ? -22.911 8.076 10.921 1.00 98.62 431 LEU A C 1
ATOM 3454 O O . LEU A 1 431 ? -23.109 6.916 10.562 1.00 98.62 431 LEU A O 1
ATOM 3458 N N . SER A 1 432 ? -21.977 8.404 11.815 1.00 98.62 432 SER A N 1
ATOM 3459 C CA . SER A 1 432 ? -21.163 7.442 12.567 1.00 98.62 432 SER A CA 1
ATOM 3460 C C . SER A 1 432 ? -22.035 6.532 13.431 1.00 98.62 432 SER A C 1
ATOM 3462 O O . SER A 1 432 ? -21.944 5.306 13.325 1.00 98.62 432 SER A O 1
ATOM 3464 N N . GLU A 1 433 ? -22.947 7.114 14.214 1.00 98.56 433 GLU A N 1
ATOM 3465 C CA . GLU A 1 433 ? -23.909 6.372 15.035 1.00 98.56 433 GLU A CA 1
ATOM 3466 C C . GLU A 1 433 ? -24.800 5.468 14.178 1.00 98.56 433 GLU A C 1
ATOM 3468 O O . GLU A 1 433 ? -24.916 4.274 14.460 1.00 98.56 433 GLU A O 1
ATOM 3473 N N . LEU A 1 434 ? -25.353 5.996 13.079 1.00 98.81 434 LEU A N 1
ATOM 3474 C CA . LEU A 1 434 ? -26.177 5.218 12.153 1.00 98.81 434 LEU A CA 1
ATOM 3475 C C . LEU A 1 434 ? -25.411 4.040 11.533 1.00 98.81 434 LEU A C 1
ATOM 3477 O O . LEU A 1 434 ? -25.961 2.944 11.407 1.00 98.81 434 LEU A O 1
ATOM 3481 N N . PHE A 1 435 ? -24.154 4.253 11.134 1.00 98.81 435 PHE A N 1
ATOM 3482 C CA . PHE A 1 435 ? -23.311 3.204 10.562 1.00 98.81 435 PHE A CA 1
ATOM 3483 C C . PHE A 1 435 ? -23.138 2.041 11.544 1.00 98.81 435 PHE A C 1
ATOM 3485 O O . PHE A 1 435 ? -23.347 0.879 11.182 1.00 98.81 435 PHE A O 1
ATOM 3492 N N . VAL A 1 436 ? -22.802 2.362 12.797 1.00 98.81 436 VAL A N 1
ATOM 3493 C CA . VAL A 1 436 ? -22.604 1.377 13.865 1.00 98.81 436 VAL A CA 1
ATOM 3494 C C . VAL A 1 436 ? -23.916 0.683 14.224 1.00 98.81 436 VAL A C 1
ATOM 3496 O O . VAL A 1 436 ? -23.941 -0.545 14.290 1.00 98.81 436 VAL A O 1
ATOM 3499 N N . GLU A 1 437 ? -25.012 1.427 14.406 1.00 98.62 437 GLU A N 1
ATOM 3500 C CA . GLU A 1 437 ? -26.334 0.874 14.734 1.00 98.62 437 GLU A CA 1
ATOM 3501 C C . GLU A 1 437 ? -26.788 -0.129 13.668 1.00 98.62 437 GLU A C 1
ATOM 3503 O O . GLU A 1 437 ? -27.167 -1.264 13.979 1.00 98.62 437 GLU A O 1
ATOM 3508 N N . LYS A 1 438 ? -26.694 0.260 12.392 1.00 98.69 438 LYS A N 1
ATOM 3509 C CA . LYS A 1 438 ? -27.094 -0.593 11.275 1.00 98.69 438 LYS A CA 1
ATOM 3510 C C . LYS A 1 438 ? -26.213 -1.836 11.177 1.00 98.69 438 LYS A C 1
ATOM 3512 O O . LYS A 1 438 ? -26.735 -2.936 10.987 1.00 98.69 438 LYS A O 1
ATOM 3517 N N . TYR A 1 439 ? -24.896 -1.691 11.330 1.00 98.75 439 TYR A N 1
ATOM 3518 C CA . TYR A 1 439 ? -23.985 -2.834 11.338 1.00 98.75 439 TYR A CA 1
ATOM 3519 C C . TYR A 1 439 ? -24.288 -3.790 12.500 1.00 98.75 439 TYR A C 1
ATOM 3521 O O . TYR A 1 439 ? -24.346 -5.007 12.301 1.00 98.75 439 TYR A O 1
ATOM 3529 N N . LEU A 1 440 ? -24.521 -3.262 13.703 1.00 98.44 440 LEU A N 1
ATOM 3530 C CA . LEU A 1 440 ? -24.830 -4.043 14.899 1.00 98.44 440 LEU A CA 1
ATOM 3531 C C . LEU A 1 440 ? -26.135 -4.832 14.733 1.00 98.44 440 LEU A C 1
ATOM 3533 O O . LEU A 1 440 ? -26.179 -6.025 15.038 1.00 98.44 440 LEU A O 1
ATOM 3537 N N . ALA A 1 441 ? -27.173 -4.200 14.179 1.00 98.44 441 ALA A N 1
ATOM 3538 C CA . ALA A 1 441 ? -28.456 -4.844 13.908 1.00 98.44 441 ALA A CA 1
ATOM 3539 C C . ALA A 1 441 ? -28.344 -6.026 12.925 1.00 98.44 441 ALA A C 1
ATOM 3541 O O . ALA A 1 441 ? -29.088 -7.000 13.045 1.00 98.44 441 ALA A O 1
ATOM 3542 N N . LEU A 1 442 ? -27.420 -5.954 11.962 1.00 98.38 442 LEU A N 1
ATOM 3543 C CA . LEU A 1 442 ? -27.212 -6.991 10.944 1.00 98.38 442 LEU A CA 1
ATOM 3544 C C . LEU A 1 442 ? -26.258 -8.101 11.395 1.00 98.38 442 LEU A C 1
ATOM 3546 O O . LEU A 1 442 ? -26.481 -9.268 11.080 1.00 98.38 442 LEU A O 1
ATOM 3550 N N . SER A 1 443 ? -25.184 -7.737 12.094 1.00 97.62 443 SER A N 1
ATOM 3551 C CA . SER A 1 443 ? -24.134 -8.666 12.528 1.00 97.62 443 SER A CA 1
ATOM 3552 C C . SER A 1 443 ? -24.489 -9.405 13.818 1.00 97.62 443 SER A C 1
ATOM 3554 O O . SER A 1 443 ? -24.048 -10.536 14.016 1.00 97.62 443 SER A O 1
ATOM 3556 N N . GLY A 1 444 ? -25.278 -8.779 14.698 1.00 96.88 444 GLY A N 1
ATOM 3557 C CA . GLY A 1 444 ? -25.551 -9.287 16.041 1.00 96.88 444 GLY A CA 1
ATOM 3558 C C . GLY A 1 444 ? -24.331 -9.268 16.968 1.00 96.88 444 GLY A C 1
ATOM 3559 O O . GLY A 1 444 ? -24.333 -9.991 17.965 1.00 96.88 444 GLY A O 1
ATOM 3560 N N . ASP A 1 445 ? -23.297 -8.484 16.644 1.00 97.31 445 ASP A N 1
ATOM 3561 C CA . ASP A 1 445 ? -22.045 -8.411 17.400 1.00 97.31 445 ASP A CA 1
ATOM 3562 C C . ASP A 1 445 ? -22.230 -7.741 18.771 1.00 97.31 445 ASP A C 1
ATOM 3564 O O . ASP A 1 445 ? -22.131 -6.526 18.923 1.00 97.31 445 ASP A O 1
ATOM 3568 N N . ARG A 1 446 ? -22.467 -8.555 19.798 1.00 95.25 446 ARG A N 1
ATOM 3569 C CA . ARG A 1 446 ? -22.735 -8.069 21.156 1.00 95.25 446 ARG A CA 1
ATOM 3570 C C . ARG A 1 446 ? -21.533 -7.465 21.868 1.00 95.25 446 ARG A C 1
ATOM 3572 O O . ARG A 1 446 ? -21.774 -6.834 22.880 1.00 95.25 446 ARG A O 1
ATOM 3579 N N . GLY A 1 447 ? -20.306 -7.699 21.399 1.00 96.38 447 GLY A N 1
ATOM 3580 C CA . GLY A 1 447 ? -19.095 -7.143 22.014 1.00 96.38 447 GLY A CA 1
ATOM 3581 C C . GLY A 1 447 ? -18.644 -5.824 21.387 1.00 96.38 447 GLY A C 1
ATOM 3582 O O . GLY A 1 447 ? -17.759 -5.161 21.922 1.00 96.38 447 GLY A O 1
ATOM 3583 N N . LEU A 1 448 ? -19.223 -5.446 20.241 1.00 97.75 448 LEU A N 1
ATOM 3584 C CA . LEU A 1 448 ? -18.895 -4.199 19.557 1.00 97.75 448 LEU A CA 1
ATOM 3585 C C . LEU A 1 448 ? -19.137 -2.958 20.434 1.00 97.75 448 LEU A C 1
ATOM 3587 O O . LEU A 1 448 ? -18.230 -2.130 20.477 1.00 97.75 448 LEU A O 1
ATOM 3591 N N . PRO A 1 449 ? -20.279 -2.787 21.133 1.00 97.81 449 PRO A N 1
ATOM 3592 C CA . PRO A 1 449 ? -20.520 -1.587 21.938 1.00 97.81 449 PRO A CA 1
ATOM 3593 C C . PRO A 1 449 ? -19.457 -1.351 23.017 1.00 97.81 449 PRO A C 1
ATOM 3595 O O . PRO A 1 449 ? -19.028 -0.219 23.214 1.00 97.81 449 PRO A O 1
ATOM 3598 N N . GLU A 1 450 ? -18.995 -2.413 23.674 1.00 97.38 450 GLU A N 1
ATOM 3599 C CA . GLU A 1 450 ? -17.974 -2.360 24.720 1.00 97.38 450 GLU A CA 1
ATOM 3600 C C . GLU A 1 450 ? -16.575 -2.071 24.159 1.00 97.38 450 GLU A C 1
ATOM 3602 O O . GLU A 1 450 ? -15.742 -1.498 24.855 1.00 97.38 450 GLU A O 1
ATOM 3607 N N . LEU A 1 451 ? -16.306 -2.458 22.907 1.00 97.88 451 LEU A N 1
ATOM 3608 C CA . LEU A 1 451 ? -15.002 -2.304 22.251 1.00 97.88 451 LEU A CA 1
ATOM 3609 C C . LEU A 1 451 ? -14.910 -1.079 21.333 1.00 97.88 451 LEU A C 1
ATOM 3611 O O . LEU A 1 451 ? -13.817 -0.758 20.862 1.00 97.88 451 LEU A O 1
ATOM 3615 N N . LEU A 1 452 ? -16.029 -0.410 21.042 1.00 98.44 452 LEU A N 1
ATOM 3616 C CA . LEU A 1 452 ? -16.103 0.604 19.993 1.00 98.44 452 LEU A CA 1
ATOM 3617 C C . LEU A 1 452 ? -15.164 1.776 20.269 1.00 98.44 452 LEU A C 1
ATOM 3619 O O . LEU A 1 452 ? -14.309 2.066 19.435 1.00 98.44 452 LEU A O 1
ATOM 3623 N N . ASP A 1 453 ? -15.283 2.423 21.429 1.00 98.38 453 ASP A N 1
ATOM 3624 C CA . ASP A 1 453 ? -14.453 3.586 21.760 1.00 98.38 453 ASP A CA 1
ATOM 3625 C C . ASP A 1 453 ? -12.978 3.202 21.913 1.00 98.38 453 ASP A C 1
ATOM 3627 O O . ASP A 1 453 ? -12.094 3.941 21.478 1.00 98.38 453 ASP A O 1
ATOM 3631 N N . PHE A 1 454 ? -12.696 1.996 22.415 1.00 98.44 454 PHE A N 1
ATOM 3632 C CA . PHE A 1 454 ? -11.337 1.462 22.482 1.00 98.44 454 PHE A CA 1
ATOM 3633 C C . PHE A 1 454 ? -10.709 1.344 21.092 1.00 98.44 454 PHE A C 1
ATOM 3635 O O . PHE A 1 454 ? -9.610 1.849 20.849 1.00 98.44 454 PHE A O 1
ATOM 3642 N N . TYR A 1 455 ? -11.417 0.739 20.138 1.00 98.31 455 TYR A N 1
ATOM 3643 C CA . TYR A 1 455 ? -10.896 0.625 18.783 1.00 98.31 455 TYR A CA 1
ATOM 3644 C C . TYR A 1 455 ? -10.940 1.945 18.006 1.00 98.31 455 TYR A C 1
ATOM 3646 O O . TYR A 1 455 ? -10.063 2.168 17.171 1.00 98.31 455 TYR A O 1
ATOM 3654 N N . LYS A 1 456 ? -11.881 2.856 18.287 1.00 98.62 456 LYS A N 1
ATOM 3655 C CA . LYS A 1 456 ? -11.867 4.211 17.713 1.00 98.62 456 LYS A CA 1
ATOM 3656 C C . LYS A 1 456 ? -10.626 4.972 18.188 1.00 98.62 456 LYS A C 1
ATOM 3658 O O . LYS A 1 456 ? -9.955 5.599 17.369 1.00 98.62 456 LYS A O 1
ATOM 3663 N N . CYS A 1 457 ? -10.270 4.847 19.469 1.00 98.38 457 CYS A N 1
ATOM 3664 C CA . CYS A 1 457 ? -9.021 5.359 20.033 1.00 98.38 457 CYS A CA 1
ATOM 3665 C C . CYS A 1 457 ? -7.803 4.787 19.293 1.00 98.38 457 CYS A C 1
ATOM 3667 O O . CYS A 1 457 ? -6.997 5.539 18.743 1.00 98.38 457 CYS A O 1
ATOM 3669 N N . TYR A 1 458 ? -7.716 3.458 19.174 1.00 97.38 458 TYR A N 1
ATOM 3670 C CA . 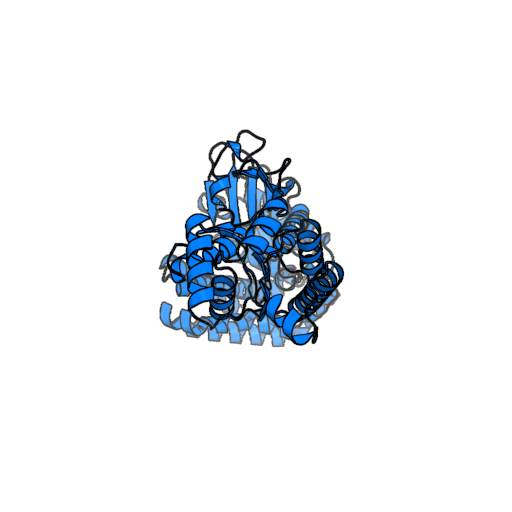TYR A 1 458 ? -6.641 2.795 18.430 1.00 97.38 458 TYR A CA 1
ATOM 3671 C C . TYR A 1 458 ? -6.529 3.290 16.977 1.00 97.38 458 TYR A C 1
ATOM 3673 O O . TYR A 1 458 ? -5.441 3.628 16.510 1.00 97.38 458 TYR A O 1
ATOM 3681 N N . ARG A 1 459 ? -7.643 3.391 16.245 1.00 97.69 459 ARG A N 1
ATOM 3682 C CA . ARG A 1 459 ? -7.626 3.845 14.845 1.00 97.69 459 ARG A CA 1
ATOM 3683 C C . ARG A 1 459 ? -7.253 5.320 14.718 1.00 97.69 459 ARG A C 1
ATOM 3685 O O . ARG A 1 459 ? -6.535 5.677 13.782 1.00 97.69 459 ARG A O 1
ATOM 3692 N N . ALA A 1 460 ? -7.660 6.161 15.668 1.00 98.06 460 ALA A N 1
ATOM 3693 C CA . ALA A 1 460 ? -7.192 7.540 15.750 1.00 98.06 460 ALA A CA 1
ATOM 3694 C C . ALA A 1 460 ? -5.668 7.603 15.984 1.00 98.06 460 ALA A C 1
ATOM 3696 O O . ALA A 1 460 ? -4.994 8.384 15.312 1.00 98.06 460 ALA A O 1
ATOM 3697 N N . ASN A 1 461 ? -5.099 6.721 16.819 1.00 96.06 461 ASN A N 1
ATOM 3698 C CA . ASN A 1 461 ? -3.644 6.615 17.021 1.00 96.06 461 ASN A CA 1
ATOM 3699 C C . ASN A 1 461 ? -2.908 6.263 15.728 1.00 96.06 461 ASN A C 1
ATOM 3701 O O . ASN A 1 461 ? -1.920 6.910 15.381 1.00 96.06 461 ASN A O 1
ATOM 3705 N N . VAL A 1 462 ? -3.413 5.280 14.977 1.00 94.69 462 VAL A N 1
ATOM 3706 C CA . VAL A 1 462 ? -2.839 4.893 13.678 1.00 94.69 462 VAL A CA 1
ATOM 3707 C C . VAL A 1 462 ? -2.810 6.093 12.724 1.00 94.69 462 VAL A C 1
ATOM 3709 O O . VAL A 1 462 ? -1.780 6.371 12.106 1.00 94.69 462 VAL A O 1
ATOM 3712 N N . ARG A 1 463 ? -3.904 6.860 12.630 1.00 96.69 463 ARG A N 1
ATOM 3713 C CA . ARG A 1 463 ? -3.964 8.051 11.768 1.00 96.69 463 ARG A CA 1
ATOM 3714 C C . ARG A 1 463 ? -3.076 9.196 12.259 1.00 96.69 463 ARG A C 1
ATOM 3716 O O . ARG A 1 463 ? -2.405 9.818 11.433 1.00 96.69 463 ARG A O 1
ATOM 3723 N N . ALA A 1 464 ? -3.011 9.432 13.570 1.00 96.81 464 ALA A N 1
ATOM 3724 C CA . ALA A 1 464 ? -2.091 10.394 14.174 1.00 96.81 464 ALA A CA 1
ATOM 3725 C C . ALA A 1 464 ? -0.634 10.042 13.848 1.00 96.81 464 ALA A C 1
ATOM 3727 O O . ALA A 1 464 ? 0.126 10.905 13.411 1.00 96.81 464 ALA A O 1
ATOM 3728 N N . LYS A 1 465 ? -0.262 8.762 13.975 1.00 95.19 465 LYS A N 1
ATOM 3729 C CA . LYS A 1 465 ? 1.072 8.259 13.639 1.00 95.19 465 LYS A CA 1
ATOM 3730 C C . LYS A 1 465 ? 1.421 8.486 12.169 1.00 95.19 465 LYS A C 1
ATOM 3732 O O . LYS A 1 465 ? 2.502 8.994 11.873 1.00 95.19 465 LYS A O 1
ATOM 3737 N N . VAL A 1 466 ? 0.521 8.141 11.246 1.00 92.25 466 VAL A N 1
ATOM 3738 C CA . VAL A 1 466 ? 0.738 8.360 9.805 1.00 92.25 466 VAL A CA 1
ATOM 3739 C C . VAL A 1 466 ? 0.947 9.848 9.509 1.00 92.25 466 VAL A C 1
ATOM 3741 O O . VAL A 1 466 ? 1.920 10.207 8.845 1.00 92.25 466 VAL A O 1
ATOM 3744 N N . ALA A 1 467 ? 0.095 10.721 10.053 1.00 94.88 467 ALA A N 1
ATOM 3745 C CA . ALA A 1 467 ? 0.219 12.166 9.875 1.00 94.88 467 ALA A CA 1
ATOM 3746 C C . ALA A 1 467 ? 1.525 12.724 10.478 1.00 94.88 467 ALA A C 1
ATOM 3748 O O . ALA A 1 467 ? 2.183 13.556 9.850 1.00 94.88 467 ALA A O 1
ATOM 3749 N N . ALA A 1 468 ? 1.959 12.214 11.637 1.00 94.62 468 ALA A N 1
ATOM 3750 C CA . ALA A 1 468 ? 3.232 12.575 12.259 1.00 94.62 468 ALA A CA 1
ATOM 3751 C C . ALA A 1 468 ? 4.438 12.170 11.392 1.00 94.62 468 ALA A C 1
ATOM 3753 O O . ALA A 1 468 ? 5.350 12.971 11.196 1.00 94.62 468 ALA A O 1
ATOM 3754 N N . ILE A 1 469 ? 4.447 10.960 10.821 1.00 89.00 469 ILE A N 1
ATOM 3755 C CA . ILE A 1 469 ? 5.526 10.504 9.925 1.00 89.00 469 ILE A CA 1
ATOM 3756 C C . ILE A 1 469 ? 5.602 11.389 8.675 1.00 89.00 469 ILE A C 1
ATOM 3758 O O . ILE A 1 469 ? 6.689 11.836 8.303 1.00 89.00 469 ILE A O 1
ATOM 3762 N N . GLU A 1 470 ? 4.461 11.677 8.042 1.00 87.69 470 GLU A N 1
ATOM 3763 C CA . GLU A 1 470 ? 4.398 12.551 6.864 1.00 87.69 470 GLU A CA 1
ATOM 3764 C C . GLU A 1 470 ? 4.853 13.984 7.196 1.00 87.69 470 GLU A C 1
ATOM 3766 O O . GLU A 1 470 ? 5.595 14.602 6.424 1.00 87.69 470 GLU A O 1
ATOM 3771 N N . TYR A 1 471 ? 4.487 14.499 8.374 1.00 91.12 471 TYR A N 1
ATOM 3772 C CA . TYR A 1 471 ? 5.013 15.763 8.883 1.00 91.12 471 TYR A CA 1
ATOM 3773 C C . TYR A 1 471 ? 6.532 15.705 9.100 1.00 91.12 471 TYR A C 1
ATOM 3775 O O . TYR A 1 471 ? 7.240 16.613 8.675 1.00 91.12 471 TYR A O 1
ATOM 3783 N N . GLY A 1 472 ? 7.069 14.639 9.695 1.00 87.06 472 GLY A N 1
ATOM 3784 C CA . GLY A 1 472 ? 8.509 14.488 9.924 1.00 87.06 472 GLY A CA 1
ATOM 3785 C C . GLY A 1 472 ? 9.333 14.473 8.631 1.00 87.06 472 GLY A C 1
ATOM 3786 O O . GLY A 1 472 ? 10.453 14.984 8.609 1.00 87.06 472 GLY A O 1
ATOM 3787 N N . GLN A 1 473 ? 8.772 13.942 7.540 1.00 83.38 473 GLN A N 1
ATOM 3788 C CA . GLN A 1 473 ? 9.431 13.876 6.231 1.00 83.38 473 GLN A CA 1
ATOM 3789 C C . GLN A 1 473 ? 9.379 15.198 5.450 1.00 83.38 473 GLN A C 1
ATOM 3791 O O . GLN A 1 473 ? 10.320 15.504 4.718 1.00 83.38 473 GLN A O 1
ATOM 3796 N N . GLY A 1 474 ? 8.293 15.969 5.580 1.00 82.62 474 GLY A N 1
ATOM 3797 C CA . GLY A 1 474 ? 8.036 17.137 4.724 1.00 82.62 474 GLY A CA 1
ATOM 3798 C C . GLY A 1 474 ? 7.806 18.470 5.438 1.00 82.62 474 GLY A C 1
ATOM 3799 O O . GLY A 1 474 ? 7.708 19.493 4.767 1.00 82.62 474 GLY A O 1
ATOM 3800 N N . ARG A 1 475 ? 7.691 18.474 6.770 1.00 87.25 475 ARG A N 1
ATOM 3801 C CA . ARG A 1 475 ? 7.324 19.627 7.619 1.00 87.25 475 ARG A CA 1
ATOM 3802 C C . ARG A 1 475 ? 6.088 20.384 7.110 1.00 87.25 475 ARG A C 1
ATOM 3804 O O . ARG A 1 475 ? 6.042 21.609 7.116 1.00 87.25 475 ARG A O 1
ATOM 3811 N N . ASN A 1 476 ? 5.087 19.639 6.637 1.00 87.88 476 ASN A N 1
ATOM 3812 C CA . ASN A 1 476 ? 3.855 20.184 6.067 1.00 87.88 476 ASN A CA 1
ATOM 3813 C C . ASN A 1 476 ? 2.840 20.533 7.170 1.00 87.88 476 ASN A C 1
ATOM 3815 O O . ASN A 1 476 ? 2.344 19.631 7.840 1.00 87.88 476 ASN A O 1
ATOM 3819 N N . GLU A 1 477 ? 2.478 21.810 7.315 1.00 93.06 477 GLU A N 1
ATOM 3820 C CA . GLU A 1 477 ? 1.569 22.271 8.380 1.00 93.06 477 GLU A CA 1
ATOM 3821 C C . GLU A 1 477 ? 0.192 21.592 8.339 1.00 93.06 477 GLU A C 1
ATOM 3823 O O . GLU A 1 477 ? -0.334 21.219 9.381 1.00 93.06 477 GLU A O 1
ATOM 3828 N N . SER A 1 478 ? -0.346 21.292 7.151 1.00 94.06 478 SER A N 1
ATOM 3829 C CA . SER A 1 478 ? -1.615 20.556 7.034 1.00 94.06 478 SER A CA 1
ATOM 3830 C C . SER A 1 478 ? -1.535 19.157 7.661 1.00 94.06 478 SER A C 1
ATOM 3832 O O . SER A 1 478 ? -2.523 18.662 8.199 1.00 94.06 478 SER A O 1
ATOM 3834 N N . LYS A 1 479 ? -0.355 18.522 7.638 1.00 94.75 479 LYS A N 1
ATOM 3835 C CA . LYS A 1 479 ? -0.125 17.218 8.280 1.00 94.75 479 LYS A CA 1
ATOM 3836 C C . LYS A 1 479 ? 0.052 17.320 9.783 1.00 94.75 479 LYS A C 1
ATOM 3838 O O . LYS A 1 479 ? -0.375 16.416 10.495 1.00 94.75 479 LYS A O 1
ATOM 3843 N N . LYS A 1 480 ? 0.598 18.432 10.268 1.00 96.06 480 LYS A N 1
ATOM 3844 C CA . LYS A 1 480 ? 0.602 18.736 11.698 1.00 96.06 480 LYS A CA 1
ATOM 3845 C C . LYS A 1 480 ? -0.822 18.943 12.222 1.00 96.06 480 LYS A C 1
ATOM 3847 O O . LYS A 1 480 ? -1.185 18.311 13.204 1.00 96.06 480 LYS A O 1
ATOM 3852 N N . GLU A 1 481 ? -1.647 19.731 11.535 1.00 96.81 481 GLU A N 1
ATOM 3853 C CA . GLU A 1 481 ? -3.059 19.919 11.905 1.00 96.81 481 GLU A CA 1
ATOM 3854 C C . GLU A 1 481 ? -3.840 18.592 11.873 1.00 96.81 481 GLU A C 1
ATOM 3856 O O . GLU A 1 481 ? -4.619 18.300 12.781 1.00 96.81 481 GLU A O 1
ATOM 3861 N N . GLU A 1 482 ? -3.617 17.753 10.850 1.00 96.50 482 GLU A N 1
ATOM 3862 C CA . GLU A 1 482 ? -4.215 16.412 10.760 1.00 96.50 482 GLU A CA 1
ATOM 3863 C C . GLU A 1 482 ? -3.823 15.552 11.977 1.00 96.50 482 GLU A C 1
ATOM 3865 O O . GLU A 1 482 ? -4.698 14.979 12.629 1.00 96.50 482 GLU A O 1
ATOM 3870 N N . MET A 1 483 ? -2.532 15.522 12.325 1.00 97.25 483 MET A N 1
ATOM 3871 C CA . MET A 1 483 ? -1.992 14.817 13.492 1.00 97.25 483 MET A CA 1
ATOM 3872 C C . MET A 1 483 ? -2.609 15.310 14.811 1.00 97.25 483 MET A C 1
ATOM 3874 O O . MET A 1 483 ? -3.093 14.493 15.592 1.00 97.25 483 MET A O 1
ATOM 3878 N N . GLU A 1 484 ? -2.625 16.622 15.061 1.00 97.81 484 GLU A N 1
ATOM 3879 C CA . GLU A 1 484 ? -3.170 17.218 16.292 1.00 97.81 484 GLU A CA 1
ATOM 3880 C C . GLU A 1 484 ? -4.655 16.883 16.478 1.00 97.81 484 GLU A C 1
ATOM 3882 O O . GLU A 1 484 ? -5.093 16.542 17.582 1.00 97.81 484 GLU A O 1
ATOM 3887 N N . ARG A 1 485 ? -5.434 16.918 15.389 1.00 97.94 485 ARG A N 1
ATOM 3888 C CA . ARG A 1 485 ? -6.855 16.553 15.412 1.00 97.94 485 ARG A CA 1
ATOM 3889 C C . ARG A 1 485 ? -7.067 15.077 15.737 1.00 97.94 485 ARG A C 1
ATOM 3891 O O . ARG A 1 485 ? -7.930 14.774 16.556 1.00 97.94 485 ARG A O 1
ATOM 3898 N N . TYR A 1 486 ? -6.285 14.169 15.149 1.00 98.38 486 TYR A N 1
ATOM 3899 C CA . TYR A 1 486 ? -6.382 12.744 15.485 1.00 98.38 486 TYR A CA 1
ATOM 3900 C C . TYR A 1 486 ? -5.942 12.453 16.923 1.00 98.38 486 TYR A C 1
ATOM 3902 O O . TYR A 1 486 ? -6.599 11.659 17.587 1.00 98.38 486 TYR A O 1
ATOM 3910 N N . LEU A 1 487 ? -4.911 13.129 17.443 1.00 97.81 487 LEU A N 1
ATOM 3911 C CA . LEU A 1 487 ? -4.527 13.014 18.858 1.00 97.81 487 LEU A CA 1
ATOM 3912 C C . LEU A 1 487 ? -5.629 13.522 19.795 1.00 97.81 487 LEU A C 1
ATOM 3914 O O . LEU A 1 487 ? -5.891 12.907 20.823 1.00 97.81 487 LEU A O 1
ATOM 3918 N N . GLY A 1 488 ? -6.300 14.624 19.445 1.00 97.81 488 GLY A N 1
ATOM 3919 C CA . GLY A 1 488 ? -7.464 15.105 20.195 1.00 97.81 488 GLY A CA 1
ATOM 3920 C C . GLY A 1 488 ? -8.641 14.128 20.163 1.00 97.81 488 GLY A C 1
ATOM 3921 O O . GLY A 1 488 ? -9.317 13.944 21.171 1.00 97.81 488 GLY A O 1
ATOM 3922 N N . LEU A 1 489 ? -8.863 13.468 19.027 1.00 97.56 489 LEU A N 1
ATOM 3923 C CA . LEU A 1 489 ? -9.910 12.462 18.891 1.00 97.56 489 LEU A CA 1
ATOM 3924 C C . LEU A 1 489 ? -9.578 11.182 19.682 1.00 97.56 489 LEU A C 1
ATOM 3926 O O . LEU A 1 489 ? -10.441 10.656 20.379 1.00 97.56 489 LEU A O 1
ATOM 3930 N N . ALA A 1 490 ? -8.321 10.732 19.648 1.00 97.94 490 ALA A N 1
ATOM 3931 C CA . ALA A 1 490 ? -7.836 9.623 20.466 1.00 97.94 490 ALA A CA 1
ATOM 3932 C C . ALA A 1 490 ? -7.986 9.913 21.967 1.00 97.94 490 ALA A C 1
ATOM 3934 O O . ALA A 1 490 ? -8.501 9.080 22.702 1.00 97.94 490 ALA A O 1
ATOM 3935 N N . GLU A 1 491 ? -7.613 11.115 22.415 1.00 97.88 491 GLU A N 1
ATOM 3936 C CA . GLU A 1 491 ? -7.796 11.563 23.801 1.00 97.88 491 GLU A CA 1
ATOM 3937 C C . GLU A 1 491 ? -9.279 11.574 24.217 1.00 97.88 491 GLU A C 1
ATOM 3939 O O . GLU A 1 491 ? -9.602 11.114 25.313 1.00 97.88 491 GLU A O 1
ATOM 3944 N N . LYS A 1 492 ? -10.189 12.031 23.336 1.00 97.88 492 LYS A N 1
ATOM 3945 C CA . LYS A 1 492 ? -11.648 11.993 23.568 1.00 97.88 492 LYS A CA 1
ATOM 3946 C C . LYS A 1 492 ? -12.122 10.564 23.848 1.00 97.88 492 LYS A C 1
ATOM 3948 O O . LYS A 1 492 ? -12.812 10.352 24.840 1.00 97.88 492 LYS A O 1
ATOM 3953 N N . TYR A 1 493 ? -11.741 9.598 23.010 1.00 98.25 493 TYR A N 1
ATOM 3954 C CA . TYR A 1 493 ? -12.134 8.198 23.200 1.00 98.25 493 TYR A CA 1
ATOM 3955 C C . TYR A 1 493 ? -11.448 7.548 24.397 1.00 98.25 493 TYR A C 1
ATOM 3957 O O . TYR A 1 493 ? -12.100 6.844 25.156 1.00 98.25 493 TYR A O 1
ATOM 3965 N N . ALA A 1 494 ? -10.159 7.822 24.614 1.00 97.44 494 ALA A N 1
ATOM 3966 C CA . ALA A 1 494 ? -9.417 7.333 25.773 1.00 97.44 494 ALA A CA 1
ATOM 3967 C C . ALA A 1 494 ? -10.048 7.781 27.101 1.00 97.44 494 ALA A C 1
ATOM 3969 O O . ALA A 1 494 ? -10.013 7.036 28.074 1.00 97.44 494 ALA A O 1
ATOM 3970 N N . GLY A 1 495 ? -10.654 8.972 27.144 1.00 96.00 495 GLY A N 1
ATOM 3971 C CA . GLY A 1 495 ? -11.399 9.454 28.309 1.00 96.00 495 GLY A CA 1
ATOM 3972 C C . GLY A 1 495 ? -12.728 8.735 28.573 1.00 96.00 495 GLY A C 1
ATOM 3973 O O . GLY A 1 495 ? -13.289 8.915 29.653 1.00 96.00 495 GLY A O 1
ATOM 3974 N N . ALA A 1 496 ? -13.229 7.951 27.613 1.00 92.69 496 ALA A N 1
ATOM 3975 C CA . ALA A 1 496 ? -14.436 7.133 27.740 1.00 92.69 496 ALA A CA 1
ATOM 3976 C C . ALA A 1 496 ? -14.144 5.659 28.101 1.00 92.69 496 ALA A C 1
ATOM 3978 O O . ALA A 1 496 ? -15.089 4.920 28.383 1.00 92.69 496 ALA A O 1
ATOM 3979 N N . LEU A 1 497 ? -12.865 5.249 28.106 1.00 93.75 497 LEU A N 1
ATOM 3980 C CA . LEU A 1 497 ? -12.389 3.927 28.544 1.00 93.75 497 LEU A CA 1
ATOM 3981 C C . LEU A 1 497 ? -12.307 3.834 30.070 1.00 93.75 497 LEU A C 1
ATOM 3983 O O . LEU A 1 497 ? -12.666 2.755 30.597 1.00 93.75 497 LEU A O 1
#

pLDDT: mean 90.44, std 10.43, range [29.06, 98.81]

Secondary structure (DSSP, 8-state):
-PPPPEEEEEEE-TTSSHHHHHHHHHHHHTPEEEEHHHHHHHH-SS----HHHHHHHHHHHHHHHHHHHHTT--EEEES----HHHHHHHHHHHHHTT-EEEEEEEE--HHHHHHHHHHHHHHS--S----HHHHHHHHTT-PPPPS--EEEETTS-HHHHHHHHHHHHHHTT---GGGGSSGGGSSS---S-EEEE-SSEEEEEETTEEEEEE-S-B-SS-B--SHHHHHHHHHHHHHHHTTT-TTTEEEEEEEEEETTEEEESSSSEEEEEEEEEEPP-EEHHHHHHTT---HHHHHHHHHHHHHHHHHSPBP--GGGG-HHHHHHHHHGGGGGHHHHHHHHS-HHHHHHHHHHHHHHHHHTHHHHHHHHHTT-EEE--S--SGGGEEESSSEEE-----S-GGGTEEEHHHHHHHHHHHHHHTT-HHHHHHHHHHHHHHH--TTHHHHHHHHHHHHHHHHHHHHHHHHHHH--HHHHHHHHHHHHHHHHHHTT-